Protein AF-A0A4U6SWH3-F1 (afdb_monomer_lite)

InterPro domains:
  IPR000719 Protein kinase domain [PS50011] (358-398)
  IPR007541 Uncharacterised protein family, basic secretory protein [PF04450] (24-221)
  IPR007541 Uncharacterised protein family, basic secretory protein [PTHR33321] (8-223)
  IPR011009 Protein kinase-like domain superfamily [SSF56112] (344-395)
  IPR017441 Protein kinase, ATP binding site [PS00107] (364-386)

Secondary structure (DSSP, 8-state):
---------------------PPPPEEEEEETTTTSHHHHHHHHHT-HHHHHHHHHHHHHHHHHHTT--SGGGS---SEEEEEEES-SSSEEEETTEEEEEHHHHHH--S-HHHHHHHHHHHHHHHHHS--GGGTS-HHHHHHHHHHHHHHTT---TTSPPTT-SSSTTSSHHHHHHHHHHHHHHSTTHHHHHHHHTTS---THHHHHHHSS-HHHHHHHHHHHHHHHHHHHHHHH------------------------------------------------PPPP---HHHHHHHHHHHHHHHHHHHHHHHHHHHHHHHHHHHHHHHHHHHHHHHHHHHHH---HHHHHHHTTTT-GGGEEEEETTEEEEEEE-TTS-EEEEEE--TT-------

Organism: Setaria viridis (NCBI:txid4556)

Radius of gyration: 34.83 Å; chains: 1; bounding box: 98×76×93 Å

Structure (mmCIF, N/CA/C/O backbone):
data_AF-A0A4U6SWH3-F1
#
_entry.id   AF-A0A4U6SWH3-F1
#
loop_
_atom_site.group_PDB
_atom_site.id
_atom_site.type_symbol
_atom_site.label_atom_id
_atom_site.label_alt_id
_atom_site.label_comp_id
_atom_site.label_asym_id
_atom_site.label_entity_id
_atom_site.label_seq_id
_atom_site.pdbx_PDB_ins_code
_atom_site.Cartn_x
_atom_site.Cartn_y
_atom_site.Cartn_z
_atom_site.occupancy
_atom_site.B_iso_or_equiv
_atom_site.auth_seq_id
_atom_site.auth_comp_id
_atom_site.auth_asym_id
_atom_site.auth_atom_id
_atom_site.pdbx_PDB_model_num
ATOM 1 N N . MET A 1 1 ? 44.903 19.500 69.245 1.00 39.75 1 MET A N 1
ATOM 2 C CA . MET A 1 1 ? 44.429 20.520 68.272 1.00 39.75 1 MET A CA 1
ATOM 3 C C . MET A 1 1 ? 44.570 19.964 66.855 1.00 39.75 1 MET A C 1
ATOM 5 O O . MET A 1 1 ? 45.391 19.078 66.685 1.00 39.75 1 MET A O 1
ATOM 9 N N . LYS A 1 2 ? 43.834 20.524 65.878 1.00 39.09 2 LYS A N 1
ATOM 10 C CA . LYS A 1 2 ? 43.889 20.242 64.419 1.00 39.09 2 LYS A CA 1
ATOM 11 C C . LYS A 1 2 ? 43.410 18.849 63.936 1.00 39.09 2 LYS A C 1
ATOM 13 O O . LYS A 1 2 ? 44.197 17.933 63.775 1.00 39.09 2 LYS A O 1
ATOM 18 N N . GLN A 1 3 ? 42.087 18.809 63.728 1.00 37.06 3 GLN A N 1
ATOM 19 C CA . GLN A 1 3 ? 41.212 18.140 62.733 1.00 37.06 3 GLN A CA 1
ATOM 20 C C . GLN A 1 3 ? 41.615 16.894 61.886 1.00 37.06 3 GLN A C 1
ATOM 22 O O . GLN A 1 3 ? 42.788 16.671 61.613 1.00 37.06 3 GLN A O 1
ATOM 27 N N . PRO A 1 4 ? 40.604 16.122 61.402 1.00 61.44 4 PRO A N 1
ATOM 28 C CA . PRO A 1 4 ? 40.766 14.914 60.582 1.00 61.44 4 PRO A CA 1
ATOM 29 C C . PRO A 1 4 ? 40.394 15.083 59.090 1.00 61.44 4 PRO A C 1
ATOM 31 O O . PRO A 1 4 ? 39.609 15.957 58.729 1.00 61.44 4 PRO A O 1
ATOM 34 N N . HIS A 1 5 ? 40.822 14.123 58.261 1.00 44.25 5 HIS A N 1
ATOM 35 C CA . HIS A 1 5 ? 40.208 13.783 56.965 1.00 44.25 5 HIS A CA 1
ATOM 36 C C . HIS A 1 5 ? 40.098 12.245 56.897 1.00 44.25 5 HIS A C 1
ATOM 38 O O . HIS A 1 5 ? 41.097 11.558 57.074 1.00 44.25 5 HIS A O 1
ATOM 44 N N . VAL A 1 6 ? 38.896 11.657 56.963 1.00 44.28 6 VAL A N 1
ATOM 45 C CA . VAL A 1 6 ? 37.913 11.483 55.868 1.00 44.28 6 VAL A CA 1
ATOM 46 C C . VAL A 1 6 ? 38.434 10.517 54.799 1.00 44.28 6 VAL A C 1
ATOM 48 O O . VAL A 1 6 ? 39.385 10.817 54.086 1.00 44.28 6 VAL A O 1
ATOM 51 N N . ALA A 1 7 ? 37.784 9.356 54.702 1.00 45.12 7 ALA A N 1
ATOM 52 C CA . ALA A 1 7 ? 38.075 8.320 53.717 1.00 45.12 7 ALA A CA 1
ATOM 53 C C . ALA A 1 7 ? 37.172 8.454 52.483 1.00 45.12 7 ALA A C 1
ATOM 55 O O . ALA A 1 7 ? 35.988 8.760 52.621 1.00 45.12 7 ALA A O 1
ATOM 56 N N . THR A 1 8 ? 37.704 8.108 51.308 1.00 44.44 8 THR A N 1
ATOM 57 C CA . THR A 1 8 ? 36.909 7.912 50.089 1.00 44.44 8 THR A CA 1
ATOM 58 C C . THR A 1 8 ? 37.449 6.712 49.314 1.00 44.44 8 THR A C 1
ATOM 60 O O . THR A 1 8 ? 38.536 6.777 48.744 1.00 44.44 8 THR A O 1
ATOM 63 N N . VAL A 1 9 ? 36.691 5.613 49.275 1.00 45.06 9 VAL A N 1
ATOM 64 C CA . VAL A 1 9 ? 36.939 4.505 48.339 1.00 45.06 9 VAL A CA 1
ATOM 65 C C . VAL A 1 9 ? 36.194 4.820 47.045 1.00 45.06 9 VAL A C 1
ATOM 67 O O . VAL A 1 9 ? 34.977 4.975 47.062 1.00 45.06 9 VAL A O 1
ATOM 70 N N . ALA A 1 10 ? 36.917 4.919 45.929 1.00 40.47 10 ALA A N 1
ATOM 71 C CA . ALA A 1 10 ? 36.364 5.269 44.621 1.00 40.47 10 ALA A CA 1
ATOM 72 C C . ALA A 1 10 ? 36.495 4.106 43.621 1.00 40.47 10 ALA A C 1
ATOM 74 O O . ALA A 1 10 ? 37.206 4.195 42.622 1.00 40.47 10 ALA A O 1
ATOM 75 N N . SER A 1 11 ? 35.798 2.999 43.888 1.00 45.94 11 SER A N 1
ATOM 76 C CA . SER A 1 11 ? 35.622 1.912 42.916 1.00 45.94 11 SER A CA 1
ATOM 77 C C . SER A 1 11 ? 34.450 2.233 41.986 1.00 45.94 11 SER A C 1
ATOM 79 O O . SER A 1 11 ? 33.308 1.884 42.272 1.00 45.94 11 SER A O 1
ATOM 81 N N . LEU A 1 12 ? 34.730 2.909 40.871 1.00 42.00 12 LEU A N 1
ATOM 82 C CA . LEU A 1 12 ? 33.753 3.152 39.807 1.00 42.00 12 LEU A CA 1
ATOM 83 C C . LEU A 1 12 ? 33.841 2.043 38.753 1.00 42.00 12 LEU A C 1
ATOM 85 O O . LEU A 1 12 ? 34.840 1.931 38.044 1.00 42.00 12 LEU A O 1
ATOM 89 N N . LEU A 1 13 ? 32.788 1.226 38.643 1.00 42.53 13 LEU A N 1
ATOM 90 C CA . LEU A 1 13 ? 32.654 0.272 37.544 1.00 42.53 13 LEU A CA 1
ATOM 91 C C . LEU A 1 13 ? 32.475 1.044 36.232 1.00 42.53 13 LEU A C 1
ATOM 93 O O . LEU A 1 13 ? 31.495 1.769 36.062 1.00 42.53 13 LEU A O 1
ATOM 97 N N . ALA A 1 14 ? 33.379 0.828 35.279 1.00 43.12 14 ALA A N 1
ATOM 98 C CA . ALA A 1 14 ? 33.162 1.218 33.893 1.00 43.12 14 ALA A CA 1
ATOM 99 C C . ALA A 1 14 ? 32.133 0.265 33.263 1.00 43.12 14 ALA A C 1
ATOM 101 O O . ALA A 1 14 ? 32.491 -0.753 32.669 1.00 43.12 14 ALA A O 1
ATOM 102 N N . LEU A 1 15 ? 30.843 0.572 33.425 1.00 44.88 15 LEU A N 1
ATOM 103 C CA . LEU A 1 15 ? 29.773 -0.175 32.773 1.00 44.88 15 LEU A CA 1
ATOM 104 C C . LEU A 1 15 ? 29.778 0.162 31.273 1.00 44.88 15 LEU A C 1
ATOM 106 O O . LEU A 1 15 ? 29.186 1.147 30.835 1.00 44.88 15 LEU A O 1
ATOM 110 N N . ALA A 1 16 ? 30.504 -0.637 30.492 1.00 44.97 16 ALA A N 1
ATOM 111 C CA . ALA A 1 16 ? 30.587 -0.488 29.046 1.00 44.97 16 ALA A CA 1
ATOM 112 C C . ALA A 1 16 ? 29.240 -0.846 28.400 1.00 44.97 16 ALA A C 1
ATOM 114 O O . ALA A 1 16 ? 28.985 -1.998 28.048 1.00 44.97 16 ALA A O 1
ATOM 115 N N . ALA A 1 17 ? 28.370 0.154 28.248 1.00 46.72 17 ALA A N 1
ATOM 116 C CA . ALA A 1 17 ? 27.151 0.045 27.462 1.00 46.72 17 ALA A CA 1
ATOM 117 C C . ALA A 1 17 ? 27.518 -0.119 25.979 1.00 46.72 17 ALA A C 1
ATOM 119 O O . ALA A 1 17 ? 27.660 0.857 25.242 1.00 46.72 17 ALA A O 1
ATOM 120 N N . ALA A 1 18 ? 27.701 -1.369 25.552 1.00 44.03 18 ALA A N 1
ATOM 121 C CA . ALA A 1 18 ? 27.874 -1.735 24.156 1.00 44.03 18 ALA A CA 1
ATOM 122 C C . ALA A 1 18 ? 26.554 -1.500 23.406 1.00 44.03 18 ALA A C 1
ATOM 124 O O . ALA A 1 18 ? 25.750 -2.412 23.229 1.00 44.03 18 ALA A O 1
ATOM 125 N N . ALA A 1 19 ? 26.324 -0.252 22.995 1.00 45.31 19 ALA A N 1
ATOM 126 C CA . ALA A 1 19 ? 25.232 0.114 22.109 1.00 45.31 19 ALA A CA 1
ATOM 127 C C . ALA A 1 19 ? 25.467 -0.549 20.744 1.00 45.31 19 ALA A C 1
ATOM 129 O O . ALA A 1 19 ? 26.165 -0.012 19.884 1.00 45.31 19 ALA A O 1
ATOM 130 N N . THR A 1 20 ? 24.906 -1.744 20.565 1.00 46.22 20 THR A N 1
ATOM 131 C CA . THR A 1 20 ? 24.851 -2.431 19.277 1.00 46.22 20 THR A CA 1
ATOM 132 C C . THR A 1 20 ? 24.045 -1.576 18.314 1.00 46.22 20 THR A C 1
ATOM 134 O O . THR A 1 20 ? 22.816 -1.561 18.360 1.00 46.22 20 THR A O 1
ATOM 137 N N . THR A 1 21 ? 24.735 -0.846 17.440 1.00 48.78 21 THR A N 1
ATOM 138 C CA . THR A 1 21 ? 24.103 -0.176 16.307 1.00 48.78 21 THR A CA 1
ATOM 139 C C . THR A 1 21 ? 23.500 -1.249 15.411 1.00 48.78 21 THR A C 1
ATOM 141 O O . THR A 1 21 ? 24.238 -1.940 14.705 1.00 48.78 21 THR A O 1
ATOM 144 N N . ALA A 1 22 ? 22.175 -1.409 15.459 1.00 55.66 22 ALA A N 1
ATOM 145 C CA . ALA A 1 22 ? 21.455 -2.224 14.491 1.00 55.66 22 ALA A CA 1
ATOM 146 C C . ALA A 1 22 ? 21.844 -1.759 13.080 1.00 55.66 22 ALA A C 1
ATOM 148 O O . ALA A 1 22 ? 21.879 -0.554 12.808 1.00 55.66 22 ALA A O 1
ATOM 149 N N . ALA A 1 23 ? 22.197 -2.703 12.207 1.00 62.22 23 ALA A N 1
ATOM 150 C CA . ALA A 1 23 ? 22.599 -2.372 10.849 1.00 62.22 23 ALA A CA 1
ATOM 151 C C . ALA A 1 23 ? 21.432 -1.691 10.118 1.00 62.22 23 ALA A C 1
ATOM 153 O O . ALA A 1 23 ? 20.277 -2.096 10.248 1.00 62.22 23 ALA A O 1
ATOM 154 N N . ALA A 1 24 ? 21.727 -0.638 9.356 1.00 82.81 24 ALA A N 1
ATOM 155 C CA . ALA A 1 24 ? 20.714 -0.000 8.528 1.00 82.81 24 ALA A CA 1
ATOM 156 C C . ALA A 1 24 ? 20.270 -0.970 7.423 1.00 82.81 24 ALA A C 1
ATOM 158 O O . ALA A 1 24 ? 21.113 -1.582 6.764 1.00 82.81 24 ALA A O 1
ATOM 159 N N . VAL A 1 25 ? 18.955 -1.084 7.216 1.00 94.00 25 VAL A N 1
ATOM 160 C CA . VAL A 1 25 ? 18.373 -1.948 6.180 1.00 94.00 25 VAL A CA 1
ATOM 161 C C . VAL A 1 25 ? 18.933 -1.559 4.813 1.00 94.00 25 VAL A C 1
ATOM 163 O O . VAL A 1 25 ? 18.932 -0.385 4.438 1.00 94.00 25 VAL A O 1
ATOM 166 N N . THR A 1 26 ? 19.421 -2.549 4.072 1.00 97.06 26 THR A N 1
ATOM 167 C CA . THR A 1 26 ? 20.027 -2.352 2.753 1.00 97.06 26 THR A CA 1
ATOM 168 C C . THR A 1 26 ? 19.003 -2.531 1.633 1.00 97.06 26 THR A C 1
ATOM 170 O O . THR A 1 26 ? 18.151 -3.417 1.686 1.00 97.06 26 THR A O 1
ATOM 173 N N . PHE A 1 27 ? 19.096 -1.693 0.599 1.00 98.31 27 PHE A N 1
ATOM 174 C CA . PHE A 1 27 ? 18.164 -1.675 -0.530 1.00 98.31 27 PHE A CA 1
ATOM 175 C C . PHE A 1 27 ? 18.922 -1.863 -1.840 1.00 98.31 27 PHE A C 1
ATOM 177 O O . PHE A 1 27 ? 19.780 -1.053 -2.191 1.00 98.31 27 PHE A O 1
ATOM 184 N N . ASP A 1 28 ? 18.603 -2.932 -2.567 1.00 98.25 28 ASP A N 1
ATOM 185 C CA . ASP A 1 28 ? 19.228 -3.257 -3.848 1.00 98.25 28 ASP A CA 1
ATOM 186 C C . ASP A 1 28 ? 18.201 -3.471 -4.959 1.00 98.25 28 ASP A C 1
ATOM 188 O O . ASP A 1 28 ? 17.037 -3.769 -4.714 1.00 98.25 28 ASP A O 1
ATOM 192 N N . ALA A 1 29 ? 18.655 -3.315 -6.199 1.00 98.62 29 ALA A N 1
ATOM 193 C CA . ALA A 1 29 ? 17.855 -3.511 -7.397 1.00 98.62 29 ALA A CA 1
ATOM 194 C C . ALA A 1 29 ? 18.755 -3.998 -8.539 1.00 98.62 29 ALA A C 1
ATOM 196 O O . ALA A 1 29 ? 19.852 -3.456 -8.717 1.00 98.62 29 ALA A O 1
ATOM 197 N N . THR A 1 30 ? 18.283 -4.964 -9.326 1.00 98.75 30 THR A N 1
ATOM 198 C CA . THR A 1 30 ? 18.918 -5.438 -10.566 1.00 98.75 30 THR A CA 1
ATOM 199 C C . THR A 1 30 ? 17.893 -5.554 -11.697 1.00 98.75 30 THR A C 1
ATOM 201 O O . THR A 1 30 ? 16.703 -5.745 -11.455 1.00 98.75 30 THR A O 1
ATOM 204 N N . ASN A 1 31 ? 18.351 -5.442 -12.947 1.00 98.75 31 ASN A N 1
ATOM 205 C CA . ASN A 1 31 ? 17.534 -5.692 -14.135 1.00 98.75 31 ASN A CA 1
ATOM 206 C C . ASN A 1 31 ? 18.137 -6.853 -14.933 1.00 98.75 31 ASN A C 1
ATOM 208 O O . ASN A 1 31 ? 19.106 -6.682 -15.675 1.00 98.75 31 ASN A O 1
ATOM 212 N N . SER A 1 32 ? 17.561 -8.037 -14.742 1.00 98.50 32 SER A N 1
ATOM 213 C CA . SER A 1 32 ? 17.948 -9.290 -15.398 1.00 98.50 32 SER A CA 1
ATOM 214 C C . SER A 1 32 ? 17.385 -9.407 -16.821 1.00 98.50 32 SER A C 1
ATOM 216 O O . SER A 1 32 ? 17.820 -10.272 -17.576 1.00 98.50 32 SER A O 1
ATOM 218 N N . ALA A 1 33 ? 16.434 -8.542 -17.194 1.00 98.12 33 ALA A N 1
ATOM 219 C CA . ALA A 1 33 ? 15.726 -8.552 -18.474 1.00 98.12 33 ALA A CA 1
ATOM 220 C C . ALA A 1 33 ? 16.022 -7.315 -19.348 1.00 98.12 33 ALA A C 1
ATOM 222 O O . ALA A 1 33 ? 15.235 -6.980 -20.233 1.00 98.12 33 ALA A O 1
ATOM 223 N N . SER A 1 34 ? 17.153 -6.634 -19.143 1.00 97.75 34 SER A N 1
ATOM 224 C CA . SER A 1 34 ? 17.591 -5.438 -19.898 1.00 97.75 34 SER A CA 1
ATOM 225 C C . SER A 1 34 ? 17.863 -5.682 -21.398 1.00 97.75 34 SER A C 1
ATOM 227 O O . SER A 1 34 ? 18.041 -4.745 -22.176 1.00 97.75 34 SER A O 1
ATOM 229 N N . ASN A 1 35 ? 17.838 -6.940 -21.845 1.00 97.62 35 ASN A N 1
ATOM 230 C CA . ASN A 1 35 ? 17.816 -7.340 -23.255 1.00 97.62 35 ASN A CA 1
ATOM 231 C C . ASN A 1 35 ? 16.396 -7.399 -23.865 1.00 97.62 35 ASN A C 1
ATOM 233 O O . ASN A 1 35 ? 16.269 -7.478 -25.085 1.00 97.62 35 ASN A O 1
ATOM 237 N N . THR A 1 36 ? 15.339 -7.361 -23.048 1.00 98.56 36 THR A N 1
ATOM 238 C CA . THR A 1 36 ? 13.933 -7.351 -23.488 1.00 98.56 36 THR A CA 1
ATOM 239 C C . THR A 1 36 ? 13.425 -5.917 -23.701 1.00 98.56 36 THR A C 1
ATOM 241 O O . THR A 1 36 ? 13.899 -4.997 -23.027 1.00 98.56 36 THR A O 1
ATOM 244 N N . PRO A 1 37 ? 12.398 -5.692 -24.548 1.00 98.38 37 PRO A N 1
ATOM 245 C CA . PRO A 1 37 ? 11.765 -4.375 -24.680 1.00 98.38 37 PRO A CA 1
ATOM 246 C C . PRO A 1 37 ? 11.225 -3.831 -23.347 1.00 98.38 37 PRO A C 1
ATOM 248 O O . PRO A 1 37 ? 11.262 -2.629 -23.098 1.00 98.38 37 PRO A O 1
ATOM 251 N N . GLY A 1 38 ? 10.755 -4.725 -22.470 1.00 98.50 38 GLY A N 1
ATOM 252 C CA . GLY A 1 38 ? 10.239 -4.392 -21.147 1.00 98.50 38 GLY A CA 1
ATOM 253 C C . GLY A 1 38 ? 11.309 -3.902 -20.174 1.00 98.50 38 GLY A C 1
ATOM 254 O O . GLY A 1 38 ? 11.163 -2.835 -19.580 1.00 98.50 38 GLY A O 1
ATOM 255 N N . GLY A 1 39 ? 12.419 -4.634 -20.059 1.00 98.69 39 GLY A N 1
ATOM 256 C CA . GLY A 1 39 ? 13.548 -4.234 -19.217 1.00 98.69 39 GLY A CA 1
ATOM 257 C C . GLY A 1 39 ? 14.239 -2.969 -19.727 1.00 98.69 39 GLY A C 1
ATOM 258 O O . GLY A 1 39 ? 14.589 -2.111 -18.923 1.00 98.69 39 GLY A O 1
ATOM 259 N N . GLN A 1 40 ? 14.346 -2.784 -21.046 1.00 98.75 40 GLN A N 1
ATOM 260 C CA . GLN A 1 40 ? 14.839 -1.530 -21.633 1.00 98.75 40 GLN A CA 1
ATOM 261 C C . GLN A 1 40 ? 13.926 -0.346 -21.294 1.00 98.75 40 GLN A C 1
ATOM 263 O O . GLN A 1 40 ? 14.406 0.736 -20.957 1.00 98.75 40 GLN A O 1
ATOM 268 N N . ARG A 1 41 ? 12.603 -0.550 -21.328 1.00 98.56 41 ARG A N 1
ATOM 269 C CA . ARG A 1 41 ? 11.621 0.470 -20.942 1.00 98.56 41 ARG A CA 1
ATOM 270 C C . ARG A 1 41 ? 11.658 0.779 -19.441 1.00 98.56 41 ARG A C 1
ATOM 272 O O . ARG A 1 41 ? 11.518 1.945 -19.071 1.00 98.56 41 ARG A O 1
ATOM 279 N N . PHE A 1 42 ? 11.917 -0.217 -18.589 1.00 98.81 42 PHE A N 1
ATOM 280 C CA . PHE A 1 42 ? 12.201 -0.003 -17.166 1.00 98.81 42 PHE A CA 1
ATOM 281 C C . PHE A 1 42 ? 13.447 0.874 -16.968 1.00 98.81 42 PHE A C 1
ATOM 283 O O . PHE A 1 42 ? 13.374 1.867 -16.242 1.00 98.81 42 PHE A O 1
ATOM 290 N N . ASP A 1 43 ? 14.566 0.559 -17.629 1.00 98.69 43 ASP A N 1
ATOM 291 C CA . ASP A 1 43 ? 15.817 1.319 -17.484 1.00 98.69 43 ASP A CA 1
ATOM 292 C C . ASP A 1 43 ? 15.666 2.778 -17.949 1.00 98.69 43 ASP A C 1
ATOM 294 O O . ASP A 1 43 ? 16.223 3.684 -17.331 1.00 98.69 43 ASP A O 1
ATOM 298 N N . GLN A 1 44 ? 14.868 3.015 -18.997 1.00 98.38 44 GLN A N 1
ATOM 299 C CA . GLN A 1 44 ? 14.597 4.350 -19.543 1.00 98.38 44 GLN A CA 1
ATOM 300 C C . GLN A 1 44 ? 13.636 5.190 -18.682 1.00 98.38 44 GLN A C 1
ATOM 302 O O . GLN A 1 44 ? 13.880 6.378 -18.477 1.00 98.38 44 GLN A O 1
ATOM 307 N N . ALA A 1 45 ? 12.530 4.612 -18.196 1.00 98.12 45 ALA A N 1
ATOM 308 C CA . ALA A 1 45 ? 11.482 5.361 -17.487 1.00 98.12 45 ALA A CA 1
ATOM 309 C C . ALA A 1 45 ? 11.687 5.403 -15.960 1.00 98.12 45 ALA A C 1
ATOM 311 O O . ALA A 1 45 ? 11.448 6.424 -15.300 1.00 98.12 45 ALA A O 1
ATOM 312 N N . VAL A 1 46 ? 12.134 4.285 -15.386 1.00 98.62 46 VAL A N 1
ATOM 313 C CA . VAL A 1 46 ? 12.279 4.083 -13.941 1.00 98.62 46 VAL A CA 1
ATOM 314 C C . VAL A 1 46 ? 13.743 4.267 -13.554 1.00 98.62 46 VAL A C 1
ATOM 316 O O . VAL A 1 46 ? 14.071 5.275 -12.921 1.00 98.62 46 VAL A O 1
ATOM 319 N N . GLY A 1 47 ? 14.604 3.345 -13.997 1.00 98.56 47 GLY A N 1
ATOM 320 C CA . GLY A 1 47 ? 16.022 3.254 -13.652 1.00 98.56 47 GLY A CA 1
ATOM 321 C C . GLY A 1 47 ? 16.276 2.670 -12.254 1.00 98.56 47 GLY A C 1
ATOM 322 O O . GLY A 1 47 ? 15.583 2.995 -11.285 1.00 98.56 47 GLY A O 1
ATOM 323 N N . LEU A 1 48 ? 17.310 1.827 -12.129 1.00 98.69 48 LEU A N 1
ATOM 324 C CA . LEU A 1 48 ? 17.622 1.097 -10.889 1.00 98.69 48 LEU A CA 1
ATOM 325 C C . LEU A 1 48 ? 17.834 2.015 -9.676 1.00 98.69 48 LEU A C 1
ATOM 327 O O . LEU A 1 48 ? 17.290 1.740 -8.611 1.00 98.69 48 LEU A O 1
ATOM 331 N N . ASP A 1 49 ? 18.547 3.133 -9.824 1.00 98.56 49 ASP A N 1
ATOM 332 C CA . ASP A 1 49 ? 18.806 4.063 -8.712 1.00 98.56 49 ASP A CA 1
ATOM 333 C C . ASP A 1 49 ? 17.535 4.723 -8.165 1.00 98.56 49 ASP A C 1
ATOM 335 O O . ASP A 1 49 ? 17.454 5.029 -6.974 1.00 98.56 49 ASP A O 1
ATOM 339 N N . TYR A 1 50 ? 16.534 4.962 -9.018 1.00 98.75 50 TYR A N 1
ATOM 340 C CA . TYR A 1 50 ? 15.235 5.457 -8.569 1.00 98.75 50 TYR A CA 1
ATOM 341 C C . TYR A 1 50 ? 14.450 4.348 -7.872 1.00 98.75 50 TYR A C 1
ATOM 343 O O . TYR A 1 50 ? 13.930 4.584 -6.787 1.00 98.75 50 TYR A O 1
ATOM 351 N N . ALA A 1 51 ? 14.443 3.132 -8.424 1.00 98.69 51 ALA A N 1
ATOM 352 C CA . ALA A 1 51 ? 13.795 1.993 -7.785 1.00 98.69 51 ALA A CA 1
ATOM 353 C C . ALA A 1 51 ? 14.387 1.688 -6.393 1.00 98.69 51 ALA A C 1
ATOM 355 O O . ALA A 1 51 ? 13.625 1.528 -5.444 1.00 98.69 51 ALA A O 1
ATOM 356 N N . LYS A 1 52 ? 15.720 1.721 -6.217 1.00 98.56 52 LYS A N 1
ATOM 357 C CA . LYS A 1 52 ? 16.364 1.579 -4.891 1.00 98.56 52 LYS A CA 1
ATOM 358 C C . LYS A 1 52 ? 15.897 2.643 -3.890 1.00 98.56 52 LYS A C 1
ATOM 360 O O . LYS A 1 52 ? 15.688 2.317 -2.723 1.00 98.56 52 LYS A O 1
ATOM 365 N N . ARG A 1 53 ? 15.705 3.895 -4.332 1.00 98.56 53 ARG A N 1
ATOM 366 C CA . ARG A 1 53 ? 15.116 4.952 -3.487 1.00 98.56 53 ARG A CA 1
ATOM 367 C C . ARG A 1 53 ? 13.666 4.636 -3.135 1.00 98.56 53 ARG A C 1
ATOM 369 O O . ARG A 1 53 ? 13.345 4.636 -1.956 1.00 98.56 53 ARG A O 1
ATOM 376 N N . VAL A 1 54 ? 12.840 4.241 -4.107 1.00 98.62 54 VAL A N 1
ATOM 377 C CA . VAL A 1 54 ? 11.445 3.834 -3.859 1.00 98.62 54 VAL A CA 1
ATOM 378 C C . VAL A 1 54 ? 11.354 2.685 -2.846 1.00 98.62 54 VAL A C 1
ATOM 380 O O . VAL A 1 54 ? 10.511 2.760 -1.961 1.00 98.62 54 VAL A O 1
ATOM 383 N N . LEU A 1 55 ? 12.240 1.679 -2.880 1.00 98.75 55 LEU A N 1
ATOM 384 C CA . LEU A 1 55 ? 12.267 0.620 -1.853 1.00 98.75 55 LEU A CA 1
ATOM 385 C C . LEU A 1 55 ? 12.507 1.177 -0.435 1.00 98.75 55 LEU A C 1
ATOM 387 O O . LEU A 1 55 ? 11.842 0.762 0.517 1.00 98.75 55 LEU A O 1
ATOM 391 N N . SER A 1 56 ? 13.440 2.124 -0.294 1.00 98.19 56 SER A N 1
ATOM 392 C CA . SER A 1 56 ? 13.771 2.791 0.974 1.00 98.19 56 SER A CA 1
ATOM 393 C C . SER A 1 56 ? 12.641 3.707 1.460 1.00 98.19 56 SER A C 1
ATOM 395 O O . SER A 1 56 ? 12.264 3.675 2.636 1.00 98.19 56 SER A O 1
ATOM 397 N N . ASP A 1 57 ? 12.076 4.503 0.553 1.00 98.25 57 ASP A N 1
ATOM 398 C CA . ASP A 1 57 ? 11.014 5.472 0.829 1.00 98.25 57 ASP A CA 1
ATOM 399 C C . ASP A 1 57 ? 9.697 4.757 1.176 1.00 98.25 57 ASP A C 1
ATOM 401 O O . ASP A 1 57 ? 9.044 5.112 2.160 1.00 98.25 57 ASP A O 1
ATOM 405 N N . ALA A 1 58 ? 9.354 3.689 0.446 1.00 98.62 58 ALA A N 1
ATOM 406 C CA . ALA A 1 58 ? 8.227 2.812 0.752 1.00 98.62 58 ALA A CA 1
ATOM 407 C C . ALA A 1 58 ? 8.417 2.115 2.103 1.00 98.62 58 ALA A C 1
ATOM 409 O O . ALA A 1 58 ? 7.535 2.206 2.953 1.00 98.62 58 ALA A O 1
ATOM 410 N N . SER A 1 59 ? 9.580 1.501 2.362 1.00 98.31 59 SER A N 1
ATOM 411 C CA . SER A 1 59 ? 9.864 0.858 3.658 1.00 98.31 59 SER A CA 1
ATOM 412 C C . SER A 1 59 ? 9.707 1.842 4.819 1.00 98.31 59 SER A C 1
ATOM 414 O O . SER A 1 59 ? 9.036 1.544 5.804 1.00 98.31 59 SER A O 1
ATOM 416 N N . THR A 1 60 ? 10.239 3.057 4.667 1.00 97.31 60 THR A N 1
ATOM 417 C CA . THR A 1 60 ? 10.108 4.133 5.660 1.00 97.31 60 THR A CA 1
ATOM 418 C C . THR A 1 60 ? 8.651 4.568 5.841 1.00 97.31 60 THR A C 1
ATOM 420 O O . THR A 1 60 ? 8.195 4.764 6.969 1.00 97.31 60 THR A O 1
ATOM 423 N N . PHE A 1 61 ? 7.883 4.687 4.757 1.00 98.25 61 PHE A N 1
ATOM 424 C CA . PHE A 1 61 ? 6.452 4.984 4.812 1.00 98.25 61 PHE A CA 1
ATOM 425 C C . PHE A 1 61 ? 5.653 3.873 5.514 1.00 98.25 61 PHE A C 1
ATOM 427 O O . PHE A 1 61 ? 4.761 4.166 6.313 1.00 98.25 61 PHE A O 1
ATOM 434 N N . ILE A 1 62 ? 5.999 2.607 5.279 1.00 98.38 62 ILE A N 1
ATOM 435 C CA . ILE A 1 62 ? 5.343 1.435 5.868 1.00 98.38 62 ILE A CA 1
ATOM 436 C C . ILE A 1 62 ? 5.655 1.316 7.362 1.00 98.38 62 ILE A C 1
ATOM 438 O O . ILE A 1 62 ? 4.727 1.158 8.151 1.00 98.38 62 ILE A O 1
ATOM 442 N N . TRP A 1 63 ? 6.912 1.498 7.789 1.00 97.62 63 TRP A N 1
ATOM 443 C CA . TRP A 1 63 ? 7.266 1.535 9.217 1.00 97.62 63 TRP A CA 1
ATOM 444 C C . TRP A 1 63 ? 6.488 2.623 9.971 1.00 97.62 63 TRP A C 1
ATOM 446 O O . TRP A 1 63 ? 6.016 2.387 11.081 1.00 97.62 63 TRP A O 1
ATOM 456 N N . ASN A 1 64 ? 6.287 3.795 9.360 1.00 96.62 64 ASN A N 1
ATOM 457 C CA . ASN A 1 64 ? 5.443 4.847 9.932 1.00 96.62 64 ASN A CA 1
ATOM 458 C C . ASN A 1 64 ? 3.948 4.467 9.926 1.00 96.62 64 ASN A C 1
ATOM 460 O O . ASN A 1 64 ? 3.254 4.688 10.916 1.00 96.62 64 ASN A O 1
ATOM 464 N N . THR A 1 65 ? 3.453 3.855 8.846 1.00 97.38 65 THR A N 1
ATOM 465 C CA . THR A 1 65 ? 2.045 3.428 8.695 1.00 97.38 65 THR A CA 1
ATOM 466 C C . THR A 1 65 ? 1.662 2.303 9.660 1.00 97.38 65 THR A C 1
ATOM 468 O O . THR A 1 65 ? 0.530 2.263 10.139 1.00 97.38 65 THR A O 1
ATOM 471 N N . PHE A 1 66 ? 2.604 1.419 9.994 1.00 98.00 66 PHE A N 1
ATOM 472 C CA . PHE A 1 66 ? 2.434 0.342 10.969 1.00 98.00 66 PHE A CA 1
ATOM 473 C C . PHE A 1 66 ? 2.858 0.719 12.398 1.00 98.00 66 PHE A C 1
ATOM 475 O O . PHE A 1 66 ? 2.733 -0.114 13.293 1.00 98.00 66 PHE A O 1
ATOM 482 N N . ASN A 1 67 ? 3.321 1.953 12.636 1.00 96.50 67 ASN A N 1
ATOM 483 C CA . ASN A 1 67 ? 3.844 2.414 13.929 1.00 96.50 67 ASN A CA 1
ATOM 484 C C . ASN A 1 67 ? 4.967 1.499 14.479 1.00 96.50 67 ASN A C 1
ATOM 486 O O . ASN A 1 67 ? 4.951 1.094 15.640 1.00 96.50 67 ASN A O 1
ATOM 490 N N . GLN A 1 68 ? 5.948 1.186 13.626 1.00 93.19 68 GLN A N 1
ATOM 491 C CA . GLN A 1 68 ? 7.142 0.378 13.920 1.00 93.19 68 GLN A CA 1
ATOM 492 C C . GLN A 1 68 ? 8.447 1.184 13.691 1.00 93.19 68 GLN A C 1
ATOM 494 O O . GLN A 1 68 ? 9.291 0.793 12.871 1.00 93.19 68 GLN A O 1
ATOM 499 N N . PRO A 1 69 ? 8.626 2.358 14.335 1.00 85.88 69 PRO A N 1
ATOM 500 C CA . PRO A 1 69 ? 9.773 3.222 14.081 1.00 85.88 69 PRO A CA 1
ATOM 501 C C . PRO A 1 69 ? 11.097 2.635 14.594 1.00 85.88 69 PRO A C 1
ATOM 503 O O . PRO A 1 69 ? 12.123 2.910 13.969 1.00 85.88 69 PRO A O 1
ATOM 506 N N . SER A 1 70 ? 11.115 1.809 15.651 1.00 86.50 70 SER A N 1
ATOM 507 C CA . SER A 1 70 ? 12.335 1.105 16.080 1.00 86.50 70 SER A CA 1
ATOM 508 C C . SER A 1 70 ? 12.595 -0.124 15.199 1.00 86.50 70 SER A C 1
ATOM 510 O O . SER A 1 70 ? 11.632 -0.749 14.752 1.00 86.50 70 SER A O 1
ATOM 512 N N . PRO A 1 71 ? 13.855 -0.536 14.956 1.00 87.44 71 PRO A N 1
ATOM 513 C CA . PRO A 1 71 ? 14.157 -1.845 14.374 1.00 87.44 71 PRO A CA 1
ATOM 514 C C . PRO A 1 71 ? 13.500 -3.012 15.129 1.00 87.44 71 PRO A C 1
ATOM 516 O O . PRO A 1 71 ? 12.999 -3.935 14.492 1.00 87.44 71 PRO A O 1
ATOM 519 N N . ASP A 1 72 ? 13.430 -2.934 16.463 1.00 85.94 72 ASP A N 1
ATOM 520 C CA . ASP A 1 72 ? 12.889 -3.994 17.333 1.00 85.94 72 ASP A CA 1
ATOM 521 C C . ASP A 1 72 ? 11.376 -4.238 17.149 1.00 85.94 72 ASP A C 1
ATOM 523 O O . ASP A 1 72 ? 10.871 -5.321 17.454 1.00 85.94 72 ASP A O 1
ATOM 527 N N . ASP A 1 73 ? 10.646 -3.246 16.625 1.00 85.06 73 ASP A N 1
ATOM 528 C CA . ASP A 1 73 ? 9.199 -3.324 16.387 1.00 85.06 73 ASP A CA 1
ATOM 529 C C . ASP A 1 73 ? 8.848 -4.088 15.091 1.00 85.06 73 ASP A C 1
ATOM 531 O O . ASP A 1 73 ? 7.687 -4.451 14.867 1.00 85.06 73 ASP A O 1
ATOM 535 N N . ARG A 1 74 ? 9.830 -4.286 14.199 1.00 90.75 74 ARG A N 1
ATOM 536 C CA . ARG A 1 74 ? 9.652 -4.704 12.795 1.00 90.75 74 ARG A CA 1
ATOM 537 C C . ARG A 1 74 ? 9.806 -6.220 12.607 1.00 90.75 74 ARG A C 1
ATOM 539 O O . ARG A 1 74 ? 10.125 -6.969 13.529 1.00 90.75 74 ARG A O 1
ATOM 546 N N . LYS A 1 75 ? 9.606 -6.689 11.370 1.00 93.06 75 LYS A N 1
ATOM 547 C CA . LYS A 1 75 ? 10.143 -7.986 10.922 1.00 93.06 75 LYS A CA 1
ATOM 548 C C . LYS A 1 75 ? 11.676 -7.884 10.807 1.00 93.06 75 LYS A C 1
ATOM 550 O O . LYS A 1 75 ? 12.156 -6.856 10.326 1.00 93.06 75 LYS A O 1
ATOM 555 N N . PRO A 1 76 ? 12.445 -8.914 11.208 1.00 92.94 76 PRO A N 1
ATOM 556 C CA . PRO A 1 76 ? 13.903 -8.915 11.086 1.00 92.94 76 PRO A CA 1
ATOM 557 C C . PRO A 1 76 ? 14.311 -9.057 9.611 1.00 92.94 76 PRO A C 1
ATOM 559 O O . PRO A 1 76 ? 14.273 -10.149 9.045 1.00 92.94 76 PRO A O 1
ATOM 562 N N . VAL A 1 77 ? 14.644 -7.930 8.979 1.00 94.88 77 VAL A N 1
ATOM 563 C CA . VAL A 1 77 ? 14.957 -7.822 7.547 1.00 94.88 77 VAL A CA 1
ATOM 564 C C . VAL A 1 77 ? 16.120 -6.845 7.362 1.00 94.88 77 VAL A C 1
ATOM 566 O O . VAL A 1 77 ? 15.931 -5.631 7.379 1.00 94.88 77 VAL A O 1
ATOM 569 N N . ASP A 1 78 ? 17.326 -7.377 7.157 1.00 94.56 78 ASP A N 1
ATOM 570 C CA . ASP A 1 78 ? 18.546 -6.575 6.944 1.00 94.56 78 ASP A CA 1
ATOM 571 C C . ASP A 1 78 ? 18.698 -6.083 5.492 1.00 94.56 78 ASP A C 1
ATOM 573 O O . ASP A 1 78 ? 19.499 -5.190 5.192 1.00 94.56 78 ASP A O 1
ATOM 577 N N . LYS A 1 79 ? 17.949 -6.689 4.562 1.00 97.12 79 LYS A N 1
ATOM 578 C CA . LYS A 1 79 ? 18.029 -6.416 3.127 1.00 97.12 79 LYS A CA 1
ATOM 579 C C . LYS A 1 79 ? 16.698 -6.630 2.415 1.00 97.12 79 LYS A C 1
ATOM 581 O O . LYS A 1 79 ? 16.063 -7.665 2.611 1.00 97.12 79 LYS A O 1
ATOM 586 N N . VAL A 1 80 ? 16.353 -5.695 1.531 1.00 98.56 80 VAL A N 1
ATOM 587 C CA . VAL A 1 80 ? 15.264 -5.799 0.549 1.00 98.56 80 VAL A CA 1
ATOM 588 C C . VAL A 1 80 ? 15.856 -5.681 -0.858 1.00 98.56 80 VAL A C 1
ATOM 590 O O . VAL A 1 80 ? 16.728 -4.840 -1.100 1.00 98.56 80 VAL A O 1
ATOM 593 N N . THR A 1 81 ? 15.409 -6.521 -1.792 1.00 98.62 81 THR A N 1
ATOM 594 C CA . THR A 1 81 ? 15.911 -6.534 -3.179 1.00 98.62 81 THR A CA 1
ATOM 595 C C . THR A 1 81 ? 14.788 -6.455 -4.197 1.00 98.62 81 THR A C 1
ATOM 597 O O . THR A 1 81 ? 13.822 -7.195 -4.072 1.00 98.62 81 THR A O 1
ATOM 600 N N . LEU A 1 82 ? 14.964 -5.658 -5.249 1.00 98.88 82 LEU A N 1
ATOM 601 C CA . LEU A 1 82 ? 14.176 -5.729 -6.480 1.00 98.88 82 LEU A CA 1
ATOM 602 C C . LEU A 1 82 ? 14.941 -6.491 -7.573 1.00 98.88 82 LEU A C 1
ATOM 604 O O . LEU A 1 82 ? 16.113 -6.209 -7.817 1.00 98.88 82 LEU A O 1
ATOM 608 N N . VAL A 1 83 ? 14.262 -7.381 -8.289 1.00 98.81 83 VAL A N 1
ATOM 609 C CA . VAL A 1 83 ? 14.726 -7.960 -9.555 1.00 98.81 83 VAL A CA 1
ATOM 610 C C . VAL A 1 83 ? 13.696 -7.643 -10.636 1.00 98.81 83 VAL A C 1
ATOM 612 O O . VAL A 1 83 ? 12.516 -7.935 -10.471 1.00 98.81 83 VAL A O 1
ATOM 615 N N . VAL A 1 84 ? 14.126 -7.036 -11.742 1.00 98.81 84 VAL A N 1
ATOM 616 C CA . VAL A 1 84 ? 13.297 -6.880 -12.949 1.00 98.81 84 VAL A CA 1
ATOM 617 C C . VAL A 1 84 ? 13.618 -8.023 -13.906 1.00 98.81 84 VAL A C 1
ATOM 619 O O . VAL A 1 84 ? 14.776 -8.193 -14.295 1.00 98.81 84 VAL A O 1
ATOM 622 N N . GLU A 1 85 ? 12.617 -8.826 -14.262 1.00 98.12 85 GLU A N 1
ATOM 623 C CA . GLU A 1 85 ? 12.809 -10.100 -14.967 1.00 98.12 85 GLU A CA 1
ATOM 624 C C . GLU A 1 85 ? 11.657 -10.453 -15.926 1.00 98.12 85 GLU A C 1
ATOM 626 O O . GLU A 1 85 ? 10.569 -9.880 -15.865 1.00 98.12 85 GLU A O 1
ATOM 631 N N . ASP A 1 86 ? 11.904 -11.375 -16.863 1.00 97.81 86 ASP A N 1
ATOM 632 C CA . ASP A 1 86 ? 10.986 -11.717 -17.965 1.00 97.81 86 ASP A CA 1
ATOM 633 C C . ASP A 1 86 ? 9.897 -12.730 -17.547 1.00 97.81 86 ASP A C 1
ATOM 635 O O . ASP A 1 86 ? 9.747 -13.817 -18.107 1.00 97.81 86 ASP A O 1
ATOM 639 N N . ILE A 1 87 ? 9.146 -12.366 -16.508 1.00 96.44 87 ILE A N 1
ATOM 640 C CA . ILE A 1 87 ? 8.064 -13.158 -15.906 1.00 96.44 87 ILE A CA 1
ATOM 641 C C . ILE A 1 87 ? 6.683 -12.679 -16.362 1.00 96.44 87 ILE A C 1
ATOM 643 O O . ILE A 1 87 ? 6.512 -11.529 -16.767 1.00 96.44 87 ILE A O 1
ATOM 647 N N . ASP A 1 88 ? 5.682 -13.552 -16.280 1.00 92.19 88 ASP A N 1
ATOM 648 C CA . ASP A 1 88 ? 4.269 -13.179 -16.423 1.00 92.19 88 ASP A CA 1
ATOM 649 C C . ASP A 1 88 ? 3.704 -12.629 -15.095 1.00 92.19 88 ASP A C 1
ATOM 651 O O . ASP A 1 88 ? 4.313 -12.790 -14.039 1.00 92.19 88 ASP A O 1
ATOM 655 N N . GLY A 1 89 ? 2.542 -11.967 -15.143 1.00 89.56 89 GLY A N 1
ATOM 656 C CA . GLY A 1 89 ? 1.983 -11.224 -14.003 1.00 89.56 89 GLY A CA 1
ATOM 657 C C . GLY A 1 89 ? 2.436 -9.758 -13.964 1.00 89.56 89 GLY A C 1
ATOM 658 O O . GLY A 1 89 ? 2.917 -9.233 -14.965 1.00 89.56 89 GLY A O 1
ATOM 659 N N . VAL A 1 90 ? 2.241 -9.088 -12.822 1.00 92.94 90 VAL A N 1
ATOM 660 C CA . VAL A 1 90 ? 2.638 -7.680 -12.591 1.00 92.94 90 VAL A CA 1
ATOM 661 C C . VAL A 1 90 ? 3.951 -7.643 -11.813 1.00 92.94 90 VAL A C 1
ATOM 663 O O . VAL A 1 90 ? 4.987 -7.235 -12.337 1.00 92.94 90 VAL A O 1
ATOM 666 N N . ALA A 1 91 ? 3.903 -8.131 -10.578 1.00 94.88 91 ALA A N 1
ATOM 667 C CA . ALA A 1 91 ? 5.033 -8.372 -9.700 1.00 94.88 91 ALA A CA 1
ATOM 668 C C . ALA A 1 91 ? 4.666 -9.488 -8.696 1.00 94.88 91 ALA A C 1
ATOM 670 O O . ALA A 1 91 ? 3.548 -10.011 -8.748 1.00 94.88 91 ALA A O 1
ATOM 671 N N . PHE A 1 92 ? 5.617 -9.892 -7.850 1.00 92.75 92 PHE A N 1
ATOM 672 C CA . PHE A 1 92 ? 5.354 -10.631 -6.611 1.00 92.75 92 PHE A CA 1
ATOM 673 C C . PHE A 1 92 ? 6.484 -10.437 -5.586 1.00 92.75 92 PHE A C 1
ATOM 675 O O . PHE A 1 92 ? 7.628 -10.140 -5.947 1.00 92.75 92 PHE A O 1
ATOM 682 N N . THR A 1 93 ? 6.199 -10.717 -4.311 1.00 95.19 93 THR A N 1
ATOM 683 C CA . THR A 1 93 ? 7.188 -10.740 -3.221 1.00 95.19 93 THR A CA 1
ATOM 684 C C . THR A 1 93 ? 7.404 -12.154 -2.686 1.00 95.19 93 THR A C 1
ATOM 686 O O . THR A 1 93 ? 6.461 -12.864 -2.344 1.00 95.19 93 THR A O 1
ATOM 689 N N . SER A 1 94 ? 8.670 -12.549 -2.541 1.00 92.56 94 SER A N 1
ATOM 690 C CA . SER A 1 94 ? 9.101 -13.800 -1.917 1.00 92.56 94 SER A CA 1
ATOM 691 C C . SER A 1 94 ? 10.152 -13.519 -0.840 1.00 92.56 94 SER A C 1
ATOM 693 O O . SER A 1 94 ? 11.241 -13.014 -1.120 1.00 92.56 94 SER A O 1
ATOM 695 N N . ALA A 1 95 ? 9.817 -13.824 0.418 1.00 93.69 95 ALA A N 1
ATOM 696 C CA . ALA A 1 95 ? 10.561 -13.401 1.609 1.00 93.69 95 ALA A CA 1
ATOM 697 C C . ALA A 1 95 ? 10.815 -11.876 1.641 1.00 93.69 95 ALA A C 1
ATOM 699 O O . ALA A 1 95 ? 9.914 -11.123 2.003 1.00 93.69 95 ALA A O 1
ATOM 700 N N . ASN A 1 96 ? 12.017 -11.437 1.249 1.00 96.38 96 ASN A N 1
ATOM 701 C CA . ASN A 1 96 ? 12.424 -10.025 1.184 1.00 96.38 96 ASN A CA 1
ATOM 702 C C . ASN A 1 96 ? 12.804 -9.586 -0.251 1.00 96.38 96 ASN A C 1
ATOM 704 O O . ASN A 1 96 ? 13.341 -8.493 -0.450 1.00 96.38 96 ASN A O 1
ATOM 708 N N . GLY A 1 97 ? 12.594 -10.463 -1.239 1.00 97.75 97 GLY A N 1
ATOM 709 C CA . GLY A 1 97 ? 12.845 -10.218 -2.654 1.00 97.75 97 GLY A CA 1
ATOM 710 C C . GLY A 1 97 ? 11.553 -9.898 -3.396 1.00 97.75 97 GLY A C 1
ATOM 711 O O . GLY A 1 97 ? 10.571 -10.621 -3.272 1.00 97.75 97 GLY A O 1
ATOM 712 N N . ILE A 1 98 ? 11.573 -8.816 -4.162 1.00 98.75 98 ILE A N 1
ATOM 713 C CA . ILE A 1 98 ? 10.483 -8.316 -4.993 1.00 98.75 98 ILE A CA 1
ATOM 714 C C . ILE A 1 98 ? 10.867 -8.564 -6.448 1.00 98.75 98 ILE A C 1
ATOM 716 O O . ILE A 1 98 ? 11.972 -8.218 -6.868 1.00 98.75 98 ILE A O 1
ATOM 720 N N . HIS A 1 99 ? 9.958 -9.146 -7.213 1.00 98.44 99 HIS A N 1
ATOM 721 C CA . HIS A 1 99 ? 10.165 -9.550 -8.596 1.00 98.44 99 HIS A CA 1
ATOM 722 C C . HIS A 1 99 ? 9.181 -8.780 -9.476 1.00 98.44 99 HIS A C 1
ATOM 724 O O . HIS A 1 99 ? 7.977 -8.944 -9.327 1.00 98.44 99 HIS A O 1
ATOM 730 N N . LEU A 1 100 ? 9.672 -7.911 -10.363 1.00 98.75 100 LEU A N 1
ATOM 731 C CA . LEU A 1 100 ? 8.856 -7.059 -11.237 1.00 98.75 100 LEU A CA 1
ATOM 732 C C . LEU A 1 100 ? 8.879 -7.587 -12.673 1.00 98.75 100 LEU A C 1
ATOM 734 O O . LEU A 1 100 ? 9.950 -7.762 -13.260 1.00 98.75 100 LEU A O 1
ATOM 738 N N . SER A 1 101 ? 7.697 -7.770 -13.266 1.00 98.31 101 SER A N 1
ATOM 739 C CA . SER A 1 101 ? 7.570 -8.224 -14.648 1.00 98.31 101 SER A CA 1
ATOM 740 C C . SER A 1 101 ? 8.047 -7.165 -15.642 1.00 98.31 101 SER A C 1
ATOM 742 O O . SER A 1 101 ? 7.429 -6.111 -15.831 1.00 98.31 101 SER A O 1
ATOM 744 N N . ALA A 1 102 ? 9.108 -7.500 -16.374 1.00 98.69 102 ALA A N 1
ATOM 745 C CA . ALA A 1 102 ? 9.503 -6.780 -17.574 1.00 98.69 102 ALA A CA 1
ATOM 746 C C . ALA A 1 102 ? 8.374 -6.793 -18.622 1.00 98.69 102 ALA A C 1
ATOM 748 O O . ALA A 1 102 ? 8.133 -5.768 -19.257 1.00 98.69 102 ALA A O 1
ATOM 749 N N . LYS A 1 103 ? 7.631 -7.901 -18.773 1.00 96.94 103 LYS A N 1
ATOM 750 C CA . LYS A 1 103 ? 6.502 -7.999 -19.719 1.00 96.94 103 LYS A CA 1
ATOM 751 C C . LYS A 1 103 ? 5.408 -6.980 -19.396 1.00 96.94 103 LYS A C 1
ATOM 753 O O . LYS A 1 103 ? 4.956 -6.275 -20.299 1.00 96.94 103 LYS A O 1
ATOM 758 N N . TYR A 1 104 ? 5.041 -6.841 -18.120 1.00 97.19 104 TYR A N 1
ATOM 759 C CA . TYR A 1 104 ? 4.076 -5.838 -17.663 1.00 97.19 104 TYR A CA 1
ATOM 760 C C . TYR A 1 104 ? 4.560 -4.412 -17.941 1.00 97.19 104 TYR A C 1
ATOM 762 O O . TYR A 1 104 ? 3.854 -3.637 -18.586 1.00 97.19 104 TYR A O 1
ATOM 770 N N . VAL A 1 105 ? 5.797 -4.081 -17.548 1.00 96.88 105 VAL A N 1
ATOM 771 C CA . VAL A 1 105 ? 6.404 -2.764 -17.822 1.00 96.88 105 VAL A CA 1
ATOM 772 C C . VAL A 1 105 ? 6.482 -2.473 -19.328 1.00 96.88 105 VAL A C 1
ATOM 774 O O . VAL A 1 105 ? 6.267 -1.339 -19.760 1.00 96.88 105 VAL A O 1
ATOM 777 N N . GLY A 1 106 ? 6.736 -3.497 -20.145 1.00 94.75 106 GLY A N 1
ATOM 778 C CA . GLY A 1 106 ? 6.705 -3.421 -21.602 1.00 94.75 106 GLY A CA 1
ATOM 779 C C . GLY A 1 106 ? 5.314 -3.104 -22.154 1.00 94.75 106 GLY A C 1
ATOM 780 O O . GLY A 1 106 ? 5.200 -2.220 -23.001 1.00 94.75 106 GLY A O 1
ATOM 781 N N . GLY A 1 107 ? 4.270 -3.776 -21.657 1.00 91.25 107 GLY A N 1
ATOM 782 C CA . GLY A 1 107 ? 2.888 -3.642 -22.133 1.00 91.25 107 GLY A CA 1
ATOM 783 C C . GLY A 1 107 ? 2.091 -2.455 -21.575 1.00 91.25 107 GLY A C 1
ATOM 784 O O . GLY A 1 107 ? 1.138 -2.017 -22.216 1.00 91.25 107 GLY A O 1
ATOM 785 N N . TYR A 1 108 ? 2.459 -1.907 -20.413 1.00 91.25 108 TYR A N 1
ATOM 786 C CA . TYR A 1 108 ? 1.689 -0.853 -19.740 1.00 91.25 108 TYR A CA 1
ATOM 787 C C . TYR A 1 108 ? 1.606 0.443 -20.567 1.00 91.25 108 TYR A C 1
ATOM 789 O O . TYR A 1 108 ? 2.627 0.998 -20.971 1.00 91.25 108 TYR A O 1
ATOM 797 N N . SER A 1 109 ? 0.411 0.973 -20.826 1.00 91.56 109 SER A N 1
ATOM 798 C CA . SER A 1 109 ? 0.221 2.100 -21.759 1.00 91.56 109 SER A CA 1
ATOM 799 C C . SER A 1 109 ? 0.392 3.500 -21.145 1.00 91.56 109 SER A C 1
ATOM 801 O O . SER A 1 109 ? 0.536 4.465 -21.893 1.00 91.56 109 SER A O 1
ATOM 803 N N . GLY A 1 110 ? 0.383 3.628 -19.815 1.00 90.44 110 GLY A N 1
ATOM 804 C CA . GLY A 1 110 ? 0.449 4.912 -19.106 1.00 90.44 110 GLY A CA 1
ATOM 805 C C . GLY A 1 110 ? 1.851 5.333 -18.638 1.00 90.44 110 GLY A C 1
ATOM 806 O O . GLY A 1 110 ? 2.879 4.909 -19.171 1.00 90.44 110 GLY A O 1
ATOM 807 N N . ASP A 1 111 ? 1.883 6.159 -17.585 1.00 93.50 111 ASP A N 1
ATOM 808 C CA . ASP A 1 111 ? 3.105 6.547 -16.868 1.00 93.50 111 ASP A CA 1
ATOM 809 C C . ASP A 1 111 ? 3.692 5.356 -16.090 1.00 93.50 111 ASP A C 1
ATOM 811 O O . ASP A 1 111 ? 3.360 5.106 -14.930 1.00 93.50 111 ASP A O 1
ATOM 815 N N . VAL A 1 112 ? 4.602 4.639 -16.751 1.00 96.31 112 VAL A N 1
ATOM 816 C CA . VAL A 1 112 ? 5.373 3.516 -16.194 1.00 96.31 112 VAL A CA 1
ATOM 817 C C . VAL A 1 112 ? 6.078 3.882 -14.887 1.00 96.31 112 VAL A C 1
ATOM 819 O O . VAL A 1 112 ? 6.203 3.031 -14.010 1.00 96.31 112 VAL A O 1
ATOM 822 N N . LYS A 1 113 ? 6.552 5.124 -14.723 1.00 97.81 113 LYS A N 1
ATOM 823 C CA . LYS A 1 113 ? 7.306 5.515 -13.528 1.00 97.81 113 LYS A CA 1
ATOM 824 C C . LYS A 1 113 ? 6.381 5.636 -12.324 1.00 97.81 113 LYS A C 1
ATOM 826 O O . LYS A 1 113 ? 6.717 5.132 -11.252 1.00 97.81 113 LYS A O 1
ATOM 831 N N . LYS A 1 114 ? 5.209 6.252 -12.504 1.00 95.62 114 LYS A N 1
ATOM 832 C CA . LYS A 1 114 ? 4.171 6.303 -11.468 1.00 95.62 114 LYS A CA 1
ATOM 833 C C . LYS A 1 114 ? 3.622 4.909 -11.152 1.00 95.62 114 LYS A C 1
ATOM 835 O O . LYS A 1 114 ? 3.504 4.581 -9.975 1.00 95.62 114 LYS A O 1
ATOM 840 N N . GLU A 1 115 ? 3.335 4.100 -12.172 1.00 94.88 115 GLU A N 1
ATOM 841 C CA . GLU A 1 115 ? 2.806 2.740 -12.007 1.00 94.88 115 GLU A CA 1
ATOM 842 C C . GLU A 1 115 ? 3.766 1.852 -11.212 1.00 94.88 115 GLU A C 1
ATOM 844 O O . GLU A 1 115 ? 3.408 1.351 -10.151 1.00 94.88 115 GLU A O 1
ATOM 849 N N . VAL A 1 116 ? 5.022 1.735 -11.659 1.00 97.81 116 VAL A N 1
ATOM 850 C CA 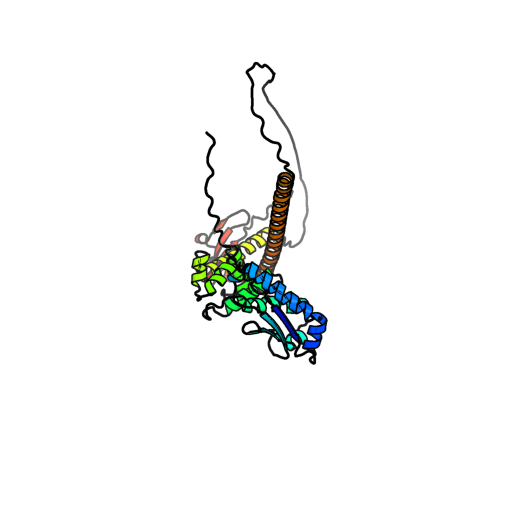. VAL A 1 116 ? 6.037 0.923 -10.971 1.00 97.81 116 VAL A CA 1
ATOM 851 C C . VAL A 1 116 ? 6.289 1.436 -9.552 1.00 97.81 116 VAL A C 1
ATOM 853 O O . VAL A 1 116 ? 6.532 0.637 -8.656 1.00 97.81 116 VAL A O 1
ATOM 856 N N . THR A 1 117 ? 6.171 2.743 -9.299 1.00 98.56 117 THR A N 1
ATOM 857 C CA . THR A 1 117 ? 6.245 3.267 -7.925 1.00 98.56 117 THR A CA 1
ATOM 858 C C . THR A 1 117 ? 5.074 2.775 -7.071 1.00 98.56 117 THR A C 1
ATOM 860 O O . THR A 1 117 ? 5.300 2.355 -5.941 1.00 98.56 117 THR A O 1
ATOM 863 N N . GLY A 1 118 ? 3.848 2.753 -7.603 1.00 95.44 118 GLY A N 1
ATOM 864 C CA . GLY A 1 118 ? 2.687 2.178 -6.918 1.00 95.44 118 GLY A CA 1
ATOM 865 C C . GLY A 1 118 ? 2.855 0.690 -6.611 1.00 95.44 118 GLY A C 1
ATOM 866 O O . GLY A 1 118 ? 2.739 0.298 -5.450 1.00 95.44 118 GLY A O 1
ATOM 867 N N . VAL A 1 119 ? 3.235 -0.103 -7.618 1.00 97.56 119 VAL A N 1
ATOM 868 C CA . VAL A 1 119 ? 3.524 -1.542 -7.478 1.00 97.56 119 VAL A CA 1
ATOM 869 C C . VAL A 1 119 ? 4.610 -1.793 -6.426 1.00 97.56 119 VAL A C 1
ATOM 871 O O . VAL A 1 119 ? 4.447 -2.652 -5.568 1.00 97.56 119 VAL A O 1
ATOM 874 N N . LEU A 1 120 ? 5.696 -1.013 -6.406 1.00 98.62 120 LEU A N 1
ATOM 875 C CA . LEU A 1 120 ? 6.736 -1.168 -5.382 1.00 98.62 120 LEU A CA 1
ATOM 876 C C . LEU A 1 120 ? 6.249 -0.797 -3.968 1.00 98.62 120 LEU A C 1
ATOM 878 O O . LEU A 1 120 ? 6.712 -1.404 -3.008 1.00 98.62 120 LEU A O 1
ATOM 882 N N . TYR A 1 121 ? 5.307 0.139 -3.804 1.00 98.62 121 TYR A N 1
ATOM 883 C CA . TYR A 1 121 ? 4.689 0.398 -2.493 1.00 98.62 121 TYR A CA 1
ATOM 884 C C . TYR A 1 121 ? 3.811 -0.774 -2.021 1.00 98.62 121 TYR A C 1
ATOM 886 O O . TYR A 1 121 ? 3.840 -1.105 -0.834 1.00 98.62 121 TYR A O 1
ATOM 894 N N . HIS A 1 122 ? 3.083 -1.428 -2.932 1.00 98.12 122 HIS A N 1
ATOM 895 C CA . HIS A 1 122 ? 2.342 -2.661 -2.646 1.00 98.12 122 HIS A CA 1
ATOM 896 C C . HIS A 1 122 ? 3.309 -3.782 -2.214 1.00 98.12 122 HIS A C 1
ATOM 898 O O . HIS A 1 122 ? 3.271 -4.239 -1.072 1.00 98.12 122 HIS A O 1
ATOM 904 N N . GLU A 1 123 ? 4.268 -4.140 -3.069 1.00 98.56 123 GLU A N 1
ATOM 905 C CA . GLU A 1 123 ? 5.191 -5.264 -2.853 1.00 98.56 123 GLU A CA 1
ATOM 906 C C . GLU A 1 123 ? 6.078 -5.104 -1.604 1.00 98.56 123 GLU A C 1
ATOM 908 O O . GLU A 1 123 ? 6.199 -6.016 -0.783 1.00 98.56 123 GLU A O 1
ATOM 913 N N . VAL A 1 124 ? 6.640 -3.910 -1.367 1.00 98.81 124 VAL A N 1
ATOM 914 C CA . VAL A 1 124 ? 7.422 -3.644 -0.143 1.00 98.81 124 VAL A CA 1
ATOM 915 C C . VAL A 1 124 ? 6.559 -3.814 1.119 1.00 98.81 124 VAL A C 1
ATOM 917 O O . VAL A 1 124 ? 7.087 -4.151 2.181 1.00 98.81 124 VAL A O 1
ATOM 920 N N . THR A 1 125 ? 5.230 -3.678 1.035 1.00 98.75 125 THR A N 1
ATOM 921 C CA . THR A 1 125 ? 4.341 -3.945 2.176 1.00 98.75 125 THR A CA 1
ATOM 922 C C . THR A 1 125 ? 4.323 -5.423 2.558 1.00 98.75 125 THR A C 1
ATOM 924 O O . THR A 1 125 ? 4.361 -5.725 3.751 1.00 98.75 125 THR A O 1
ATOM 927 N N . HIS A 1 126 ? 4.384 -6.359 1.606 1.00 98.44 126 HIS A N 1
ATOM 928 C CA . HIS A 1 126 ? 4.493 -7.792 1.910 1.00 98.44 126 HIS A CA 1
ATOM 929 C C . HIS A 1 126 ? 5.780 -8.141 2.682 1.00 98.44 126 HIS A C 1
ATOM 931 O O . HIS A 1 126 ? 5.761 -8.976 3.596 1.00 98.44 126 HIS A O 1
ATOM 937 N N . VAL A 1 127 ? 6.884 -7.441 2.393 1.00 98.44 127 VAL A N 1
ATOM 938 C CA . VAL A 1 127 ? 8.153 -7.590 3.126 1.00 98.44 127 VAL A CA 1
ATOM 939 C C . VAL A 1 127 ? 7.996 -7.196 4.601 1.00 98.44 127 VAL A C 1
ATOM 941 O O . VAL A 1 127 ? 8.487 -7.911 5.476 1.00 98.44 127 VAL A O 1
ATOM 944 N N . TRP A 1 128 ? 7.250 -6.133 4.919 1.00 98.12 128 TRP A N 1
ATOM 945 C CA . TRP A 1 128 ? 7.141 -5.599 6.289 1.00 98.12 128 TRP A CA 1
ATOM 946 C C . TRP A 1 128 ? 5.897 -6.023 7.080 1.00 98.12 128 TRP A C 1
ATOM 948 O O . TRP A 1 128 ? 5.935 -5.988 8.311 1.00 98.12 128 TRP A O 1
ATOM 958 N N . GLN A 1 129 ? 4.821 -6.460 6.426 1.00 97.62 129 GLN A N 1
ATOM 959 C CA . GLN A 1 129 ? 3.599 -6.886 7.112 1.00 97.62 129 GLN A CA 1
ATOM 960 C C . GLN A 1 129 ? 3.691 -8.318 7.650 1.00 97.62 129 GLN A C 1
ATOM 962 O O . GLN A 1 129 ? 4.345 -9.194 7.070 1.00 97.62 129 GLN A O 1
ATOM 967 N N . TRP A 1 130 ? 3.006 -8.572 8.760 1.00 97.75 130 TRP A N 1
ATOM 968 C CA . TRP A 1 130 ? 2.805 -9.911 9.302 1.00 97.75 130 TRP A CA 1
ATOM 969 C C . TRP A 1 130 ? 1.613 -10.585 8.617 1.00 97.75 130 TRP A C 1
ATOM 971 O O . TRP A 1 130 ? 0.610 -9.938 8.337 1.00 97.75 130 TRP A O 1
ATOM 981 N N . ASN A 1 131 ? 1.699 -11.893 8.357 1.00 96.19 131 ASN A N 1
ATOM 982 C CA . ASN A 1 131 ? 0.685 -12.623 7.584 1.00 96.19 131 ASN A CA 1
ATOM 983 C C . ASN A 1 131 ? -0.264 -13.496 8.431 1.00 96.19 131 ASN A C 1
ATOM 985 O O . ASN A 1 131 ? -0.855 -14.455 7.930 1.00 96.19 131 ASN A O 1
ATOM 989 N N . GLY A 1 132 ? -0.367 -13.241 9.737 1.00 97.25 132 GLY A N 1
ATOM 990 C CA . GLY A 1 132 ? -1.195 -14.043 10.638 1.00 97.25 132 GLY A CA 1
ATOM 991 C C . GLY A 1 132 ? -0.675 -15.466 10.865 1.00 97.25 132 GLY A C 1
ATOM 992 O O . GLY A 1 132 ? -1.478 -16.360 11.132 1.00 97.25 132 GLY A O 1
ATOM 993 N N . GLN A 1 133 ? 0.630 -15.709 10.686 1.00 95.81 133 GLN A N 1
ATOM 994 C CA . GLN A 1 133 ? 1.219 -17.051 10.523 1.00 95.81 133 GLN A CA 1
ATOM 995 C C . GLN A 1 133 ? 0.561 -17.854 9.377 1.00 95.81 133 GLN A C 1
ATOM 997 O O . GLN A 1 133 ? 0.323 -19.054 9.499 1.00 95.81 133 GLN A O 1
ATOM 1002 N N . GLY A 1 134 ? 0.195 -17.179 8.282 1.00 96.06 134 GLY A N 1
ATOM 1003 C CA . GLY A 1 134 ? -0.538 -17.766 7.155 1.00 96.06 134 GLY A CA 1
ATOM 1004 C C . GLY A 1 134 ? -2.033 -18.006 7.407 1.00 96.06 134 GLY A C 1
ATOM 1005 O O . GLY A 1 134 ? -2.683 -18.635 6.579 1.00 96.06 134 GLY A O 1
ATOM 1006 N N . ARG A 1 135 ? -2.595 -17.530 8.533 1.00 97.12 135 ARG A N 1
ATOM 1007 C CA . ARG A 1 135 ? -4.042 -17.619 8.829 1.00 97.12 135 ARG A CA 1
ATOM 1008 C C . ARG A 1 135 ? -4.857 -16.432 8.304 1.00 97.12 135 ARG A C 1
ATOM 1010 O O . ARG A 1 135 ? -6.081 -16.519 8.277 1.00 97.12 135 ARG A O 1
ATOM 1017 N N . ALA A 1 136 ? -4.213 -15.326 7.932 1.00 96.75 136 ALA A N 1
ATOM 1018 C CA . ALA A 1 136 ? -4.897 -14.196 7.308 1.00 96.75 136 ALA A CA 1
ATOM 1019 C C . ALA A 1 136 ? -5.282 -14.543 5.861 1.00 96.75 136 ALA A C 1
ATOM 1021 O O . ALA A 1 136 ? -4.499 -15.157 5.137 1.00 96.75 136 ALA A O 1
ATOM 1022 N N . ASN A 1 137 ? -6.495 -14.169 5.445 1.00 94.38 137 ASN A N 1
ATOM 1023 C CA . ASN A 1 137 ? -6.964 -14.429 4.084 1.00 94.38 137 ASN A CA 1
ATOM 1024 C C . ASN A 1 137 ? -6.264 -13.503 3.067 1.00 94.38 137 ASN A C 1
ATOM 1026 O O . ASN A 1 137 ? -5.818 -12.411 3.422 1.00 94.38 137 ASN A O 1
ATOM 1030 N N . GLY A 1 138 ? -6.196 -13.926 1.798 1.00 90.12 138 GLY A N 1
ATOM 1031 C CA . GLY A 1 138 ? -5.563 -13.142 0.730 1.00 90.12 138 GLY A CA 1
ATOM 1032 C C . GLY A 1 138 ? -6.163 -11.739 0.585 1.00 90.12 138 GLY A C 1
ATOM 1033 O O . GLY A 1 138 ? -5.428 -10.762 0.572 1.00 90.12 138 GLY A O 1
ATOM 1034 N N . GLY A 1 139 ? -7.493 -11.612 0.610 1.00 92.62 139 GLY A N 1
ATOM 1035 C CA . GLY A 1 139 ? -8.182 -10.319 0.525 1.00 92.62 139 GLY A CA 1
ATOM 1036 C C . GLY A 1 139 ? -7.714 -9.280 1.550 1.00 92.62 139 GLY A C 1
ATOM 1037 O O . GLY A 1 139 ? -7.640 -8.100 1.214 1.00 92.62 139 GLY A O 1
ATOM 1038 N N . LEU A 1 140 ? -7.337 -9.707 2.763 1.00 97.88 140 LEU A N 1
ATOM 1039 C CA . LEU A 1 140 ? -6.721 -8.857 3.788 1.00 97.88 140 LEU A CA 1
ATOM 1040 C C . LEU A 1 140 ? -5.227 -8.597 3.539 1.00 97.88 140 LEU A C 1
ATOM 10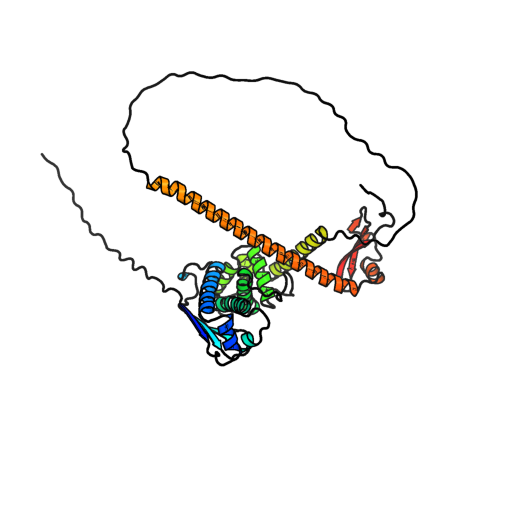42 O O . LEU A 1 140 ? -4.778 -7.466 3.697 1.00 97.88 140 LEU A O 1
ATOM 1046 N N . ILE A 1 141 ? -4.460 -9.628 3.180 1.00 97.69 141 ILE A N 1
ATOM 1047 C CA . ILE A 1 141 ? -3.006 -9.541 2.947 1.00 97.69 141 ILE A CA 1
ATOM 1048 C C . ILE A 1 141 ? -2.672 -8.580 1.806 1.00 97.69 141 ILE A C 1
ATOM 1050 O O . ILE A 1 141 ? -1.795 -7.728 1.945 1.00 97.69 141 ILE A O 1
ATOM 1054 N N . GLU A 1 142 ? -3.407 -8.689 0.710 1.00 97.56 142 GLU A N 1
ATOM 1055 C CA . GLU A 1 142 ? -3.269 -7.848 -0.475 1.00 97.56 142 GLU A CA 1
ATOM 1056 C C . GLU A 1 142 ? -3.939 -6.483 -0.220 1.00 97.56 142 GLU A C 1
ATOM 1058 O O . GLU A 1 142 ? -3.408 -5.434 -0.572 1.00 97.56 142 GLU A O 1
ATOM 1063 N N . GLY A 1 143 ? -5.058 -6.471 0.516 1.00 98.19 143 GLY A N 1
ATOM 1064 C CA . GLY A 1 143 ? -5.765 -5.255 0.921 1.00 98.19 143 GLY A CA 1
ATOM 1065 C C . GLY A 1 143 ? -4.976 -4.310 1.832 1.00 98.19 143 GLY A C 1
ATOM 1066 O O . GLY A 1 143 ? -5.187 -3.100 1.784 1.00 98.19 143 GLY A O 1
ATOM 1067 N N . ILE A 1 144 ? -4.053 -4.822 2.654 1.00 98.81 144 ILE A N 1
ATOM 1068 C CA . ILE A 1 144 ? -3.142 -3.986 3.456 1.00 98.81 144 ILE A CA 1
ATOM 1069 C C . ILE A 1 144 ? -2.036 -3.376 2.579 1.00 98.81 144 ILE A C 1
ATOM 1071 O O . ILE A 1 144 ? -1.659 -2.222 2.801 1.00 98.81 144 ILE A O 1
ATOM 1075 N N . ALA A 1 145 ? -1.563 -4.096 1.559 1.00 98.12 145 ALA A N 1
ATOM 1076 C CA . ALA A 1 145 ? -0.621 -3.572 0.571 1.00 98.12 145 ALA A CA 1
ATOM 1077 C C . ALA A 1 145 ? -1.266 -2.472 -0.296 1.00 98.12 145 ALA A C 1
ATOM 1079 O O . ALA A 1 145 ? -0.719 -1.370 -0.406 1.00 98.12 145 ALA A O 1
ATOM 1080 N N . ASP A 1 146 ? -2.491 -2.696 -0.777 1.00 98.31 146 ASP A N 1
ATOM 1081 C CA . ASP A 1 146 ? -3.275 -1.674 -1.481 1.00 98.31 146 ASP A CA 1
ATOM 1082 C C . ASP A 1 146 ? -3.668 -0.500 -0.569 1.00 98.31 146 ASP A C 1
ATOM 1084 O O . ASP A 1 146 ? -3.695 0.651 -1.012 1.00 98.31 146 ASP A O 1
ATOM 1088 N N . TYR A 1 147 ? -3.900 -0.734 0.728 1.00 98.62 147 TYR A N 1
ATOM 1089 C CA . TYR A 1 147 ? -4.081 0.347 1.702 1.00 98.62 147 TYR A CA 1
ATOM 1090 C C . TYR A 1 147 ? -2.821 1.215 1.806 1.00 98.62 147 TYR A C 1
ATOM 1092 O O . TYR A 1 147 ? -2.921 2.441 1.759 1.00 98.62 147 TYR A O 1
ATOM 1100 N N . VAL A 1 148 ? -1.624 0.625 1.883 1.00 98.56 148 VAL A N 1
ATOM 1101 C CA . VAL A 1 148 ? -0.369 1.396 1.859 1.00 98.56 148 VAL A CA 1
ATOM 1102 C C . VAL A 1 148 ? -0.244 2.202 0.563 1.00 98.56 148 VAL A C 1
ATOM 1104 O O . VAL A 1 148 ? 0.025 3.406 0.627 1.00 98.56 148 VAL A O 1
ATOM 1107 N N . GLN A 1 149 ? -0.499 1.591 -0.598 1.00 96.75 149 GLN A N 1
ATOM 1108 C CA . GLN A 1 149 ? -0.456 2.270 -1.897 1.00 96.75 149 GLN A CA 1
ATOM 1109 C C . GLN A 1 149 ? -1.479 3.426 -1.983 1.00 96.75 149 GLN A C 1
ATOM 1111 O O . GLN A 1 149 ? -1.152 4.509 -2.483 1.00 96.75 149 GLN A O 1
ATOM 1116 N N . LEU A 1 150 ? -2.683 3.254 -1.423 1.00 95.00 150 LEU A N 1
ATOM 1117 C CA . LEU A 1 150 ? -3.707 4.298 -1.291 1.00 95.00 150 LEU A CA 1
ATOM 1118 C C . LEU A 1 150 ? -3.233 5.462 -0.416 1.00 95.00 150 LEU A C 1
ATOM 1120 O O . LEU A 1 150 ? -3.318 6.618 -0.837 1.00 95.00 150 LEU A O 1
ATOM 1124 N N . LYS A 1 151 ? -2.712 5.184 0.786 1.00 97.12 151 LYS A N 1
ATOM 1125 C CA . LYS A 1 151 ? -2.267 6.225 1.732 1.00 97.12 151 LYS A CA 1
ATOM 1126 C C . LYS A 1 151 ? -1.015 6.958 1.243 1.00 97.12 151 LYS A C 1
ATOM 1128 O O . LYS A 1 151 ? -0.833 8.122 1.595 1.00 97.12 151 LYS A O 1
ATOM 1133 N N . ALA A 1 152 ? -0.190 6.312 0.418 1.00 95.00 152 ALA A N 1
ATOM 1134 C CA . ALA A 1 152 ? 0.939 6.926 -0.278 1.00 95.00 152 ALA A CA 1
ATOM 1135 C C . ALA A 1 152 ? 0.523 7.781 -1.498 1.00 95.00 152 ALA A C 1
ATOM 1137 O O . ALA A 1 152 ? 1.336 8.544 -2.015 1.00 95.00 152 ALA A O 1
ATOM 1138 N N . GLY A 1 153 ? -0.738 7.696 -1.944 1.00 92.69 153 GLY A N 1
ATOM 1139 C CA . GLY A 1 153 ? -1.268 8.465 -3.077 1.00 92.69 153 GLY A CA 1
ATOM 1140 C C . GLY A 1 153 ? -1.050 7.825 -4.455 1.00 92.69 153 GLY A C 1
ATOM 1141 O O . GLY A 1 153 ? -1.261 8.489 -5.472 1.00 92.69 153 GLY A O 1
ATOM 1142 N N . TYR A 1 154 ? -0.662 6.547 -4.503 1.00 91.38 154 TYR A N 1
ATOM 1143 C CA . TYR A 1 154 ? -0.364 5.802 -5.732 1.00 91.38 154 TYR A CA 1
ATOM 1144 C C . TYR A 1 154 ? -1.495 4.870 -6.201 1.00 91.38 154 TYR A C 1
ATOM 1146 O O . TYR A 1 154 ? -1.285 4.091 -7.128 1.00 91.38 154 TYR A O 1
ATOM 1154 N N . ALA A 1 155 ? -2.691 4.957 -5.609 1.00 82.94 155 ALA A N 1
ATOM 1155 C CA . ALA A 1 155 ? -3.880 4.262 -6.108 1.00 82.94 155 ALA A CA 1
ATOM 1156 C C . ALA A 1 155 ? -4.175 4.646 -7.584 1.00 82.94 155 ALA A C 1
ATOM 1158 O O . ALA A 1 155 ? -4.313 5.843 -7.884 1.00 82.94 155 ALA A O 1
ATOM 1159 N N . PRO A 1 156 ? -4.279 3.673 -8.511 1.00 78.56 156 PRO A N 1
ATOM 1160 C CA . PRO A 1 156 ? -4.739 3.879 -9.881 1.00 78.56 156 PRO A CA 1
ATOM 1161 C C . PRO A 1 156 ? -6.136 4.507 -9.966 1.00 78.56 156 PRO A C 1
ATOM 1163 O O . PRO A 1 156 ? -6.977 4.347 -9.084 1.00 78.56 156 PRO A O 1
ATOM 1166 N N . GLY A 1 157 ? -6.407 5.198 -11.077 1.00 69.69 157 GLY A N 1
ATOM 1167 C CA . GLY A 1 157 ? -7.720 5.806 -11.338 1.00 69.69 157 GLY A CA 1
ATOM 1168 C C . GLY A 1 157 ? -8.831 4.803 -11.673 1.00 69.69 157 GLY A C 1
ATOM 1169 O O . GLY A 1 157 ? -9.991 5.191 -11.705 1.00 69.69 157 GLY A O 1
ATOM 1170 N N . SER A 1 158 ? -8.475 3.540 -11.924 1.00 76.12 158 SER A N 1
ATOM 1171 C CA . SER A 1 158 ? -9.382 2.428 -12.229 1.00 76.12 158 SER A CA 1
ATOM 1172 C C . SER A 1 158 ? -9.778 1.589 -11.009 1.00 76.12 158 SER A C 1
ATOM 1174 O O . SER A 1 158 ? -10.560 0.656 -11.158 1.00 76.12 158 SER A O 1
ATOM 1176 N N . TRP A 1 159 ? -9.226 1.878 -9.825 1.00 83.50 159 TRP A N 1
ATOM 1177 C CA . TRP A 1 159 ? -9.643 1.234 -8.577 1.00 83.50 159 TRP A CA 1
ATOM 1178 C C . TRP A 1 159 ? -11.056 1.641 -8.180 1.00 83.50 159 TRP A C 1
ATOM 1180 O O . TRP A 1 159 ? -11.464 2.787 -8.393 1.00 83.50 159 TRP A O 1
ATOM 1190 N N . VAL A 1 160 ? -11.751 0.733 -7.498 1.00 78.25 160 VAL A N 1
ATOM 1191 C CA . VAL A 1 160 ? -13.092 0.969 -6.964 1.00 78.25 160 VAL A CA 1
ATOM 1192 C C . VAL A 1 160 ? -13.177 2.249 -6.131 1.00 78.25 160 VAL A C 1
ATOM 1194 O O . VAL A 1 160 ? -12.248 2.659 -5.415 1.00 78.25 160 VAL A O 1
ATOM 1197 N N . LEU A 1 161 ? -14.339 2.884 -6.211 1.00 79.75 161 LEU A N 1
ATOM 1198 C CA . LEU A 1 161 ? -14.702 4.036 -5.401 1.00 79.75 161 LEU A CA 1
ATOM 1199 C C . LEU A 1 161 ? -15.147 3.585 -3.996 1.00 79.75 161 LEU A C 1
ATOM 1201 O O . LEU A 1 161 ? -15.552 2.432 -3.811 1.00 79.75 161 LEU A O 1
ATOM 1205 N N . PRO A 1 162 ? -15.063 4.461 -2.976 1.00 82.12 162 PRO A N 1
ATOM 1206 C CA . PRO A 1 162 ? -15.575 4.160 -1.643 1.00 82.12 162 PRO A CA 1
ATOM 1207 C C . PRO A 1 162 ? -16.998 3.570 -1.659 1.00 82.12 162 PRO A C 1
ATOM 1209 O O . PRO A 1 162 ? -17.885 4.041 -2.364 1.00 82.12 162 PRO A O 1
ATOM 1212 N N . GLY A 1 163 ? -17.218 2.515 -0.877 1.00 76.50 163 GLY A N 1
ATOM 1213 C CA . GLY A 1 163 ? -18.511 1.840 -0.757 1.00 76.50 163 GLY A CA 1
ATOM 1214 C C . GLY A 1 163 ? -18.860 0.880 -1.897 1.00 76.50 163 GLY A C 1
ATOM 1215 O O . GLY A 1 163 ? -19.834 0.141 -1.756 1.00 76.50 163 GLY A O 1
ATOM 1216 N N . GLN A 1 164 ? -18.095 0.811 -2.989 1.00 79.12 164 GLN A N 1
ATOM 1217 C CA . GLN A 1 164 ? -18.271 -0.244 -3.993 1.00 79.12 164 GLN A CA 1
ATOM 1218 C C . GLN A 1 164 ? -17.828 -1.620 -3.447 1.00 79.12 164 GLN A C 1
ATOM 1220 O O . GLN A 1 164 ? -17.128 -1.728 -2.441 1.00 79.12 164 GLN A O 1
ATOM 1225 N N . GLY A 1 165 ? -18.288 -2.695 -4.094 1.00 80.25 165 GLY A N 1
ATOM 1226 C CA . GLY A 1 165 ? -18.101 -4.074 -3.625 1.00 80.25 165 GLY A CA 1
ATOM 1227 C C . GLY A 1 165 ? -19.260 -4.625 -2.777 1.00 80.25 165 GLY A C 1
ATOM 1228 O O . GLY A 1 165 ? -20.190 -3.908 -2.385 1.00 80.25 165 GLY A O 1
ATOM 1229 N N . ARG A 1 166 ? -19.225 -5.946 -2.542 1.00 83.38 166 ARG A N 1
ATOM 1230 C CA . ARG A 1 166 ? -20.280 -6.744 -1.880 1.00 83.38 166 ARG A CA 1
ATOM 1231 C C . ARG A 1 166 ? -19.858 -7.276 -0.502 1.00 83.38 166 ARG A C 1
ATOM 1233 O O . ARG A 1 166 ? -20.699 -7.359 0.390 1.00 83.38 166 ARG A O 1
ATOM 1240 N N . ARG A 1 167 ? -18.575 -7.598 -0.315 1.00 87.00 167 ARG A N 1
ATOM 1241 C CA . ARG A 1 167 ? -17.954 -7.987 0.969 1.00 87.00 167 ARG A CA 1
ATOM 1242 C C . ARG A 1 167 ? -16.615 -7.268 1.162 1.00 87.00 167 ARG A C 1
ATOM 1244 O O . ARG A 1 167 ? -16.063 -6.752 0.194 1.00 87.00 167 ARG A O 1
ATOM 1251 N N . TRP A 1 168 ? -16.095 -7.288 2.386 1.00 94.38 168 TRP A N 1
ATOM 1252 C CA . TRP A 1 168 ? -14.905 -6.532 2.786 1.00 94.38 168 TRP A CA 1
ATOM 1253 C C . TRP A 1 168 ? -13.567 -7.074 2.252 1.00 94.38 168 TRP A C 1
ATOM 1255 O O . TRP A 1 168 ? -12.594 -6.335 2.262 1.00 94.38 168 TRP A O 1
ATOM 1265 N N . ASP A 1 169 ? -13.525 -8.333 1.803 1.00 91.50 169 ASP A N 1
ATOM 1266 C CA . ASP A 1 169 ? -12.323 -9.123 1.479 1.00 91.50 169 ASP A CA 1
ATOM 1267 C C . ASP A 1 169 ? -12.270 -9.628 0.017 1.00 91.50 169 ASP A C 1
ATOM 1269 O O . ASP A 1 169 ? -11.447 -10.472 -0.328 1.00 91.50 169 ASP A O 1
ATOM 1273 N N . GLN A 1 170 ? -13.168 -9.172 -0.866 1.00 82.50 170 GLN A N 1
ATOM 1274 C CA . GLN A 1 170 ? -13.316 -9.741 -2.224 1.00 82.50 170 GLN A CA 1
ATOM 1275 C C . GLN A 1 170 ? -12.258 -9.324 -3.254 1.00 82.50 170 GLN A C 1
ATOM 1277 O O . GLN A 1 170 ? -12.217 -9.902 -4.338 1.00 82.50 170 GLN A O 1
ATOM 1282 N N . GLY A 1 171 ? -11.507 -8.264 -2.982 1.00 77.88 171 GLY A N 1
ATOM 1283 C CA . GLY A 1 171 ? -10.674 -7.573 -3.960 1.00 77.88 171 GLY A CA 1
ATOM 1284 C C . GLY A 1 171 ? -9.858 -6.503 -3.256 1.00 77.88 171 GLY A C 1
ATOM 1285 O O . GLY A 1 171 ? -10.306 -5.946 -2.256 1.00 77.88 171 GLY A O 1
ATOM 1286 N N . TYR A 1 172 ? -8.638 -6.289 -3.724 1.00 90.81 172 TYR A N 1
ATOM 1287 C CA . TYR A 1 172 ? -7.582 -5.684 -2.917 1.00 90.81 172 TYR A CA 1
ATOM 1288 C C . TYR A 1 172 ? -7.870 -4.199 -2.648 1.00 90.81 172 TYR A C 1
ATOM 1290 O O . TYR A 1 172 ? -7.817 -3.743 -1.504 1.00 90.81 172 TYR A O 1
ATOM 1298 N N . ASP A 1 173 ? -8.345 -3.499 -3.675 1.00 87.00 173 ASP A N 1
ATOM 1299 C CA . ASP A 1 173 ? -8.802 -2.118 -3.617 1.00 87.00 173 ASP A CA 1
ATOM 1300 C C . ASP A 1 173 ? -10.084 -1.956 -2.778 1.00 87.00 173 ASP A C 1
ATOM 1302 O O . ASP A 1 173 ? -10.162 -1.044 -1.952 1.00 87.00 173 ASP A O 1
ATOM 1306 N N . VAL A 1 174 ? -11.056 -2.872 -2.893 1.00 89.81 174 VAL A N 1
ATOM 1307 C CA . VAL A 1 174 ? -12.249 -2.928 -2.020 1.00 89.81 174 VAL A CA 1
ATOM 1308 C C . VAL A 1 174 ? -11.833 -3.032 -0.550 1.00 89.81 174 VAL A C 1
ATOM 1310 O O . VAL A 1 174 ? -12.299 -2.243 0.280 1.00 89.81 174 VAL A O 1
ATOM 1313 N N . THR A 1 175 ? -10.921 -3.954 -0.225 1.00 97.38 175 THR A N 1
ATOM 1314 C CA . THR A 1 175 ? -10.398 -4.105 1.136 1.00 97.38 175 THR A CA 1
ATOM 1315 C C . THR A 1 175 ? -9.662 -2.842 1.581 1.00 97.38 175 THR A C 1
ATOM 1317 O O . THR A 1 175 ? -9.899 -2.353 2.683 1.00 97.38 175 THR A O 1
ATOM 1320 N N . ALA A 1 176 ? -8.812 -2.256 0.734 1.00 97.56 176 ALA A N 1
ATOM 1321 C CA . ALA A 1 176 ? -8.050 -1.050 1.054 1.00 97.56 176 ALA A CA 1
ATOM 1322 C C . ALA A 1 176 ? -8.946 0.158 1.375 1.00 97.56 176 ALA A C 1
ATOM 1324 O O . ALA A 1 176 ? -8.688 0.891 2.335 1.00 97.56 176 ALA A O 1
ATOM 1325 N N . ARG A 1 177 ? -10.038 0.346 0.620 1.00 94.19 177 ARG A N 1
ATOM 1326 C CA . ARG A 1 177 ? -11.050 1.385 0.882 1.00 94.19 177 ARG A CA 1
ATOM 1327 C C . ARG A 1 177 ? -11.786 1.162 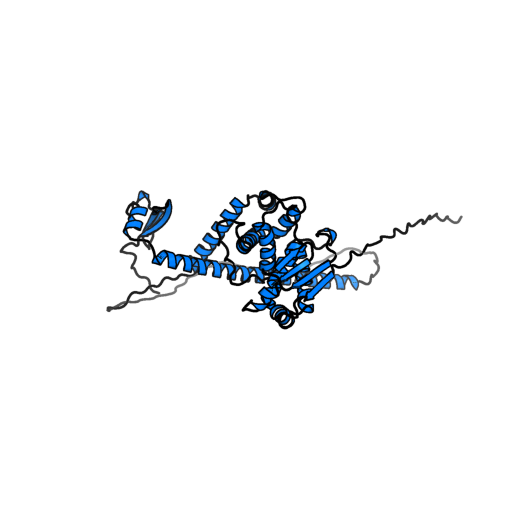2.206 1.00 94.19 177 ARG A C 1
ATOM 1329 O O . ARG A 1 177 ? -12.107 2.132 2.894 1.00 94.19 177 ARG A O 1
ATOM 1336 N N . PHE A 1 178 ? -12.037 -0.092 2.577 1.00 97.88 178 PHE A N 1
ATOM 1337 C CA . PHE A 1 178 ? -12.640 -0.451 3.861 1.00 97.88 178 PHE A CA 1
ATOM 1338 C C . PHE A 1 178 ? -11.665 -0.276 5.039 1.00 97.88 178 PHE A C 1
ATOM 1340 O O . PHE A 1 178 ? -12.037 0.281 6.073 1.00 97.88 178 PHE A O 1
ATOM 1347 N N . LEU A 1 179 ? -10.396 -0.657 4.875 1.00 98.62 179 LEU A N 1
ATOM 1348 C CA . LEU A 1 179 ? -9.345 -0.435 5.872 1.00 98.62 179 LEU A CA 1
ATOM 1349 C C . LEU A 1 179 ? -9.094 1.063 6.118 1.00 98.62 179 LEU A C 1
ATOM 1351 O O . LEU A 1 179 ? -8.866 1.452 7.263 1.00 98.62 179 LEU A O 1
ATOM 1355 N N . ASP A 1 180 ? -9.209 1.914 5.092 1.00 98.06 180 ASP A N 1
ATOM 1356 C CA . ASP A 1 180 ? -9.160 3.375 5.249 1.00 98.06 180 ASP A CA 1
ATOM 1357 C C . ASP A 1 180 ? -10.358 3.937 6.024 1.00 98.06 180 ASP A C 1
ATOM 1359 O O . ASP A 1 180 ? -10.188 4.808 6.882 1.00 98.06 180 ASP A O 1
ATOM 1363 N N . TYR A 1 181 ? -11.558 3.385 5.820 1.00 97.62 181 TYR A N 1
ATOM 1364 C CA . TYR A 1 181 ? -12.703 3.696 6.673 1.00 97.62 181 TYR A CA 1
ATOM 1365 C C . TYR A 1 181 ? -12.440 3.305 8.136 1.00 97.62 181 TYR A C 1
ATOM 1367 O O . TYR A 1 181 ? -12.608 4.153 9.017 1.00 97.62 181 TYR A O 1
ATOM 1375 N N . CYS A 1 182 ? -11.955 2.085 8.398 1.00 98.56 182 CYS A N 1
ATOM 1376 C CA . CYS A 1 182 ? -11.609 1.609 9.742 1.00 98.56 182 CYS A CA 1
ATOM 1377 C C . CYS A 1 182 ? -10.513 2.455 10.421 1.00 98.56 182 CYS A C 1
ATOM 1379 O O . CYS A 1 182 ? -10.653 2.806 11.594 1.00 98.56 182 CYS A O 1
ATOM 1381 N N . ASP A 1 183 ? -9.465 2.854 9.694 1.00 98.31 183 ASP A N 1
ATOM 1382 C CA . ASP A 1 183 ? -8.445 3.794 10.184 1.00 98.31 183 ASP A CA 1
ATOM 1383 C C . ASP A 1 183 ? -9.024 5.191 10.450 1.00 98.31 183 ASP A C 1
ATOM 1385 O O . ASP A 1 183 ? -8.613 5.867 11.391 1.00 98.31 183 ASP A O 1
ATOM 1389 N N . SER A 1 184 ? -10.047 5.609 9.701 1.00 96.44 184 SER A N 1
ATOM 1390 C CA . SER A 1 184 ? -10.746 6.866 9.972 1.00 96.44 184 SER A CA 1
ATOM 1391 C C . SER A 1 184 ? -11.656 6.831 11.208 1.00 96.44 184 SER A C 1
ATOM 1393 O O . SER A 1 184 ? -11.911 7.887 11.787 1.00 96.44 184 SER A O 1
ATOM 1395 N N . LEU A 1 185 ? -12.097 5.643 11.649 1.00 96.75 185 LEU A N 1
ATOM 1396 C CA . LEU A 1 185 ? -12.781 5.455 12.937 1.00 96.75 185 LEU A CA 1
ATOM 1397 C C . LEU A 1 185 ? -11.795 5.464 14.118 1.00 96.75 185 LEU A C 1
ATOM 1399 O O . LEU A 1 185 ? -12.127 5.959 15.195 1.00 96.75 185 LEU A O 1
ATOM 1403 N N . LYS A 1 186 ? -10.587 4.916 13.930 1.00 97.25 186 LYS A N 1
ATOM 1404 C CA . LYS A 1 186 ? -9.530 4.868 14.950 1.00 97.25 186 LYS A CA 1
ATOM 1405 C C . LYS A 1 186 ? -8.145 4.937 14.287 1.00 97.25 186 LYS A C 1
ATOM 1407 O O . LYS A 1 186 ? -7.635 3.894 13.879 1.00 97.25 186 LYS A O 1
ATOM 1412 N N . PRO A 1 187 ? -7.515 6.124 14.208 1.00 97.25 187 PRO A N 1
ATOM 1413 C CA . PRO A 1 187 ? -6.219 6.289 13.552 1.00 97.25 187 PRO A CA 1
ATOM 1414 C C . PRO A 1 187 ? -5.151 5.340 14.102 1.00 97.25 187 PRO A C 1
ATOM 1416 O O . PRO A 1 187 ? -5.006 5.189 15.317 1.00 97.25 187 PRO A O 1
ATOM 1419 N N . GLY A 1 188 ? -4.412 4.691 13.202 1.00 96.75 188 GLY A N 1
ATOM 1420 C CA . GLY A 1 188 ? -3.529 3.577 13.543 1.00 96.75 188 GLY A CA 1
ATOM 1421 C C . GLY A 1 188 ? -4.270 2.240 13.658 1.00 96.75 188 GLY A C 1
ATOM 1422 O O . GLY A 1 188 ? -3.787 1.340 14.351 1.00 96.75 188 GLY A O 1
ATOM 1423 N N . PHE A 1 189 ? -5.432 2.083 13.014 1.00 98.69 189 PHE A N 1
ATOM 1424 C CA . PHE A 1 189 ? -6.173 0.815 12.984 1.00 98.69 189 PHE A CA 1
ATOM 1425 C C . PHE A 1 189 ? -5.329 -0.281 12.327 1.00 98.69 189 PHE A C 1
ATOM 1427 O O . PHE A 1 189 ? -5.093 -1.330 12.924 1.00 98.69 189 PHE A O 1
ATOM 1434 N N . VAL A 1 190 ? -4.814 -0.002 11.125 1.00 98.69 190 VAL A N 1
ATOM 1435 C CA . VAL A 1 190 ? -4.022 -0.965 10.343 1.00 98.69 190 VAL A CA 1
ATOM 1436 C C . VAL A 1 190 ? -2.693 -1.287 11.039 1.00 98.69 190 VAL A C 1
ATOM 1438 O O . VAL A 1 190 ? -2.251 -2.431 11.001 1.00 98.69 190 VAL A O 1
ATOM 1441 N N . ALA A 1 191 ? -2.110 -0.334 11.776 1.00 98.50 191 ALA A N 1
ATOM 1442 C CA . ALA A 1 191 ? -0.962 -0.578 12.653 1.00 98.50 191 ALA A CA 1
ATOM 1443 C C . ALA A 1 191 ? -1.278 -1.600 13.761 1.00 98.50 191 ALA A C 1
ATOM 1445 O O . ALA A 1 191 ? -0.563 -2.589 13.914 1.00 98.50 191 ALA A O 1
ATOM 1446 N N . GLN A 1 192 ? -2.382 -1.408 14.496 1.00 98.44 192 GLN A N 1
ATOM 1447 C CA . GLN A 1 192 ? -2.836 -2.352 15.528 1.00 98.44 192 GLN A CA 1
ATOM 1448 C C . GLN A 1 192 ? -3.181 -3.730 14.940 1.00 98.44 192 GLN A C 1
ATOM 1450 O O . GLN A 1 192 ? -2.892 -4.748 15.571 1.00 98.44 192 GLN A O 1
ATOM 1455 N N . LEU A 1 193 ? -3.767 -3.776 13.739 1.00 98.56 193 LEU A N 1
ATOM 1456 C CA . LEU A 1 193 ? -4.097 -5.022 13.047 1.00 98.56 193 LEU A CA 1
ATOM 1457 C C . LEU A 1 193 ? -2.830 -5.777 12.615 1.00 98.56 193 LEU A C 1
ATOM 1459 O O . LEU A 1 193 ? -2.679 -6.946 12.960 1.00 98.56 193 LEU A O 1
ATOM 1463 N N . ASN A 1 194 ? -1.881 -5.102 11.955 1.00 98.44 194 ASN A N 1
ATOM 1464 C CA . ASN A 1 194 ? -0.591 -5.683 11.573 1.00 98.44 194 ASN A CA 1
ATOM 1465 C C . ASN A 1 194 ? 0.198 -6.184 12.796 1.00 98.44 194 ASN A C 1
ATOM 1467 O O . ASN A 1 194 ? 0.713 -7.298 12.780 1.00 98.44 194 ASN A O 1
ATOM 1471 N N . ALA A 1 195 ? 0.238 -5.410 13.885 1.00 97.44 195 ALA A N 1
ATOM 1472 C CA . ALA A 1 195 ? 0.898 -5.823 15.123 1.00 97.44 195 ALA A CA 1
ATOM 1473 C C . ALA A 1 195 ? 0.269 -7.093 15.729 1.00 97.44 195 ALA A C 1
ATOM 1475 O O . ALA A 1 195 ? 0.994 -7.990 16.159 1.00 97.44 195 ALA A O 1
ATOM 1476 N N . LYS A 1 196 ? -1.068 -7.217 15.714 1.00 97.19 196 LYS A N 1
ATOM 1477 C CA . LYS A 1 196 ? -1.767 -8.444 16.139 1.00 97.19 196 LYS A CA 1
ATOM 1478 C C . LYS A 1 196 ? -1.517 -9.633 15.205 1.00 97.19 196 LYS A C 1
ATOM 1480 O O . LYS A 1 196 ? -1.494 -10.765 15.678 1.00 97.19 196 LYS A O 1
ATOM 1485 N N . MET A 1 197 ? -1.286 -9.394 13.911 1.00 97.75 197 MET A N 1
ATOM 1486 C CA . MET A 1 197 ? -1.017 -10.448 12.922 1.00 97.75 197 MET A CA 1
ATOM 1487 C C . MET A 1 197 ? 0.338 -11.158 13.075 1.00 97.75 197 MET A C 1
ATOM 1489 O O . MET A 1 197 ? 0.597 -12.123 12.352 1.00 97.75 197 MET A O 1
ATOM 1493 N N . LYS A 1 198 ? 1.199 -10.729 14.006 1.00 95.88 198 LYS A N 1
ATOM 1494 C CA . LYS A 1 198 ? 2.510 -11.345 14.266 1.00 95.88 198 LYS A CA 1
ATOM 1495 C C . LYS A 1 198 ? 2.417 -12.835 14.615 1.00 95.88 198 LYS A C 1
ATOM 1497 O O . LYS A 1 198 ? 3.129 -13.650 14.032 1.00 95.88 198 LYS A O 1
ATOM 1502 N N . ASP A 1 199 ? 1.495 -13.190 15.511 1.00 95.19 199 ASP A N 1
ATOM 1503 C CA . ASP A 1 199 ? 1.429 -14.522 16.131 1.00 95.19 199 ASP A CA 1
ATOM 1504 C C . ASP A 1 199 ? 0.181 -15.341 15.732 1.00 95.19 199 ASP A C 1
ATOM 1506 O O . ASP A 1 199 ? -0.035 -16.456 16.207 1.00 95.19 199 ASP A O 1
ATOM 1510 N N . GLY A 1 200 ? -0.647 -14.817 14.826 1.00 97.50 200 GLY A N 1
ATOM 1511 C CA . GLY A 1 200 ? -1.866 -15.466 14.342 1.00 97.50 200 GLY A CA 1
ATOM 1512 C C . GLY A 1 200 ? -2.831 -14.469 13.704 1.00 97.50 200 GLY A C 1
ATOM 1513 O O . GLY A 1 200 ? -2.551 -13.279 13.677 1.00 97.50 200 GLY A O 1
ATOM 1514 N N . TYR A 1 201 ? -3.974 -14.929 13.195 1.00 98.44 201 TYR A N 1
ATOM 1515 C CA . TYR A 1 201 ? -5.047 -14.045 12.729 1.00 98.44 201 TYR A CA 1
ATOM 1516 C C . TYR A 1 201 ? -6.427 -14.648 12.998 1.00 98.44 201 TYR A C 1
ATOM 1518 O O . TYR A 1 201 ? -6.621 -15.852 12.817 1.00 98.44 201 TYR A O 1
ATOM 1526 N N . THR A 1 202 ? -7.371 -13.786 13.381 1.00 98.06 202 THR A N 1
ATOM 1527 C CA . THR A 1 202 ? -8.822 -14.009 13.345 1.00 98.06 202 THR A CA 1
ATOM 1528 C C . THR A 1 202 ? -9.536 -12.686 13.038 1.00 98.06 202 THR A C 1
ATOM 1530 O O . THR A 1 202 ? -9.076 -11.620 13.451 1.00 98.06 202 THR A O 1
ATOM 1533 N N . ASP A 1 203 ? -10.703 -12.741 12.387 1.00 97.94 203 ASP A N 1
ATOM 1534 C CA . ASP A 1 203 ? -11.563 -11.566 12.130 1.00 97.94 203 ASP A CA 1
ATOM 1535 C C . ASP A 1 203 ? -11.977 -10.824 13.420 1.00 97.94 203 ASP A C 1
ATOM 1537 O O . ASP A 1 203 ? -12.282 -9.631 13.395 1.00 97.94 203 ASP A O 1
ATOM 1541 N N . ASP A 1 204 ? -11.940 -11.502 14.572 1.00 98.19 204 ASP A N 1
ATOM 1542 C CA . ASP A 1 204 ? -12.179 -10.912 15.894 1.00 98.19 204 ASP A CA 1
ATOM 1543 C C . ASP A 1 204 ? -11.181 -9.788 16.239 1.00 98.19 204 ASP A C 1
ATOM 1545 O O . ASP A 1 204 ? -11.489 -8.910 17.042 1.00 98.19 204 ASP A O 1
ATOM 1549 N N . PHE A 1 205 ? -10.017 -9.714 15.580 1.00 98.62 205 PHE A N 1
ATOM 1550 C CA . PHE A 1 205 ? -9.105 -8.575 15.731 1.00 98.62 205 PHE A CA 1
ATOM 1551 C C . PHE A 1 205 ? -9.770 -7.231 15.388 1.00 98.62 205 PHE A C 1
ATOM 1553 O O . PHE A 1 205 ? -9.457 -6.228 16.032 1.00 98.62 205 PHE A O 1
ATOM 1560 N N . PHE A 1 206 ? -10.735 -7.197 14.460 1.00 98.69 206 PHE A N 1
ATOM 1561 C CA . PHE A 1 206 ? -11.539 -5.999 14.198 1.00 98.69 206 PHE A CA 1
ATOM 1562 C C . PHE A 1 206 ? -12.371 -5.604 15.431 1.00 98.69 206 PHE A C 1
ATOM 1564 O O . PHE A 1 206 ? -12.343 -4.441 15.843 1.00 98.69 206 PHE A O 1
ATOM 1571 N N . ALA A 1 207 ? -13.018 -6.572 16.090 1.00 98.56 207 ALA A N 1
ATOM 1572 C CA . ALA A 1 207 ? -13.795 -6.345 17.309 1.00 98.56 207 ALA A CA 1
ATOM 1573 C C . ALA A 1 207 ? -12.911 -5.932 18.494 1.00 98.56 207 ALA A C 1
ATOM 1575 O O . ALA A 1 207 ? -13.246 -4.992 19.212 1.00 98.56 207 ALA A O 1
ATOM 1576 N N . GLN A 1 208 ? -11.733 -6.540 18.645 1.00 98.50 208 GLN A N 1
ATOM 1577 C CA . GLN A 1 208 ? -10.759 -6.171 19.676 1.00 98.50 208 GLN A CA 1
ATOM 1578 C C . GLN A 1 208 ? -10.195 -4.748 19.507 1.00 98.50 208 GLN A C 1
ATOM 1580 O O . GLN A 1 208 ? -9.772 -4.143 20.493 1.00 98.50 208 GLN A O 1
ATOM 1585 N N . ILE A 1 209 ? -10.141 -4.209 18.281 1.00 98.50 209 ILE A N 1
ATOM 1586 C CA . ILE A 1 209 ? -9.600 -2.864 18.014 1.00 98.50 209 ILE A CA 1
ATOM 1587 C C . ILE A 1 209 ? -10.702 -1.790 18.001 1.00 98.50 209 ILE A C 1
ATOM 1589 O O . ILE A 1 209 ? -10.462 -0.695 18.521 1.00 98.50 209 ILE A O 1
ATOM 1593 N N . LEU A 1 210 ? -11.872 -2.078 17.413 1.00 98.38 210 LEU A N 1
ATOM 1594 C CA . LEU A 1 210 ? -12.949 -1.113 17.124 1.00 98.38 210 LEU A CA 1
ATOM 1595 C C . LEU A 1 210 ? -14.272 -1.368 17.875 1.00 98.38 210 LEU A C 1
ATOM 1597 O O . LEU A 1 210 ? -15.185 -0.553 17.776 1.00 98.38 210 LEU A O 1
ATOM 1601 N N . GLY A 1 211 ? -14.405 -2.471 18.616 1.00 98.25 211 GLY A N 1
ATOM 1602 C CA . GLY A 1 211 ? -15.619 -2.808 19.374 1.00 98.25 211 GLY A CA 1
ATOM 1603 C C . GLY A 1 211 ? -16.778 -3.387 18.548 1.00 98.25 211 GLY A C 1
ATOM 1604 O O . GLY A 1 211 ? -17.878 -3.529 19.076 1.00 98.25 211 GLY A O 1
ATOM 1605 N N . LYS A 1 212 ? -16.552 -3.717 17.269 1.00 98.25 212 LYS A N 1
ATOM 1606 C CA . LYS A 1 212 ? -17.539 -4.300 16.341 1.00 98.25 212 LYS A CA 1
ATOM 1607 C C . LYS A 1 212 ? -16.903 -5.375 15.459 1.00 98.25 212 LYS A C 1
ATOM 1609 O O . LYS A 1 212 ? -15.733 -5.251 15.101 1.00 98.25 212 LYS A O 1
ATOM 1614 N N . SER A 1 213 ? -17.663 -6.402 15.074 1.00 98.44 213 SER A N 1
ATOM 1615 C CA . SER A 1 213 ? -17.174 -7.419 14.132 1.00 98.44 213 SER A CA 1
ATOM 1616 C C . SER A 1 213 ? -16.900 -6.820 12.749 1.00 98.44 213 SER A C 1
ATOM 1618 O O . SER A 1 213 ? -17.477 -5.796 12.377 1.00 98.44 213 SER A O 1
ATOM 1620 N N . VAL A 1 214 ? -16.053 -7.474 11.948 1.00 98.19 214 VAL A N 1
ATOM 1621 C CA . VAL A 1 214 ? -15.738 -6.995 10.591 1.00 98.19 214 VAL A CA 1
ATOM 1622 C C . VAL A 1 214 ? -16.987 -6.909 9.699 1.00 98.19 214 VAL A C 1
ATOM 1624 O O . VAL A 1 214 ? -17.114 -5.985 8.900 1.00 98.19 214 VAL A O 1
ATOM 1627 N N . GLN A 1 215 ? -17.973 -7.790 9.902 1.00 97.75 215 GLN A N 1
ATOM 1628 C CA . GLN A 1 215 ? -19.258 -7.757 9.196 1.00 97.75 215 GLN A CA 1
ATOM 1629 C C . GLN A 1 215 ? -20.123 -6.554 9.612 1.00 97.75 215 GLN A C 1
ATOM 1631 O O . GLN A 1 215 ? -20.744 -5.932 8.752 1.00 97.75 215 GLN A O 1
ATOM 1636 N N . GLN A 1 216 ? -20.137 -6.189 10.900 1.00 98.19 216 GLN A N 1
ATOM 1637 C CA . GLN A 1 216 ? -20.828 -4.987 11.387 1.00 98.19 216 GLN A CA 1
ATOM 1638 C C . GLN A 1 216 ? -20.156 -3.713 10.863 1.00 98.19 216 GLN A C 1
ATOM 1640 O O . GLN A 1 216 ? -20.838 -2.815 10.381 1.00 98.19 216 GLN A O 1
ATOM 1645 N N . LEU A 1 217 ? -18.821 -3.661 10.881 1.00 98.38 217 LEU A N 1
ATOM 1646 C CA . LEU A 1 217 ? -18.053 -2.540 10.335 1.00 98.38 217 LEU A CA 1
ATOM 1647 C C . LEU A 1 217 ? -18.251 -2.388 8.822 1.00 98.38 217 LEU A C 1
ATOM 1649 O O . LEU A 1 217 ? -18.336 -1.266 8.334 1.00 98.38 217 LEU A O 1
ATOM 1653 N N . TRP A 1 218 ? -18.362 -3.491 8.075 1.00 96.88 218 TRP A N 1
ATOM 1654 C CA . TRP A 1 218 ? -18.691 -3.465 6.646 1.00 96.88 218 TRP A CA 1
ATOM 1655 C C . TRP A 1 218 ? -20.106 -2.916 6.394 1.00 96.88 218 TRP A C 1
ATOM 1657 O O . TRP A 1 218 ? -20.308 -2.133 5.467 1.00 96.88 218 TRP A O 1
ATOM 1667 N N . GLN A 1 219 ? -21.081 -3.252 7.246 1.00 93.75 219 GLN A N 1
ATOM 1668 C CA . GLN A 1 219 ? -22.427 -2.666 7.192 1.00 93.75 219 GLN A CA 1
ATOM 1669 C C . GLN A 1 219 ? -22.419 -1.167 7.539 1.00 93.75 219 GLN A C 1
ATOM 1671 O O . GLN A 1 219 ? -23.019 -0.375 6.812 1.00 93.75 219 GLN A O 1
ATOM 1676 N N . ASP A 1 220 ? -21.701 -0.760 8.595 1.00 94.25 220 ASP A N 1
ATOM 1677 C CA . ASP A 1 220 ? -21.524 0.654 8.957 1.00 94.25 220 ASP A CA 1
ATOM 1678 C C . ASP A 1 220 ? -20.844 1.449 7.829 1.00 94.25 220 ASP A C 1
ATOM 1680 O O . ASP A 1 220 ? -21.222 2.589 7.565 1.00 94.25 220 ASP A O 1
ATOM 1684 N N . TYR A 1 221 ? -19.856 0.848 7.156 1.00 93.50 221 TYR A N 1
ATOM 1685 C CA . TYR A 1 221 ? -19.124 1.436 6.035 1.00 93.50 221 TYR A CA 1
ATOM 1686 C C . TYR A 1 221 ? -20.044 1.739 4.852 1.00 93.50 221 TYR A C 1
ATOM 1688 O O . TYR A 1 221 ? -20.096 2.883 4.398 1.00 93.50 221 TYR A O 1
ATOM 1696 N N . LYS A 1 222 ? -20.813 0.742 4.396 1.00 87.00 222 LYS A N 1
ATOM 1697 C CA . LYS A 1 222 ? -21.807 0.910 3.323 1.00 87.00 222 LYS A CA 1
ATOM 1698 C C . LYS A 1 222 ? -22.802 2.020 3.685 1.00 87.00 222 LYS A C 1
ATOM 1700 O O . LYS A 1 222 ? -22.898 3.012 2.968 1.00 87.00 222 LYS A O 1
ATOM 1705 N N . ALA A 1 223 ? -23.404 1.932 4.873 1.00 82.81 223 ALA A N 1
ATOM 1706 C CA . ALA A 1 223 ? -24.377 2.909 5.358 1.00 82.81 223 ALA A CA 1
ATOM 1707 C C . ALA A 1 223 ? -23.796 4.315 5.628 1.00 82.81 223 ALA A C 1
ATOM 1709 O O . ALA A 1 223 ? -24.563 5.272 5.755 1.00 82.81 223 ALA A O 1
ATOM 1710 N N . ALA A 1 224 ? -22.474 4.466 5.763 1.00 79.56 224 ALA A N 1
ATOM 1711 C CA . ALA A 1 224 ? -21.812 5.767 5.841 1.00 79.56 224 ALA A CA 1
ATOM 1712 C C . ALA A 1 224 ? -21.693 6.411 4.453 1.00 79.56 224 ALA A C 1
ATOM 1714 O O . ALA A 1 224 ? -22.071 7.571 4.300 1.00 79.56 224 ALA A O 1
ATOM 1715 N N . ILE A 1 225 ? -21.255 5.649 3.444 1.00 75.69 225 ILE A N 1
ATOM 1716 C CA . ILE A 1 225 ? -21.175 6.125 2.055 1.00 75.69 225 ILE A CA 1
ATOM 1717 C C . ILE A 1 225 ? -22.564 6.491 1.521 1.00 75.69 225 ILE A C 1
ATOM 1719 O O . ILE A 1 225 ? -22.722 7.570 0.955 1.00 75.69 225 ILE A O 1
ATOM 1723 N N . ASP A 1 226 ? -23.583 5.666 1.784 1.00 64.69 226 ASP A N 1
ATOM 1724 C CA . ASP A 1 226 ? -24.961 5.961 1.373 1.00 64.69 226 ASP A CA 1
ATOM 1725 C C . ASP A 1 226 ? -25.429 7.319 1.935 1.00 64.69 226 ASP A C 1
ATOM 1727 O O . ASP A 1 226 ? -25.932 8.166 1.197 1.00 64.69 226 ASP A O 1
ATOM 1731 N N . LYS A 1 227 ? -25.205 7.580 3.234 1.00 61.34 227 LYS A N 1
ATOM 1732 C CA . LYS A 1 227 ? -25.559 8.858 3.886 1.00 61.34 227 LYS A CA 1
ATOM 1733 C C . LYS A 1 227 ? -24.782 10.042 3.323 1.00 61.34 227 LYS A C 1
ATOM 1735 O O . LYS A 1 227 ? -25.376 11.095 3.097 1.00 61.34 227 LYS A O 1
ATOM 1740 N N . ASP A 1 228 ? -23.481 9.874 3.104 1.00 59.66 228 ASP A N 1
ATOM 1741 C CA . ASP A 1 228 ? -22.617 10.907 2.535 1.00 59.66 228 ASP A CA 1
ATOM 1742 C C . ASP A 1 228 ? -23.075 11.287 1.115 1.00 59.66 228 ASP A C 1
ATOM 1744 O O . ASP A 1 228 ? -23.127 12.474 0.782 1.00 59.66 228 ASP A O 1
ATOM 1748 N N . CYS A 1 229 ? -23.492 10.310 0.304 1.00 54.97 229 CYS A N 1
ATOM 1749 C CA . CYS A 1 229 ? -23.979 10.549 -1.053 1.00 54.97 229 CYS A CA 1
ATOM 1750 C C . CYS A 1 229 ? -25.416 11.078 -1.112 1.00 54.97 229 CYS A C 1
ATOM 1752 O O . CYS A 1 229 ? -25.692 11.963 -1.923 1.00 54.97 229 CYS A O 1
ATOM 1754 N N . TRP A 1 230 ? -26.299 10.663 -0.199 1.00 43.31 230 TRP A N 1
ATOM 1755 C CA . TRP A 1 230 ? -27.591 11.327 0.009 1.00 43.31 230 TRP A CA 1
ATOM 1756 C C . TRP A 1 230 ? -27.416 12.799 0.404 1.00 43.31 230 TRP A C 1
ATOM 1758 O O . TRP A 1 230 ? -28.078 13.673 -0.156 1.00 43.31 230 TRP A O 1
ATOM 1768 N N . HIS A 1 231 ? -26.500 13.103 1.330 1.00 48.19 231 HIS A N 1
ATOM 1769 C CA . HIS A 1 231 ? -26.240 14.479 1.754 1.00 48.19 231 HIS A CA 1
ATOM 1770 C C . HIS A 1 231 ? -25.601 15.316 0.634 1.00 48.19 231 HIS A C 1
ATOM 1772 O O . HIS A 1 231 ? -25.961 16.479 0.449 1.00 48.19 231 HIS A O 1
ATOM 1778 N N . TRP A 1 232 ? -24.708 14.724 -0.168 1.00 47.91 232 TRP A N 1
ATOM 1779 C CA . TRP A 1 232 ? -24.179 15.368 -1.369 1.00 47.91 232 TRP A CA 1
ATOM 1780 C C . TRP A 1 232 ? -25.291 15.686 -2.381 1.00 47.91 232 TRP A C 1
ATOM 1782 O O . TRP A 1 232 ? -25.424 16.841 -2.781 1.00 47.91 232 TRP A O 1
ATOM 1792 N N . PHE A 1 233 ? -26.129 14.706 -2.732 1.00 43.50 233 PHE A N 1
ATOM 1793 C CA . PHE A 1 233 ? -27.205 14.846 -3.720 1.00 43.50 233 PHE A CA 1
ATOM 1794 C C . PHE A 1 233 ? -28.202 15.957 -3.350 1.00 43.50 233 PHE A C 1
ATOM 1796 O O . PHE A 1 233 ? -28.498 16.822 -4.177 1.00 43.50 233 PHE A O 1
ATOM 1803 N N . ILE A 1 234 ? -28.656 15.986 -2.089 1.00 43.22 234 ILE A N 1
ATOM 1804 C CA . ILE A 1 234 ? -29.572 17.016 -1.567 1.00 43.22 234 ILE A CA 1
ATOM 1805 C C . ILE A 1 234 ? -28.966 18.425 -1.661 1.00 43.22 234 ILE A C 1
ATOM 1807 O O . ILE A 1 234 ? -29.677 19.373 -1.984 1.00 43.22 234 ILE A O 1
ATOM 1811 N N . ASN A 1 235 ? -27.659 18.567 -1.429 1.00 42.72 235 ASN A N 1
ATOM 1812 C CA . ASN A 1 235 ? -26.985 19.867 -1.436 1.00 42.72 235 ASN A CA 1
ATOM 1813 C C . ASN A 1 235 ? -26.564 20.357 -2.839 1.00 42.72 235 ASN A C 1
ATOM 1815 O O . ASN A 1 235 ? -26.195 21.523 -2.965 1.00 42.72 235 ASN A O 1
ATOM 1819 N N . HIS A 1 236 ? -26.588 19.508 -3.879 1.00 42.72 236 HIS A N 1
ATOM 1820 C CA . HIS A 1 236 ? -26.040 19.842 -5.209 1.00 42.72 236 HIS A CA 1
ATOM 1821 C C . HIS A 1 236 ? -27.044 19.780 -6.381 1.00 42.72 236 HIS A C 1
ATOM 1823 O O . HIS A 1 236 ? -26.734 20.300 -7.452 1.00 42.72 236 HIS A O 1
ATOM 1829 N N . ARG A 1 237 ? -28.254 19.214 -6.220 1.00 43.16 237 ARG A N 1
ATOM 1830 C CA . ARG A 1 237 ? -29.306 19.219 -7.267 1.00 43.16 237 ARG A CA 1
ATOM 1831 C C . ARG A 1 237 ? -30.374 20.299 -7.020 1.00 43.16 237 ARG A C 1
ATOM 1833 O O . ARG A 1 237 ? -31.453 20.008 -6.509 1.00 43.16 237 ARG A O 1
ATOM 1840 N N . GLN A 1 238 ? -30.136 21.528 -7.493 1.00 40.72 238 GLN A N 1
ATOM 1841 C CA . GLN A 1 238 ? -31.243 22.433 -7.854 1.00 40.72 238 GLN A CA 1
ATOM 1842 C C . GLN A 1 238 ? -31.900 21.916 -9.144 1.00 40.72 238 GLN A C 1
ATOM 1844 O O . GLN A 1 238 ? -31.421 22.183 -10.244 1.00 40.72 238 GLN A O 1
ATOM 1849 N N . VAL A 1 239 ? -32.986 21.146 -9.027 1.00 39.66 239 VAL A N 1
ATOM 1850 C CA . VAL A 1 239 ? -33.687 20.583 -10.195 1.00 39.66 239 VAL A CA 1
ATOM 1851 C C . VAL A 1 239 ? -34.655 21.609 -10.794 1.00 39.66 239 VAL A C 1
ATOM 1853 O O . VAL A 1 239 ? -35.862 21.550 -10.570 1.00 39.66 239 VAL A O 1
ATOM 1856 N N . HIS A 1 240 ? -34.124 22.532 -11.597 1.00 34.78 240 HIS A N 1
ATOM 1857 C CA . HIS A 1 240 ? -34.918 23.214 -12.622 1.00 34.78 240 HIS A CA 1
ATOM 1858 C C . HIS A 1 240 ? -34.984 22.325 -13.873 1.00 34.78 240 HIS A C 1
ATOM 1860 O O . HIS A 1 240 ? -34.012 22.215 -14.615 1.00 34.78 240 HIS A O 1
ATOM 1866 N N . GLN A 1 241 ? -36.140 21.706 -14.120 1.00 34.84 241 GLN A N 1
ATOM 1867 C CA . GLN A 1 241 ? -36.513 21.203 -15.445 1.00 34.84 241 GLN A CA 1
ATOM 1868 C C . GLN A 1 241 ? -37.693 22.032 -15.956 1.00 34.84 241 GLN A C 1
ATOM 1870 O O . GLN A 1 241 ? -38.839 21.815 -15.567 1.00 34.84 241 GLN A O 1
ATOM 1875 N N . GLU A 1 242 ? -37.398 23.021 -16.798 1.00 31.11 242 GLU A N 1
ATOM 1876 C CA . GLU A 1 242 ? -38.410 23.880 -17.413 1.00 31.11 242 GLU A CA 1
ATOM 1877 C C . GLU A 1 242 ? -38.969 23.252 -18.694 1.00 31.11 242 GLU A C 1
ATOM 1879 O O . GLU A 1 242 ? -38.216 22.883 -19.594 1.00 31.11 242 GLU A O 1
ATOM 1884 N N . PHE A 1 243 ? -40.298 23.217 -18.823 1.00 30.80 243 PHE A N 1
ATOM 1885 C CA . PHE A 1 243 ? -40.987 22.895 -20.076 1.00 30.80 243 PHE A CA 1
ATOM 1886 C C . PHE A 1 243 ? -41.846 24.075 -20.560 1.00 30.80 243 PHE A C 1
ATOM 1888 O O . PHE A 1 243 ? -43.065 24.078 -20.436 1.00 30.80 243 PHE A O 1
ATOM 1895 N N . THR A 1 244 ? -41.169 25.030 -21.205 1.00 28.34 244 THR A N 1
ATOM 1896 C CA . THR A 1 244 ? -41.678 25.960 -22.242 1.00 28.34 244 THR A CA 1
ATOM 1897 C C . THR A 1 244 ? -42.786 26.991 -21.924 1.00 28.34 244 THR A C 1
ATOM 1899 O O . THR A 1 244 ? -43.792 26.746 -21.273 1.00 28.34 244 THR A O 1
ATOM 1902 N N . GLN A 1 245 ? -42.561 28.180 -22.488 1.00 26.09 245 GLN A N 1
ATOM 1903 C CA . GLN A 1 245 ? -43.311 29.449 -22.434 1.00 26.09 245 GLN A CA 1
ATOM 1904 C C . GLN A 1 245 ? -44.469 29.521 -23.472 1.00 26.09 245 GLN A C 1
ATOM 1906 O O . GLN A 1 245 ? -44.541 28.623 -24.314 1.00 26.09 245 GLN A O 1
ATOM 1911 N N . PRO A 1 246 ? -45.236 30.636 -23.620 1.00 38.50 246 PRO A N 1
ATOM 1912 C CA . PRO A 1 246 ? -45.718 31.656 -22.659 1.00 38.50 246 PRO A CA 1
ATOM 1913 C C . PRO A 1 246 ? -47.234 31.989 -22.811 1.00 38.50 246 PRO A C 1
ATOM 1915 O O . PRO A 1 246 ? -47.878 31.584 -23.775 1.00 38.50 246 PRO A O 1
ATOM 1918 N N . LEU A 1 247 ? -47.780 32.864 -21.949 1.00 25.08 247 LEU A N 1
ATOM 1919 C CA . LEU A 1 247 ? -48.850 33.826 -22.301 1.00 25.08 247 LEU A CA 1
ATOM 1920 C C . LEU A 1 247 ? -48.896 34.985 -21.279 1.00 25.08 247 LEU A C 1
ATOM 1922 O O . LEU A 1 247 ? -48.551 34.791 -20.117 1.00 25.08 247 LEU A O 1
ATOM 1926 N N . CYS A 1 248 ? -49.299 36.191 -21.697 1.00 28.95 248 CYS A N 1
ATOM 1927 C CA . CYS A 1 248 ? -49.175 37.424 -20.899 1.00 28.95 248 CYS A CA 1
ATOM 1928 C C . CYS A 1 248 ? -50.536 38.030 -20.511 1.00 28.95 248 CYS A C 1
ATOM 1930 O O . CYS A 1 248 ? -51.437 38.031 -21.349 1.00 28.95 248 CYS A O 1
ATOM 1932 N N . LEU A 1 249 ? -50.637 38.673 -19.331 1.00 27.73 249 LEU A N 1
ATOM 1933 C CA . LEU A 1 249 ? -50.835 40.139 -19.193 1.00 27.73 249 LEU A CA 1
ATOM 1934 C C . LEU A 1 249 ? -51.117 40.615 -17.741 1.00 27.73 249 LEU A C 1
ATOM 1936 O O . LEU A 1 249 ? -51.966 40.069 -17.050 1.00 27.73 249 LEU A O 1
ATOM 1940 N N . ASN A 1 250 ? -50.508 41.762 -17.407 1.00 27.72 250 ASN A N 1
ATOM 1941 C CA . ASN A 1 250 ? -50.999 42.853 -16.540 1.00 27.72 250 ASN A CA 1
ATOM 1942 C C . ASN A 1 250 ? -51.073 42.756 -14.990 1.00 27.72 250 ASN A C 1
ATOM 1944 O O . ASN A 1 250 ? -51.991 42.186 -14.413 1.00 27.72 250 ASN A O 1
ATOM 1948 N N . ASN A 1 251 ? -50.253 43.641 -14.393 1.00 31.06 251 ASN A N 1
ATOM 1949 C CA . ASN A 1 251 ? -50.544 44.578 -13.285 1.00 31.06 251 ASN A CA 1
ATOM 1950 C C . ASN A 1 251 ? -50.262 44.183 -11.820 1.00 31.06 251 ASN A C 1
ATOM 1952 O O . ASN A 1 251 ? -51.108 43.609 -11.144 1.00 31.06 251 ASN A O 1
ATOM 1956 N N . GLY A 1 252 ? -49.184 44.768 -11.274 1.00 28.56 252 GLY A N 1
ATOM 1957 C CA . GLY A 1 252 ? -49.121 45.205 -9.870 1.00 28.56 252 GLY A CA 1
ATOM 1958 C C . GLY A 1 252 ? -47.918 44.692 -9.075 1.00 28.56 252 GLY A C 1
ATOM 1959 O O . GLY A 1 252 ? -47.855 43.521 -8.734 1.00 28.56 252 GLY A O 1
ATOM 1960 N N . CYS A 1 253 ? -46.998 45.588 -8.709 1.00 25.52 253 CYS A N 1
ATOM 1961 C CA . CYS A 1 253 ? -45.936 45.333 -7.730 1.00 25.52 253 CYS A CA 1
ATOM 1962 C C . CYS A 1 253 ? -45.880 46.506 -6.739 1.00 25.52 253 CYS A C 1
ATOM 1964 O O . CYS A 1 253 ? -46.146 47.644 -7.134 1.00 25.52 253 CYS A O 1
ATOM 1966 N N . PHE A 1 254 ? -45.543 46.249 -5.470 1.00 26.50 254 PHE A N 1
ATOM 1967 C CA . PHE A 1 254 ? -45.311 47.305 -4.483 1.00 26.50 254 PHE A CA 1
ATOM 1968 C C . PHE A 1 254 ? -44.314 46.875 -3.394 1.00 26.50 254 PHE A C 1
ATOM 1970 O O . PHE A 1 254 ? -44.402 45.770 -2.865 1.00 26.50 254 PHE A O 1
ATOM 1977 N N . GLN A 1 255 ? -43.392 47.773 -3.041 1.00 31.38 255 GLN A N 1
ATOM 1978 C CA . GLN A 1 255 ? -42.447 47.646 -1.922 1.00 31.38 255 GLN A CA 1
ATOM 1979 C C . GLN A 1 255 ? -42.785 48.682 -0.839 1.00 31.38 255 GLN A C 1
ATOM 1981 O O . GLN A 1 255 ? -43.351 49.725 -1.157 1.00 31.38 255 GLN A O 1
ATOM 1986 N N . SER A 1 256 ? -42.344 48.471 0.406 1.00 27.08 256 SER A N 1
ATOM 1987 C CA . SER A 1 256 ? -41.971 49.580 1.303 1.00 27.08 256 SER A CA 1
ATOM 1988 C C . SER A 1 256 ? -41.044 49.114 2.437 1.00 27.08 256 SER A C 1
ATOM 1990 O O . SER A 1 256 ? -40.802 47.917 2.594 1.00 27.08 256 SER A O 1
ATOM 1992 N N . THR A 1 257 ? -40.489 50.065 3.193 1.00 29.22 257 THR A N 1
ATOM 1993 C CA . THR A 1 257 ? -39.307 49.902 4.060 1.00 29.22 257 THR A CA 1
ATOM 1994 C C . THR A 1 257 ? -39.311 50.849 5.272 1.00 29.22 257 THR A C 1
ATOM 1996 O O . THR A 1 257 ? -39.744 51.986 5.115 1.00 29.22 257 THR A O 1
ATOM 1999 N N . VAL A 1 258 ? -38.649 50.441 6.372 1.00 30.00 258 VAL A N 1
ATOM 2000 C CA . VAL A 1 258 ? -38.056 51.292 7.447 1.00 30.00 258 VAL A CA 1
ATOM 2001 C C . VAL A 1 258 ? -39.013 52.037 8.412 1.00 30.00 258 VAL A C 1
ATOM 2003 O O . VAL A 1 258 ? -40.067 52.524 8.019 1.00 30.00 258 VAL A O 1
ATOM 2006 N N . GLY A 1 259 ? -38.598 52.159 9.686 1.00 29.77 259 GLY A N 1
ATOM 2007 C CA . GLY A 1 259 ? -39.176 53.058 10.704 1.00 29.77 259 GLY A CA 1
ATOM 2008 C C . GLY A 1 259 ? -38.786 52.685 12.150 1.00 29.77 259 GLY A C 1
ATOM 2009 O O . GLY A 1 259 ? -39.101 51.583 12.591 1.00 29.77 259 GLY A O 1
ATOM 2010 N N . ASP A 1 260 ? -38.092 53.581 12.860 1.00 31.56 260 ASP A N 1
ATOM 2011 C CA . ASP A 1 260 ? -37.526 53.396 14.216 1.00 31.56 260 ASP A CA 1
ATOM 2012 C C . ASP A 1 260 ? -38.528 53.630 15.375 1.00 31.56 260 ASP A C 1
ATOM 2014 O O . ASP A 1 260 ? -39.585 54.213 15.147 1.00 31.56 260 ASP A O 1
ATOM 2018 N N . ASP A 1 261 ? -38.160 53.273 16.625 1.00 33.81 261 ASP A N 1
ATOM 2019 C CA . ASP A 1 261 ? -38.013 54.279 17.710 1.00 33.81 261 ASP A CA 1
ATOM 2020 C C . ASP A 1 261 ? -37.258 53.776 18.980 1.00 33.81 261 ASP A C 1
ATOM 2022 O O . ASP A 1 261 ? -36.953 52.589 19.108 1.00 33.81 261 ASP A O 1
ATOM 2026 N N . ASN A 1 262 ? -36.920 54.688 19.911 1.00 36.78 262 ASN A N 1
ATOM 2027 C CA . ASN A 1 262 ? -35.987 54.497 21.052 1.00 36.78 262 ASN A CA 1
ATOM 2028 C C . ASN A 1 262 ? -36.630 54.554 22.463 1.00 36.78 262 ASN A C 1
ATOM 2030 O O . ASN A 1 262 ? -37.751 55.033 22.604 1.00 36.78 262 ASN A O 1
ATOM 2034 N N . LEU A 1 263 ? -35.869 54.188 23.523 1.00 32.09 263 LEU A N 1
ATOM 2035 C CA . LEU A 1 263 ? -35.806 54.902 24.832 1.00 32.09 263 LEU A CA 1
ATOM 2036 C C . LEU A 1 263 ? -34.697 54.368 25.788 1.00 32.09 263 LEU A C 1
ATOM 2038 O O . LEU A 1 263 ? -34.311 53.205 25.696 1.00 32.09 263 LEU A O 1
ATOM 2042 N N . VAL A 1 264 ? -34.192 55.219 26.704 1.00 38.75 264 VAL A N 1
ATOM 2043 C CA . VAL A 1 264 ? -33.068 54.970 27.659 1.00 38.75 264 VAL A CA 1
ATOM 2044 C C . VAL A 1 264 ? -33.335 55.677 29.009 1.00 38.75 264 VAL A C 1
ATOM 2046 O O . VAL A 1 264 ? -34.097 56.649 29.015 1.00 38.75 264 VAL A O 1
ATOM 2049 N N . PRO A 1 265 ? -32.849 55.132 30.151 1.00 50.53 265 PRO A N 1
ATOM 2050 C CA . PRO A 1 265 ? -31.834 55.786 31.032 1.00 50.53 265 PRO A CA 1
ATOM 2051 C C . PRO A 1 265 ? -30.819 54.764 31.655 1.00 50.53 265 PRO A C 1
ATOM 2053 O O . PRO A 1 265 ? -30.991 53.565 31.439 1.00 50.53 265 PRO A O 1
ATOM 2056 N N . ASP A 1 266 ? -29.848 55.035 32.555 1.00 36.59 266 ASP A N 1
ATOM 2057 C CA . ASP A 1 266 ? -28.854 56.110 32.876 1.00 36.59 266 ASP A CA 1
ATOM 2058 C C . ASP A 1 266 ? -28.135 55.683 34.208 1.00 36.59 266 ASP A C 1
ATOM 2060 O O . ASP A 1 266 ? -28.713 54.886 34.948 1.00 36.59 266 ASP A O 1
ATOM 2064 N N . ASP A 1 267 ? -26.936 56.096 34.672 1.00 35.16 267 ASP A N 1
ATOM 2065 C CA . ASP A 1 267 ? -25.764 56.849 34.159 1.00 35.16 267 ASP A CA 1
ATOM 2066 C C . ASP A 1 267 ? -24.534 56.661 35.138 1.00 35.16 267 ASP A C 1
ATOM 2068 O O . ASP A 1 267 ? -24.665 56.062 36.205 1.00 35.16 267 ASP A O 1
ATOM 2072 N N . THR A 1 268 ? -23.355 57.191 34.764 1.00 33.12 268 THR A N 1
ATOM 2073 C CA . THR A 1 268 ? -22.158 57.614 35.551 1.00 33.12 268 THR A CA 1
ATOM 2074 C C . THR A 1 268 ? -21.106 56.646 36.161 1.00 33.12 268 THR A C 1
ATOM 2076 O O . THR A 1 268 ? -21.283 55.451 36.370 1.00 33.12 268 THR A O 1
ATOM 2079 N N . THR A 1 269 ? -19.904 57.225 36.355 1.00 31.50 269 THR A N 1
ATOM 2080 C CA . THR A 1 269 ? -18.545 56.666 36.620 1.00 31.50 269 THR A CA 1
ATOM 2081 C C . THR A 1 269 ? -17.689 57.745 37.374 1.00 31.50 269 THR A C 1
ATOM 2083 O O . THR A 1 269 ? -18.291 58.722 37.813 1.00 31.50 269 THR A O 1
ATOM 2086 N N . PRO A 1 270 ? -16.325 57.766 37.454 1.00 47.47 270 PRO A N 1
ATOM 2087 C CA . PRO A 1 270 ? -15.292 56.776 37.862 1.00 47.47 270 PRO A CA 1
ATOM 2088 C C . PRO A 1 270 ? -14.183 57.323 38.842 1.00 47.47 270 PRO A C 1
ATOM 2090 O O . PRO A 1 270 ? -14.095 58.516 39.093 1.00 47.47 270 PRO A O 1
ATOM 2093 N N . SER A 1 271 ? -13.204 56.461 39.206 1.00 29.61 271 SER A N 1
ATOM 2094 C CA . SER A 1 271 ? -11.745 56.758 39.403 1.00 29.61 271 SER A CA 1
ATOM 2095 C C . SER A 1 271 ? -11.205 57.556 40.623 1.00 29.61 271 SER A C 1
ATOM 2097 O O . SER A 1 271 ? -11.643 58.671 40.873 1.00 29.61 271 SER A O 1
ATOM 2099 N N . GLN A 1 272 ? -10.132 57.055 41.285 1.00 32.12 272 GLN A N 1
ATOM 2100 C CA . GLN A 1 272 ? -8.786 57.701 41.406 1.00 32.12 272 GLN A CA 1
ATOM 2101 C C . GLN A 1 272 ? -7.770 56.934 42.313 1.00 32.12 272 GLN A C 1
ATOM 2103 O O . GLN A 1 272 ? -8.078 55.865 42.833 1.00 32.12 272 GLN A O 1
ATOM 2108 N N . ASN A 1 273 ? -6.525 57.438 42.427 1.00 30.06 273 ASN A N 1
ATOM 2109 C CA . ASN A 1 273 ? -5.304 56.734 42.889 1.00 30.06 273 ASN A CA 1
ATOM 2110 C C . ASN A 1 273 ? -4.772 57.053 44.321 1.00 30.06 273 ASN A C 1
ATOM 2112 O O . ASN A 1 273 ? -5.130 58.056 44.927 1.00 30.06 273 ASN A O 1
ATOM 2116 N N . ASN A 1 274 ? -3.748 56.268 44.724 1.00 32.97 274 ASN A N 1
ATOM 2117 C CA . ASN A 1 274 ? -2.638 56.540 45.677 1.00 32.97 274 ASN A CA 1
ATOM 2118 C C . ASN A 1 274 ? -2.835 56.426 47.208 1.00 32.97 274 ASN A C 1
ATOM 2120 O O . ASN A 1 274 ? -3.537 57.228 47.814 1.00 32.97 274 ASN A O 1
ATOM 2124 N N . SER A 1 275 ? -1.990 55.594 47.856 1.00 35.50 275 SER A N 1
ATOM 2125 C CA . SER A 1 275 ? -1.022 56.003 48.916 1.00 35.50 275 SER A CA 1
ATOM 2126 C C . SER A 1 275 ? -0.136 54.838 49.428 1.00 35.50 275 SER A C 1
ATOM 2128 O O . SER A 1 275 ? -0.468 53.673 49.232 1.00 35.50 275 SER A O 1
ATOM 2130 N N . LYS A 1 276 ? 1.005 55.144 50.081 1.00 33.56 276 LYS A N 1
ATOM 2131 C CA . LYS A 1 276 ? 1.996 54.181 50.637 1.00 33.56 276 LYS A CA 1
ATOM 2132 C C . LYS A 1 276 ? 2.556 54.661 51.990 1.00 33.56 276 LYS A C 1
ATOM 2134 O O . LYS A 1 276 ? 3.047 55.787 52.056 1.00 33.56 276 LYS A O 1
ATOM 2139 N N . PRO A 1 277 ? 2.555 53.807 53.034 1.00 43.34 277 PRO A N 1
ATOM 2140 C CA . PRO A 1 277 ? 3.802 53.394 53.728 1.00 43.34 277 PRO A CA 1
ATOM 2141 C C . PRO A 1 277 ? 3.761 51.930 54.262 1.00 43.34 277 PRO A C 1
ATOM 2143 O O . PRO A 1 277 ? 2.709 51.310 54.234 1.00 43.34 277 PRO A O 1
ATOM 2146 N N . SER A 1 278 ? 4.804 51.320 54.854 1.00 29.83 278 SER A N 1
ATOM 2147 C CA . SER A 1 278 ? 6.268 51.280 54.603 1.00 29.83 278 SER A CA 1
ATOM 2148 C C . SER A 1 278 ? 6.910 50.228 55.555 1.00 29.83 278 SER A C 1
ATOM 2150 O O . SER A 1 278 ? 6.382 50.040 56.647 1.00 29.83 278 SER A O 1
ATOM 2152 N N . GLY A 1 279 ? 8.038 49.570 55.221 1.00 31.52 279 GLY A N 1
ATOM 2153 C CA . GLY A 1 279 ? 8.685 48.604 56.143 1.00 31.52 279 GLY A CA 1
ATOM 2154 C C . GLY A 1 279 ? 9.985 47.918 55.666 1.00 31.52 279 GLY A C 1
ATOM 2155 O O . GLY A 1 279 ? 9.966 47.225 54.660 1.00 31.52 279 GLY A O 1
ATOM 2156 N N . SER A 1 280 ? 11.072 48.149 56.422 1.00 33.53 280 SER A N 1
ATOM 2157 C CA . SER A 1 280 ? 12.324 47.369 56.660 1.00 33.53 280 SER A CA 1
ATOM 2158 C C . SER A 1 280 ? 13.036 46.477 55.600 1.00 33.53 280 SER A C 1
ATOM 2160 O O . SER A 1 280 ? 12.465 45.813 54.748 1.00 33.53 280 SER A O 1
ATOM 2162 N N . VAL A 1 281 ? 14.369 46.429 55.759 1.00 39.56 281 VAL A N 1
ATOM 2163 C CA . VAL A 1 281 ? 15.464 45.747 55.011 1.00 39.56 281 VAL A CA 1
ATOM 2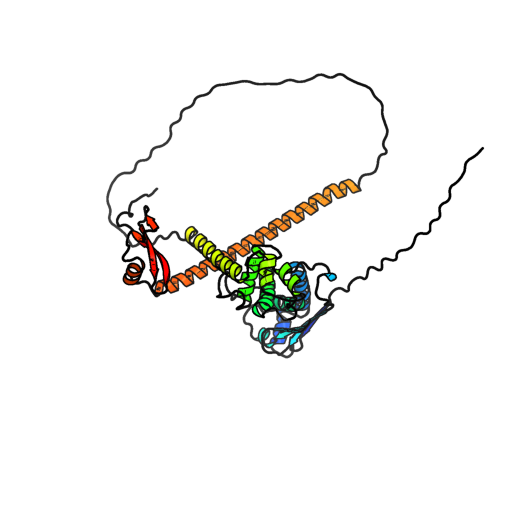164 C C . VAL A 1 281 ? 16.440 45.178 56.087 1.00 39.56 281 VAL A C 1
ATOM 2166 O O . VAL A 1 281 ? 16.321 45.672 57.215 1.00 39.56 281 VAL A O 1
ATOM 2169 N N . PRO A 1 282 ? 17.417 44.249 55.870 1.00 47.50 282 PRO A N 1
ATOM 2170 C CA . PRO A 1 282 ? 17.861 43.452 54.697 1.00 47.50 282 PRO A CA 1
ATOM 2171 C C . PRO A 1 282 ? 17.632 41.922 54.890 1.00 47.50 282 PRO A C 1
ATOM 2173 O O . PRO A 1 282 ? 17.044 41.517 55.883 1.00 47.50 282 PRO A O 1
ATOM 2176 N N . GLY A 1 283 ? 18.076 40.986 54.035 1.00 29.02 283 GLY A N 1
ATOM 2177 C CA . GLY A 1 283 ? 18.754 41.039 52.725 1.00 29.02 283 GLY A CA 1
ATOM 2178 C C . GLY A 1 283 ? 19.607 39.774 52.478 1.00 29.02 283 GLY A C 1
ATOM 2179 O O . GLY A 1 283 ? 19.989 39.095 53.427 1.00 29.02 283 GLY A O 1
ATOM 2180 N N . GLY A 1 284 ? 19.912 39.439 51.218 1.00 32.03 284 GLY A N 1
ATOM 2181 C CA . GLY A 1 284 ? 20.715 38.254 50.877 1.00 32.03 284 GLY A CA 1
ATOM 2182 C C . GLY A 1 284 ? 21.166 38.232 49.414 1.00 32.03 284 GLY A C 1
ATOM 2183 O O . GLY A 1 284 ? 20.343 38.298 48.505 1.00 32.03 284 GLY A O 1
ATOM 2184 N N . THR A 1 285 ? 22.476 38.154 49.177 1.00 36.50 285 THR A N 1
ATOM 2185 C CA . THR A 1 285 ? 23.072 38.112 47.832 1.00 36.50 285 THR A CA 1
ATOM 2186 C C . THR A 1 285 ? 23.067 36.697 47.258 1.00 36.50 285 THR A C 1
ATOM 2188 O O . THR A 1 285 ? 23.710 35.810 47.819 1.00 36.50 285 THR A O 1
ATOM 2191 N N . THR A 1 286 ? 22.433 36.497 46.102 1.00 39.41 286 THR A N 1
ATOM 2192 C CA . THR A 1 286 ? 22.586 35.284 45.283 1.00 39.41 286 THR A CA 1
ATOM 2193 C C . THR A 1 286 ? 23.568 35.519 44.121 1.00 39.41 286 THR A C 1
ATOM 2195 O O . THR A 1 286 ? 23.689 36.652 43.642 1.00 39.41 286 THR A O 1
ATOM 2198 N N . PRO A 1 287 ? 24.311 34.495 43.652 1.00 37.31 287 PRO A N 1
ATOM 2199 C CA . PRO A 1 287 ? 25.296 34.673 42.583 1.00 37.31 287 PRO A CA 1
ATOM 2200 C C . PRO A 1 287 ? 24.644 34.907 41.213 1.00 37.31 287 PRO A C 1
ATOM 2202 O O . PRO A 1 287 ? 23.658 34.259 40.864 1.00 37.31 287 PRO A O 1
ATOM 2205 N N . ARG A 1 288 ? 25.253 35.764 40.381 1.00 42.91 288 ARG A N 1
ATOM 2206 C CA . ARG A 1 288 ? 24.946 35.809 38.942 1.00 42.91 288 ARG A CA 1
ATOM 2207 C C . ARG A 1 288 ? 25.370 34.492 38.288 1.00 42.91 288 ARG A C 1
ATOM 2209 O O . ARG A 1 288 ? 26.547 34.145 38.337 1.00 42.91 288 ARG A O 1
ATOM 2216 N N . HIS A 1 289 ? 24.435 33.823 37.619 1.00 43.16 289 HIS A N 1
ATOM 2217 C CA . HIS A 1 289 ? 24.721 32.720 36.702 1.00 43.16 289 HIS A CA 1
ATOM 2218 C C . HIS A 1 289 ? 24.407 33.153 35.261 1.00 43.16 289 HIS A C 1
ATOM 2220 O O . HIS A 1 289 ? 23.428 33.861 35.015 1.00 43.16 289 HIS A O 1
ATOM 2226 N N . ASN A 1 290 ? 25.261 32.774 34.309 1.00 51.97 290 ASN A N 1
ATOM 2227 C CA . ASN A 1 290 ? 25.223 33.311 32.946 1.00 51.97 290 ASN A CA 1
ATOM 2228 C C . ASN A 1 290 ? 24.257 32.503 32.058 1.00 51.97 290 ASN A C 1
ATOM 2230 O O . ASN A 1 290 ? 24.609 31.450 31.533 1.00 51.97 290 ASN A O 1
ATOM 2234 N N . ASN A 1 291 ? 23.033 33.005 31.883 1.00 57.22 291 ASN A N 1
ATOM 2235 C CA . ASN A 1 291 ? 21.910 32.255 31.303 1.00 57.22 291 ASN A CA 1
ATOM 2236 C C . ASN A 1 291 ? 21.767 32.363 29.768 1.00 57.22 291 ASN A C 1
ATOM 2238 O O . ASN A 1 291 ? 20.668 32.583 29.264 1.00 57.22 291 ASN A O 1
ATOM 2242 N N . SER A 1 292 ? 22.842 32.156 29.000 1.00 62.19 292 SER A N 1
ATOM 2243 C CA . SER A 1 292 ? 22.736 32.039 27.531 1.00 62.19 292 SER A CA 1
ATOM 2244 C C . SER A 1 292 ? 21.891 30.826 27.108 1.00 62.19 292 SER A C 1
ATOM 2246 O O . SER A 1 292 ? 21.023 30.936 26.245 1.00 62.19 292 SER A O 1
ATOM 2248 N N . TYR A 1 293 ? 22.086 29.682 27.770 1.00 62.78 293 TYR A N 1
ATOM 2249 C CA . TYR A 1 293 ? 21.402 28.422 27.458 1.00 62.78 293 TYR A CA 1
ATOM 2250 C C . TYR A 1 293 ? 19.876 28.479 27.665 1.00 62.78 293 TYR A C 1
ATOM 2252 O O . TYR A 1 293 ? 19.120 27.936 26.862 1.00 62.78 293 TYR A O 1
ATOM 2260 N N . LEU A 1 294 ? 19.401 29.183 28.702 1.00 58.78 294 LEU A N 1
ATOM 2261 C CA . LEU A 1 294 ? 17.962 29.298 28.981 1.00 58.78 294 LEU A CA 1
ATOM 2262 C C . LEU A 1 294 ? 17.230 30.148 27.930 1.00 58.78 294 LEU A C 1
ATOM 2264 O O . LEU A 1 294 ? 16.095 29.834 27.577 1.00 58.78 294 LEU A O 1
ATOM 2268 N N . ILE A 1 295 ? 17.895 31.172 27.384 1.00 63.72 295 ILE A N 1
ATOM 2269 C CA . ILE A 1 295 ? 17.353 31.994 26.292 1.00 63.72 295 ILE A CA 1
ATOM 2270 C C . ILE A 1 295 ? 17.209 31.144 25.020 1.00 63.72 295 ILE A C 1
ATOM 2272 O O . ILE A 1 295 ? 16.174 31.203 24.358 1.00 63.72 295 ILE A O 1
ATOM 2276 N N . ILE A 1 296 ? 18.185 30.277 24.727 1.00 63.12 296 ILE A N 1
ATOM 2277 C CA . ILE A 1 296 ? 18.128 29.361 23.577 1.00 63.12 296 ILE A CA 1
ATOM 2278 C C . ILE A 1 296 ? 16.950 28.381 23.711 1.00 63.12 296 ILE A C 1
ATOM 2280 O O . ILE A 1 296 ? 16.162 28.261 22.772 1.00 63.12 296 ILE A O 1
ATOM 2284 N N . LEU A 1 297 ? 16.758 27.743 24.876 1.00 58.16 297 LEU A N 1
ATOM 2285 C CA . LEU A 1 297 ? 15.602 26.859 25.104 1.00 58.16 297 LEU A CA 1
ATOM 2286 C C . LEU A 1 297 ? 14.262 27.595 24.948 1.00 58.16 297 LEU A C 1
ATOM 2288 O O . LEU A 1 297 ? 13.351 27.066 24.310 1.00 58.16 297 LEU A O 1
ATOM 2292 N N . SER A 1 298 ? 14.148 28.816 25.484 1.00 65.69 298 SER A N 1
ATOM 2293 C CA . SER A 1 298 ? 12.903 29.600 25.431 1.00 65.69 298 SER A CA 1
ATOM 2294 C C . SER A 1 298 ? 12.470 30.026 24.024 1.00 65.69 298 SER A C 1
ATOM 2296 O O . SER A 1 298 ? 11.310 30.380 23.843 1.00 65.69 298 SER A O 1
ATOM 2298 N N . ILE A 1 299 ? 13.363 29.969 23.030 1.00 73.31 299 ILE A N 1
ATOM 2299 C CA . ILE A 1 299 ? 13.054 30.286 21.627 1.00 73.31 299 ILE A CA 1
ATOM 2300 C C . ILE A 1 299 ? 12.922 28.998 20.804 1.00 73.31 299 ILE A C 1
ATOM 2302 O O . ILE A 1 299 ? 11.962 28.844 20.050 1.00 73.31 299 ILE A O 1
ATOM 2306 N N . ALA A 1 300 ? 13.839 28.041 20.977 1.00 73.44 300 ALA A N 1
ATOM 2307 C CA . ALA A 1 300 ? 13.842 26.798 20.207 1.00 73.44 300 ALA A CA 1
ATOM 2308 C C . ALA A 1 300 ? 12.589 25.937 20.451 1.00 73.44 300 ALA A C 1
ATOM 2310 O O . ALA A 1 300 ? 12.039 25.378 19.501 1.00 73.44 300 ALA A O 1
ATOM 2311 N N . ILE A 1 301 ? 12.109 25.852 21.699 1.00 73.88 301 ILE A N 1
ATOM 2312 C CA . ILE A 1 301 ? 10.958 25.006 22.048 1.00 73.88 301 ILE A CA 1
ATOM 2313 C C . ILE A 1 301 ? 9.645 25.560 21.449 1.00 73.88 301 ILE A C 1
ATOM 2315 O O . ILE A 1 301 ? 8.977 24.803 20.740 1.00 73.88 301 ILE A O 1
ATOM 2319 N N . PRO A 1 302 ? 9.274 26.851 21.612 1.00 84.81 302 PRO A N 1
ATOM 2320 C CA . PRO A 1 302 ? 8.088 27.405 20.953 1.00 84.81 302 PRO A CA 1
ATOM 2321 C C . PRO A 1 302 ? 8.146 27.351 19.425 1.00 84.81 302 PRO A C 1
ATOM 2323 O O . PRO A 1 302 ? 7.130 27.051 18.801 1.00 84.81 302 PRO A O 1
ATOM 2326 N N . VAL A 1 303 ? 9.313 27.583 18.809 1.00 88.19 303 VAL A N 1
ATOM 2327 C CA . VAL A 1 303 ? 9.468 27.481 17.346 1.00 88.19 303 VAL A CA 1
ATOM 2328 C C . VAL A 1 303 ? 9.255 26.041 16.874 1.00 88.19 303 VAL A C 1
ATOM 2330 O O . VAL A 1 303 ? 8.468 25.821 15.956 1.00 88.19 303 VAL A O 1
ATOM 2333 N N . GLY A 1 304 ? 9.870 25.053 17.534 1.00 85.25 304 GLY A N 1
ATOM 2334 C CA . GLY A 1 304 ? 9.675 23.634 17.217 1.00 85.25 304 GLY A CA 1
ATOM 2335 C C . GLY A 1 304 ? 8.215 23.190 17.354 1.00 85.25 304 GLY A C 1
ATOM 2336 O O . GLY A 1 304 ? 7.667 22.589 16.432 1.00 85.25 304 GLY A O 1
ATOM 2337 N N . ILE A 1 305 ? 7.550 23.555 18.456 1.00 88.12 305 ILE A N 1
ATOM 2338 C CA . ILE A 1 305 ? 6.122 23.262 18.669 1.00 88.12 305 ILE A CA 1
ATOM 2339 C C . ILE A 1 305 ? 5.259 23.929 17.588 1.00 88.12 305 ILE A C 1
ATOM 2341 O O . ILE A 1 305 ? 4.385 23.279 17.020 1.00 88.12 305 ILE A O 1
ATOM 2345 N N . THR A 1 306 ? 5.525 25.195 17.254 1.00 87.56 306 THR A N 1
ATOM 2346 C CA . THR A 1 306 ? 4.767 25.934 16.229 1.00 87.56 306 THR A CA 1
ATOM 2347 C C . THR A 1 306 ? 4.910 25.284 14.850 1.00 87.56 306 THR A C 1
ATOM 2349 O O . THR A 1 306 ? 3.910 25.098 14.160 1.00 87.56 306 THR A O 1
ATOM 2352 N N . LEU A 1 307 ? 6.119 24.861 14.466 1.00 90.75 307 LEU A N 1
ATOM 2353 C CA . LEU A 1 307 ? 6.359 24.148 13.207 1.00 90.75 307 LEU A CA 1
ATOM 2354 C C . LEU A 1 307 ? 5.653 22.782 13.169 1.00 90.75 307 LEU A C 1
ATOM 2356 O O . LEU A 1 307 ? 5.054 22.445 12.149 1.00 90.75 307 LEU A O 1
ATOM 2360 N N . CYS A 1 308 ? 5.653 22.031 14.275 1.00 85.81 308 CYS A N 1
ATOM 2361 C CA . CYS A 1 308 ? 4.920 20.764 14.388 1.00 85.81 308 CYS A CA 1
ATOM 2362 C C . CYS A 1 308 ? 3.393 20.945 14.340 1.00 85.81 308 CYS A C 1
ATOM 2364 O O . CYS A 1 308 ? 2.695 20.123 13.751 1.00 85.81 308 CYS A O 1
ATOM 2366 N N . LEU A 1 309 ? 2.856 22.023 14.920 1.00 88.38 309 LEU A N 1
ATOM 2367 C CA . LEU A 1 309 ? 1.429 22.343 14.828 1.00 88.38 309 LEU A CA 1
ATOM 2368 C C . LEU A 1 309 ? 1.039 22.762 13.404 1.00 88.38 309 LEU A C 1
ATOM 2370 O O . LEU A 1 309 ? 0.025 22.294 12.892 1.00 88.38 309 LEU A O 1
ATOM 2374 N N . ILE A 1 310 ? 1.858 23.579 12.733 1.00 91.25 310 ILE A N 1
ATOM 2375 C CA . ILE A 1 310 ? 1.632 23.974 11.335 1.00 91.25 310 ILE A CA 1
ATOM 2376 C C . ILE A 1 310 ? 1.698 22.754 10.408 1.00 91.25 310 ILE A C 1
ATOM 2378 O O . ILE A 1 310 ? 0.807 22.584 9.577 1.00 91.25 310 ILE A O 1
ATOM 2382 N N . SER A 1 311 ? 2.693 21.872 10.557 1.00 81.12 311 SER A N 1
ATOM 2383 C CA . SER A 1 311 ? 2.788 20.665 9.726 1.00 81.12 311 SER A CA 1
ATOM 2384 C C . SER A 1 311 ? 1.622 19.705 9.982 1.00 81.12 311 SER A C 1
ATOM 2386 O O . SER A 1 311 ? 1.036 19.208 9.022 1.00 81.12 311 SER A O 1
ATOM 2388 N N . ALA A 1 312 ? 1.195 19.524 11.236 1.00 80.31 312 ALA A N 1
ATOM 2389 C CA . ALA A 1 312 ? -0.003 18.755 11.570 1.00 80.31 312 ALA A CA 1
ATOM 2390 C C . ALA A 1 312 ? -1.282 19.362 10.962 1.00 80.31 312 ALA A C 1
ATOM 2392 O O . ALA A 1 312 ? -2.104 18.626 10.417 1.00 80.31 312 ALA A O 1
ATOM 2393 N N . ILE A 1 313 ? -1.444 20.691 10.987 1.00 86.62 313 ILE A N 1
ATOM 2394 C CA . ILE A 1 313 ? -2.574 21.389 10.349 1.00 86.62 313 ILE A CA 1
ATOM 2395 C C . ILE A 1 313 ? -2.549 21.199 8.828 1.00 86.62 313 ILE A C 1
ATOM 2397 O O . ILE A 1 313 ? -3.582 20.864 8.252 1.00 86.62 313 ILE A O 1
ATOM 2401 N N . VAL A 1 314 ? -1.391 21.343 8.175 1.00 87.00 314 VAL A N 1
ATOM 2402 C CA . VAL A 1 314 ? -1.243 21.132 6.724 1.00 87.00 314 VAL A CA 1
ATOM 2403 C C . VAL A 1 314 ? -1.536 19.677 6.345 1.00 87.00 314 VAL A C 1
ATOM 2405 O O . VAL A 1 314 ? -2.305 19.436 5.419 1.00 87.00 314 VAL A O 1
ATOM 2408 N N . ILE A 1 315 ? -1.014 18.699 7.091 1.00 81.12 315 ILE A N 1
ATOM 2409 C CA . ILE A 1 315 ? -1.299 17.271 6.874 1.00 81.12 315 ILE A CA 1
ATOM 2410 C C . ILE A 1 315 ? -2.795 16.980 7.067 1.00 81.12 315 ILE A C 1
ATOM 2412 O O . ILE A 1 315 ? -3.395 16.283 6.249 1.00 81.12 315 ILE A O 1
ATOM 2416 N N . CYS A 1 316 ? -3.433 17.543 8.096 1.00 71.94 316 CYS A N 1
ATOM 2417 C CA . CYS A 1 316 ? -4.876 17.421 8.312 1.00 71.94 316 CYS A CA 1
ATOM 2418 C C . CYS A 1 316 ? -5.702 18.093 7.204 1.00 71.94 316 CYS A C 1
ATOM 2420 O O . CYS A 1 316 ? -6.718 17.536 6.791 1.00 71.94 316 CYS A O 1
ATOM 2422 N N . ALA A 1 317 ? -5.279 19.252 6.694 1.00 72.38 317 ALA A N 1
ATOM 2423 C CA . ALA A 1 317 ? -5.944 19.940 5.590 1.00 72.38 317 ALA A CA 1
ATOM 2424 C C . ALA A 1 317 ? -5.843 19.133 4.287 1.00 72.38 317 ALA A C 1
ATOM 2426 O O . ALA A 1 317 ? -6.865 18.884 3.651 1.00 72.38 317 ALA A O 1
ATOM 2427 N N . LEU A 1 318 ? -4.647 18.644 3.942 1.00 64.25 318 LEU A N 1
ATOM 2428 C CA . LEU A 1 318 ? -4.417 17.790 2.773 1.00 64.25 318 LEU A CA 1
ATOM 2429 C C . LEU A 1 318 ? -5.204 16.473 2.863 1.00 64.25 318 LEU A C 1
ATOM 2431 O O . LEU A 1 318 ? -5.821 16.069 1.884 1.00 64.25 318 LEU A O 1
ATOM 2435 N N . ARG A 1 319 ? -5.265 15.837 4.043 1.00 66.62 319 ARG A N 1
ATOM 2436 C CA . ARG A 1 319 ? -6.098 14.640 4.279 1.00 66.62 319 ARG A CA 1
ATOM 2437 C C . ARG A 1 319 ? -7.601 14.928 4.170 1.00 66.62 319 ARG A C 1
ATOM 2439 O O . ARG A 1 319 ? -8.352 14.066 3.721 1.00 66.62 319 ARG A O 1
ATOM 2446 N N . ARG A 1 320 ? -8.061 16.122 4.564 1.00 63.00 320 ARG A N 1
ATOM 2447 C CA . ARG A 1 320 ? -9.470 16.534 4.420 1.00 63.00 320 ARG A CA 1
ATOM 2448 C C . ARG A 1 320 ? -9.843 16.802 2.962 1.00 63.00 320 ARG A C 1
ATOM 2450 O O . ARG A 1 320 ? -10.905 16.357 2.534 1.00 63.00 320 ARG A O 1
ATOM 2457 N N . THR A 1 321 ? -8.993 17.483 2.191 1.00 50.19 321 THR A N 1
ATOM 2458 C CA . THR A 1 321 ? -9.286 17.796 0.781 1.00 50.19 321 THR A CA 1
ATOM 2459 C C . THR A 1 321 ? -9.209 16.567 -0.123 1.00 50.19 321 THR A C 1
ATOM 2461 O O . THR A 1 321 ? -10.058 16.425 -1.002 1.00 50.19 321 THR A O 1
ATOM 2464 N N . THR A 1 322 ? -8.275 15.634 0.105 1.00 55.53 322 THR A N 1
ATOM 2465 C CA . THR A 1 322 ? -8.237 14.368 -0.651 1.00 55.53 322 THR A CA 1
ATOM 2466 C C . THR A 1 322 ? -9.435 13.474 -0.339 1.00 55.53 322 THR A C 1
ATOM 2468 O O . THR A 1 322 ? -10.068 12.991 -1.279 1.00 55.53 322 THR A O 1
ATOM 2471 N N . ARG A 1 323 ? -9.809 13.325 0.944 1.00 55.09 323 ARG A N 1
ATOM 2472 C CA . ARG A 1 323 ? -11.024 12.597 1.355 1.00 55.09 323 ARG A CA 1
ATOM 2473 C C . ARG A 1 323 ? -12.275 13.205 0.724 1.00 55.09 323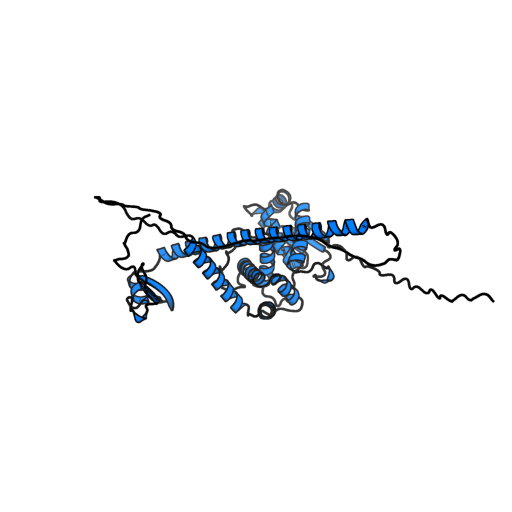 ARG A C 1
ATOM 2475 O O . ARG A 1 323 ? -13.021 12.487 0.071 1.00 55.09 323 ARG A O 1
ATOM 2482 N N . SER A 1 324 ? -12.464 14.522 0.847 1.00 52.59 324 SER A N 1
ATOM 2483 C CA . SER A 1 324 ? -13.609 15.226 0.253 1.00 52.59 324 SER A CA 1
ATOM 2484 C C . SER A 1 324 ? -13.673 15.053 -1.270 1.00 52.59 324 SER A C 1
ATOM 2486 O O . SER A 1 324 ? -14.745 14.777 -1.799 1.00 52.59 324 SER A O 1
ATOM 2488 N N . ARG A 1 325 ? -12.539 15.117 -1.985 1.00 57.88 325 ARG A N 1
ATOM 2489 C CA . ARG A 1 325 ? -12.513 14.888 -3.439 1.00 57.88 325 ARG A CA 1
ATOM 2490 C C . ARG A 1 325 ? -12.882 13.450 -3.819 1.00 57.88 325 ARG A C 1
ATOM 2492 O O . ARG A 1 325 ? -13.631 13.265 -4.773 1.00 57.88 325 ARG A O 1
ATOM 2499 N N . GLN A 1 326 ? -12.371 12.442 -3.107 1.00 58.69 326 GLN A N 1
ATOM 2500 C CA . GLN A 1 326 ? -12.738 11.042 -3.362 1.00 58.69 326 GLN A CA 1
ATOM 2501 C C . GLN A 1 326 ? -14.209 10.768 -3.023 1.00 58.69 326 GLN A C 1
ATOM 2503 O O . GLN A 1 326 ? -14.872 10.057 -3.769 1.00 58.69 326 GLN A O 1
ATOM 2508 N N . GLN A 1 327 ? -14.732 11.384 -1.962 1.00 61.03 327 GLN A N 1
ATOM 2509 C CA . GLN A 1 327 ? -16.136 11.315 -1.558 1.00 61.03 327 GLN A CA 1
ATOM 2510 C C . GLN A 1 327 ? -17.066 11.912 -2.630 1.00 61.03 327 GLN A C 1
ATOM 2512 O O . GLN A 1 327 ? -17.992 11.236 -3.065 1.00 61.03 327 GLN A O 1
ATOM 2517 N N . THR A 1 328 ? -16.770 13.110 -3.153 1.00 56.41 328 THR A N 1
ATOM 2518 C CA . THR A 1 328 ? -17.536 13.708 -4.265 1.00 56.41 328 THR A CA 1
ATOM 2519 C C . THR A 1 328 ? -17.518 12.834 -5.523 1.00 56.41 328 THR A C 1
ATOM 2521 O O . THR A 1 328 ? -18.558 12.667 -6.151 1.00 56.41 328 THR A O 1
ATOM 2524 N N . LEU A 1 329 ? -16.373 12.238 -5.882 1.00 59.19 329 LEU A N 1
ATOM 2525 C CA . LEU A 1 329 ? -16.289 11.309 -7.020 1.00 59.19 329 LEU A CA 1
ATOM 2526 C C . LEU A 1 329 ? -17.117 10.034 -6.788 1.00 59.19 329 LEU A C 1
ATOM 2528 O O . LEU A 1 329 ? -17.809 9.590 -7.699 1.00 59.19 329 LEU A O 1
ATOM 2532 N N . SER A 1 330 ? -17.101 9.493 -5.565 1.00 57.47 330 SER A N 1
ATOM 2533 C CA . SER A 1 330 ? -17.941 8.359 -5.149 1.00 57.47 330 SER A CA 1
ATOM 2534 C C . SER A 1 330 ? -19.426 8.631 -5.382 1.00 57.47 330 SER A C 1
ATOM 2536 O O . SER A 1 330 ? -20.139 7.788 -5.917 1.00 57.47 330 SER A O 1
ATOM 2538 N N . CYS A 1 331 ? -19.883 9.822 -4.995 1.00 57.94 331 CYS A N 1
ATOM 2539 C CA . CYS A 1 331 ? -21.295 10.185 -5.035 1.00 57.94 331 CYS A CA 1
ATOM 2540 C C . CYS A 1 331 ? -21.765 10.659 -6.416 1.00 57.94 331 CYS A C 1
ATOM 2542 O O . CYS A 1 331 ? -22.935 10.481 -6.743 1.00 57.94 331 CYS A O 1
ATOM 2544 N N . ALA A 1 332 ? -20.858 11.193 -7.241 1.00 56.72 332 ALA A N 1
ATOM 2545 C CA . ALA A 1 332 ? -21.117 11.444 -8.654 1.00 56.72 332 ALA A CA 1
ATOM 2546 C C . ALA A 1 332 ? -21.306 10.124 -9.424 1.00 56.72 332 ALA A C 1
ATOM 2548 O O . ALA A 1 332 ? -22.342 9.946 -10.057 1.00 56.72 332 ALA A O 1
ATOM 2549 N N . ALA A 1 333 ? -20.391 9.159 -9.281 1.00 54.78 333 ALA A N 1
ATOM 2550 C CA . ALA A 1 333 ? -20.528 7.844 -9.917 1.00 54.78 333 ALA A CA 1
ATOM 2551 C C . ALA A 1 333 ? -21.784 7.091 -9.438 1.00 54.78 333 ALA A C 1
ATOM 2553 O O . ALA A 1 333 ? -22.530 6.554 -10.247 1.00 54.78 333 ALA A O 1
ATOM 2554 N N . TYR A 1 334 ? -22.095 7.148 -8.137 1.00 52.03 334 TYR A N 1
ATOM 2555 C CA . TYR A 1 334 ? -23.349 6.604 -7.600 1.00 52.03 334 TYR A CA 1
ATOM 2556 C C . TYR A 1 334 ? -24.605 7.270 -8.198 1.00 52.03 334 TYR A C 1
ATOM 2558 O O . TYR A 1 334 ? -25.659 6.643 -8.271 1.00 52.03 334 TYR A O 1
ATOM 2566 N N . SER A 1 335 ? -24.518 8.529 -8.650 1.00 52.22 335 SER A N 1
ATOM 2567 C CA . SER A 1 335 ? -25.615 9.177 -9.382 1.00 52.22 335 SER A CA 1
ATOM 2568 C C . SER A 1 335 ? -25.703 8.755 -10.855 1.00 52.22 335 SER A C 1
ATOM 2570 O O . SER A 1 335 ? -26.811 8.688 -11.377 1.00 52.22 335 SER A O 1
ATOM 2572 N N . GLU A 1 336 ? -24.586 8.388 -11.493 1.00 51.72 336 GLU A N 1
ATOM 2573 C CA . GLU A 1 336 ? -24.563 7.807 -12.847 1.00 51.72 336 GLU A CA 1
ATOM 2574 C C . GLU A 1 336 ? -25.151 6.380 -12.841 1.00 51.72 336 GLU A C 1
ATOM 2576 O O . GLU A 1 336 ? -26.049 6.092 -13.633 1.00 51.72 336 GLU A O 1
ATOM 2581 N N . ASP A 1 337 ? -24.765 5.539 -11.867 1.00 46.66 337 ASP A N 1
ATOM 2582 C CA . ASP A 1 337 ? -25.370 4.214 -11.618 1.00 46.66 337 ASP A CA 1
ATOM 2583 C C . ASP A 1 337 ? -26.903 4.317 -11.414 1.00 46.66 337 ASP A C 1
ATOM 2585 O O . ASP A 1 337 ? -27.675 3.458 -11.850 1.00 46.66 337 ASP A O 1
ATOM 2589 N N . ILE A 1 338 ? -27.372 5.390 -10.762 1.00 50.16 338 ILE A N 1
ATOM 2590 C CA . ILE A 1 338 ? -28.803 5.665 -10.559 1.00 50.16 338 ILE A CA 1
ATOM 2591 C C . ILE A 1 338 ? -29.503 6.102 -11.854 1.00 50.16 338 ILE A C 1
ATOM 2593 O O . ILE A 1 338 ? -30.672 5.759 -12.037 1.00 50.16 338 ILE A O 1
ATOM 2597 N N . GLU A 1 339 ? -28.845 6.836 -12.753 1.00 49.72 339 GLU A N 1
ATOM 2598 C CA . GLU A 1 339 ? -29.460 7.271 -14.014 1.00 49.72 339 GLU A CA 1
ATOM 2599 C C . GLU A 1 339 ? -29.584 6.113 -15.030 1.00 49.72 339 GLU A C 1
ATOM 2601 O O . GLU A 1 339 ? -30.596 6.042 -15.732 1.00 49.72 339 GLU A O 1
ATOM 2606 N N . GLU A 1 340 ? -28.681 5.120 -15.020 1.00 43.94 340 GLU A N 1
ATOM 2607 C CA . GLU A 1 340 ? -28.870 3.867 -15.782 1.00 43.94 340 GLU A CA 1
ATOM 2608 C C . GLU A 1 340 ? -30.041 3.022 -15.231 1.00 43.94 340 GLU A C 1
ATOM 2610 O O . GLU A 1 340 ? -30.841 2.481 -15.999 1.00 43.94 340 GLU A O 1
ATOM 2615 N N . ILE A 1 341 ? -30.229 2.980 -13.904 1.00 43.16 341 ILE A N 1
ATOM 2616 C CA . ILE A 1 341 ? -31.393 2.324 -13.276 1.00 43.16 341 ILE A CA 1
ATOM 2617 C C . ILE A 1 341 ? -32.704 3.067 -13.606 1.00 43.16 341 ILE A C 1
ATOM 2619 O O . ILE A 1 341 ? -33.712 2.427 -13.920 1.00 43.16 341 ILE A O 1
ATOM 2623 N N . GLN A 1 342 ? -32.703 4.406 -13.592 1.00 48.94 342 GLN A N 1
ATOM 2624 C CA . GLN A 1 342 ? -33.876 5.225 -13.941 1.00 48.94 342 GLN A CA 1
ATOM 2625 C C . GLN A 1 342 ? -34.319 5.055 -15.401 1.00 48.94 342 GLN A C 1
ATOM 2627 O O . GLN A 1 342 ? -35.508 5.188 -15.689 1.00 48.94 342 GLN A O 1
ATOM 2632 N N . ALA A 1 343 ? -33.400 4.727 -16.313 1.00 45.03 343 ALA A N 1
ATOM 2633 C CA . ALA A 1 343 ? -33.722 4.477 -17.715 1.00 45.03 343 ALA A CA 1
ATOM 2634 C C . ALA A 1 343 ? -34.474 3.150 -17.956 1.00 45.03 343 ALA A C 1
ATOM 2636 O O . ALA A 1 343 ? -35.110 2.999 -19.001 1.00 45.03 343 ALA A O 1
ATOM 2637 N N . LEU A 1 344 ? -34.404 2.188 -17.024 1.00 45.97 344 LEU A N 1
ATOM 2638 C CA . LEU A 1 344 ? -34.858 0.811 -17.256 1.00 45.97 344 LEU A CA 1
ATOM 2639 C C . LEU A 1 344 ? -36.209 0.447 -16.636 1.00 45.97 344 LEU A C 1
ATOM 2641 O O . LEU A 1 344 ? -36.954 -0.317 -17.253 1.00 45.97 344 LEU A O 1
ATOM 2645 N N . LEU A 1 345 ? -36.540 0.925 -15.430 1.00 43.22 345 LEU A N 1
ATOM 2646 C CA . LEU A 1 345 ? -37.757 0.468 -14.751 1.00 4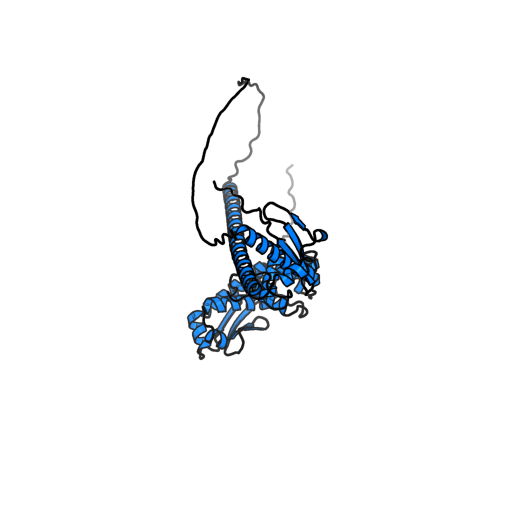3.22 345 LEU A CA 1
ATOM 2647 C C . LEU A 1 345 ? -38.310 1.469 -13.726 1.00 43.22 345 LEU A C 1
ATOM 2649 O O . LEU A 1 345 ? -37.670 1.729 -12.715 1.00 43.22 345 LEU A O 1
ATOM 2653 N N . LEU A 1 346 ? -39.541 1.944 -13.958 1.00 47.78 346 LEU A N 1
ATOM 2654 C CA . LEU A 1 346 ? -40.616 2.102 -12.960 1.00 47.78 346 LEU A CA 1
ATOM 2655 C C . LEU A 1 346 ? -41.890 2.612 -13.658 1.00 47.78 346 LEU A C 1
ATOM 2657 O O . LEU A 1 346 ? -42.202 3.802 -13.668 1.00 47.78 346 LEU A O 1
ATOM 2661 N N . ASP A 1 347 ? -42.646 1.683 -14.249 1.00 53.78 347 ASP A N 1
ATOM 2662 C CA . ASP A 1 347 ? -44.012 1.949 -14.712 1.00 53.78 347 ASP A CA 1
ATOM 2663 C C . ASP A 1 347 ? -44.855 2.510 -13.545 1.00 53.78 347 ASP A C 1
ATOM 2665 O O . ASP A 1 347 ? -44.749 2.058 -12.398 1.00 53.78 347 ASP A O 1
ATOM 2669 N N . ALA A 1 348 ? -45.735 3.470 -13.834 1.00 55.19 348 ALA A N 1
ATOM 2670 C CA . ALA A 1 348 ? -46.710 3.988 -12.883 1.00 55.19 348 ALA A CA 1
ATOM 2671 C C . ALA A 1 348 ? -47.604 2.878 -12.290 1.00 55.19 348 ALA A C 1
ATOM 2673 O O . ALA A 1 348 ? -48.121 3.049 -11.185 1.00 55.19 348 ALA A O 1
ATOM 2674 N N . VAL A 1 349 ? -47.763 1.743 -12.983 1.00 49.22 349 VAL A N 1
ATOM 2675 C CA . VAL A 1 349 ? -48.377 0.518 -12.443 1.00 49.22 349 VAL A CA 1
ATOM 2676 C C . VAL A 1 349 ? -47.569 -0.053 -11.271 1.00 49.22 349 VAL A C 1
ATOM 2678 O O . VAL A 1 349 ? -48.153 -0.347 -10.231 1.00 49.22 349 VAL A O 1
ATOM 2681 N N . VAL A 1 350 ? -46.241 -0.164 -11.392 1.00 53.28 350 VAL A N 1
ATOM 2682 C CA . VAL A 1 350 ? -45.362 -0.715 -10.340 1.00 53.28 350 VAL A CA 1
ATOM 2683 C C . VAL A 1 350 ? -45.293 0.225 -9.139 1.00 53.28 350 VAL A C 1
ATOM 2685 O O . VAL A 1 350 ? -45.422 -0.234 -8.008 1.00 53.28 350 VAL A O 1
ATOM 2688 N N . ILE A 1 351 ? -45.186 1.540 -9.367 1.00 68.12 351 ILE A N 1
ATOM 2689 C CA . ILE A 1 351 ? -45.259 2.540 -8.288 1.00 68.12 351 ILE A CA 1
ATOM 2690 C C . ILE A 1 351 ? -46.572 2.417 -7.502 1.00 68.12 351 ILE A C 1
ATOM 2692 O O . ILE A 1 351 ? -46.544 2.416 -6.274 1.00 68.12 351 ILE A O 1
ATOM 2696 N N . ARG A 1 352 ? -47.717 2.293 -8.190 1.00 66.44 352 ARG A N 1
ATOM 2697 C CA . ARG A 1 352 ? -49.019 2.134 -7.523 1.00 66.44 352 ARG A CA 1
ATOM 2698 C C . ARG A 1 352 ? -49.138 0.794 -6.811 1.00 66.44 352 ARG A C 1
ATOM 2700 O O . ARG A 1 352 ? -49.661 0.772 -5.709 1.00 66.44 352 ARG A O 1
ATOM 2707 N N . ALA A 1 353 ? -48.660 -0.302 -7.395 1.00 62.25 353 ALA A N 1
ATOM 2708 C CA . ALA A 1 353 ? -48.663 -1.597 -6.719 1.00 62.25 353 ALA A CA 1
ATOM 2709 C C . ALA A 1 353 ? -47.830 -1.554 -5.426 1.00 62.25 353 ALA A C 1
ATOM 2711 O O . ALA A 1 353 ? -48.268 -2.058 -4.398 1.00 62.25 353 ALA A O 1
ATOM 2712 N N . ALA A 1 354 ? -46.672 -0.888 -5.459 1.00 70.06 354 ALA A N 1
ATOM 2713 C CA . ALA A 1 354 ? -45.785 -0.776 -4.309 1.00 70.06 354 ALA A CA 1
ATOM 2714 C C . ALA A 1 354 ? -46.371 0.060 -3.158 1.00 70.06 354 ALA A C 1
ATOM 2716 O O . ALA A 1 354 ? -46.149 -0.288 -2.003 1.00 70.06 354 ALA A O 1
ATOM 2717 N N . THR A 1 355 ? -47.100 1.148 -3.440 1.00 73.81 355 THR A N 1
ATOM 2718 C CA . THR A 1 355 ? -47.678 2.053 -2.417 1.00 73.81 355 THR A CA 1
ATOM 2719 C C . THR A 1 355 ? -49.112 1.704 -1.992 1.00 73.81 355 THR A C 1
ATOM 2721 O O . THR A 1 355 ? -49.758 2.511 -1.320 1.00 73.81 355 THR A O 1
ATOM 2724 N N . ASP A 1 356 ? -49.632 0.550 -2.421 1.00 74.25 356 ASP A N 1
ATOM 2725 C CA . ASP A 1 356 ? -51.057 0.176 -2.368 1.00 74.25 356 ASP A CA 1
ATOM 2726 C C . ASP A 1 356 ? -51.981 1.295 -2.895 1.00 74.25 356 ASP A C 1
ATOM 2728 O O . ASP A 1 356 ? -52.827 1.864 -2.212 1.00 74.25 356 ASP A O 1
ATOM 2732 N N . ASN A 1 357 ? -51.703 1.715 -4.131 1.00 75.19 357 ASN A N 1
ATOM 2733 C CA . ASN A 1 357 ? -52.326 2.829 -4.846 1.00 75.19 357 ASN A CA 1
ATOM 2734 C C . ASN A 1 357 ? -52.307 4.172 -4.078 1.00 75.19 357 ASN A C 1
ATOM 2736 O O . ASN A 1 357 ? -53.155 5.038 -4.307 1.00 75.19 357 ASN A O 1
ATOM 2740 N N . PHE A 1 358 ? -51.280 4.374 -3.244 1.00 81.25 358 PHE A N 1
ATOM 2741 C CA . PHE A 1 358 ? -51.120 5.503 -2.323 1.00 81.25 358 PHE A CA 1
ATOM 2742 C C . PHE A 1 358 ? -52.173 5.530 -1.200 1.00 81.25 358 PHE A C 1
ATOM 2744 O O . PHE A 1 358 ? -52.808 6.564 -0.976 1.00 81.25 358 PHE A O 1
ATOM 2751 N N . ASP A 1 359 ? -52.362 4.407 -0.501 1.00 75.69 359 ASP A N 1
ATOM 2752 C CA . ASP A 1 359 ? -53.188 4.359 0.711 1.00 75.69 359 ASP A CA 1
ATOM 2753 C C . ASP A 1 359 ? -52.584 5.222 1.839 1.00 75.69 359 ASP A C 1
ATOM 2755 O O . ASP A 1 359 ? -51.371 5.232 2.071 1.00 75.69 359 ASP A O 1
ATOM 2759 N N . GLU A 1 360 ? -53.435 5.946 2.568 1.00 81.94 360 GLU A N 1
ATOM 2760 C CA . GLU A 1 360 ? -53.031 6.806 3.682 1.00 81.94 360 GLU A CA 1
ATOM 2761 C C . GLU A 1 360 ? -52.404 6.019 4.852 1.00 81.94 360 GLU A C 1
ATOM 2763 O O . GLU A 1 360 ? -51.609 6.600 5.589 1.00 81.94 360 GLU A O 1
ATOM 2768 N N . VAL A 1 361 ? -52.655 4.707 5.008 1.00 78.62 361 VAL A N 1
ATOM 2769 C CA . VAL A 1 361 ? -51.937 3.884 6.010 1.00 78.62 361 VAL A CA 1
ATOM 2770 C C . VAL A 1 361 ? -50.438 3.767 5.715 1.00 78.62 361 VAL A C 1
ATOM 2772 O O . VAL A 1 361 ? -49.643 3.568 6.632 1.00 78.62 361 VAL A O 1
ATOM 2775 N N . ASN A 1 362 ? -50.043 3.935 4.449 1.00 74.62 362 ASN A N 1
ATOM 2776 C CA . ASN A 1 362 ? -48.648 3.941 4.012 1.00 74.62 362 ASN A CA 1
ATOM 2777 C C . ASN A 1 362 ? -48.029 5.351 4.035 1.00 74.62 362 ASN A C 1
ATOM 2779 O O . ASN A 1 362 ? -46.862 5.514 3.680 1.00 74.62 362 ASN A O 1
ATOM 2783 N N . LYS A 1 363 ? -48.771 6.395 4.421 1.00 84.94 363 LYS A N 1
ATOM 2784 C CA . LYS A 1 363 ? -48.309 7.787 4.358 1.00 84.94 363 LYS A CA 1
ATOM 2785 C C . LYS A 1 363 ? -47.257 8.089 5.427 1.00 84.94 363 LYS A C 1
ATOM 2787 O O . LYS A 1 363 ? -47.514 8.032 6.624 1.00 84.94 363 LYS A O 1
ATOM 2792 N N . LEU A 1 364 ? -46.066 8.465 4.970 1.00 77.44 364 LEU A N 1
ATOM 2793 C CA . LEU A 1 364 ? -44.926 8.861 5.801 1.00 77.44 364 LEU A CA 1
ATOM 2794 C C . LEU A 1 364 ? -44.957 10.353 6.166 1.00 77.44 364 LEU A C 1
ATOM 2796 O O . LEU A 1 364 ? -44.332 10.757 7.144 1.00 77.44 364 LEU A O 1
ATOM 2800 N N . GLY A 1 365 ? -45.661 11.182 5.388 1.00 80.19 365 GLY A N 1
ATOM 2801 C CA . GLY A 1 365 ? -45.834 12.603 5.688 1.00 80.19 365 GLY A CA 1
ATOM 2802 C C . GLY A 1 365 ? -46.416 13.425 4.538 1.00 80.19 365 GLY A C 1
ATOM 2803 O O . GLY A 1 365 ? -46.643 12.931 3.433 1.00 80.19 365 GLY A O 1
ATOM 2804 N N . GLU A 1 366 ? -46.642 14.709 4.801 1.00 85.12 366 GLU A N 1
ATOM 2805 C CA . GLU A 1 366 ? -47.179 15.683 3.849 1.00 85.12 366 GLU A CA 1
ATOM 2806 C C . GLU A 1 366 ? -46.545 17.062 4.075 1.00 85.12 366 GLU A C 1
ATOM 2808 O O . GLU A 1 366 ? -46.189 17.418 5.198 1.00 85.12 366 GLU A O 1
ATOM 2813 N N . GLY A 1 367 ? -46.394 17.840 3.003 1.00 72.31 367 GLY A N 1
ATOM 2814 C CA . GLY A 1 367 ? -45.937 19.226 3.058 1.00 72.31 367 GLY A CA 1
ATOM 2815 C C . GLY A 1 367 ? -46.242 19.971 1.758 1.00 72.31 367 GLY A C 1
ATOM 2816 O O . GLY A 1 367 ? -46.883 19.433 0.859 1.00 72.31 367 GLY A O 1
ATOM 2817 N N . GLY A 1 368 ? -45.733 21.200 1.618 1.00 71.56 368 GLY A N 1
ATOM 2818 C CA . GLY A 1 368 ? -46.042 22.096 0.485 1.00 71.56 368 GLY A CA 1
ATOM 2819 C C . GLY A 1 368 ? -45.690 21.579 -0.922 1.00 71.56 368 GLY A C 1
ATOM 2820 O O . GLY A 1 368 ? -46.069 22.199 -1.906 1.00 71.56 368 GLY A O 1
ATOM 2821 N N . PHE A 1 369 ? -45.009 20.434 -1.026 1.00 62.38 369 PHE A N 1
ATOM 2822 C CA . PHE A 1 369 ? -44.642 19.762 -2.279 1.00 62.38 369 PHE A CA 1
ATOM 2823 C C . PHE A 1 369 ? -45.346 18.400 -2.457 1.00 62.38 369 PHE A C 1
ATOM 2825 O O . PHE A 1 369 ? -44.832 17.524 -3.154 1.00 62.38 369 PHE A O 1
ATOM 2832 N N . GLY A 1 370 ? -46.485 18.193 -1.791 1.00 77.56 370 GLY A N 1
ATOM 2833 C CA . GLY A 1 370 ? -47.276 16.966 -1.862 1.00 77.56 370 GLY A CA 1
ATOM 2834 C C . GLY A 1 370 ? -46.975 15.947 -0.760 1.00 77.56 370 GLY A C 1
ATOM 2835 O O . GLY A 1 370 ? -46.388 16.258 0.279 1.00 77.56 370 GLY A O 1
ATOM 2836 N N . GLN A 1 371 ? -47.425 14.717 -0.997 1.00 81.44 371 GLN A N 1
ATOM 2837 C CA . GLN A 1 371 ? -47.557 13.656 0.002 1.00 81.44 371 GLN A CA 1
ATOM 2838 C C . GLN A 1 371 ? -46.527 12.551 -0.246 1.00 81.44 371 GLN A C 1
ATOM 2840 O O . GLN A 1 371 ? -46.251 12.203 -1.394 1.00 81.44 371 GLN A O 1
ATOM 2845 N N . VAL A 1 372 ? -45.934 12.011 0.817 1.00 83.31 372 VAL A N 1
ATOM 2846 C CA . VAL A 1 372 ? -44.907 10.962 0.743 1.00 83.31 372 VAL A CA 1
ATOM 2847 C C . VAL A 1 372 ? -45.467 9.678 1.331 1.00 83.31 372 VAL A C 1
ATOM 2849 O O . VAL A 1 372 ? -45.936 9.669 2.466 1.00 83.31 372 VAL A O 1
ATOM 2852 N N . TYR A 1 373 ? -45.376 8.594 0.570 1.00 82.50 373 TYR A N 1
ATOM 2853 C CA . TYR A 1 373 ? -45.865 7.272 0.940 1.00 82.50 373 TYR A CA 1
ATOM 2854 C C . TYR A 1 373 ? -44.715 6.271 0.958 1.00 82.50 373 TYR A C 1
ATOM 2856 O O . TYR A 1 373 ? -43.824 6.320 0.109 1.00 82.50 373 TYR A O 1
ATOM 2864 N N . LYS A 1 374 ? -44.755 5.340 1.903 1.00 80.62 374 LYS A N 1
ATOM 2865 C CA . LYS A 1 374 ? -43.978 4.110 1.859 1.00 80.62 374 LYS A CA 1
ATOM 2866 C C . LYS A 1 374 ? -44.497 3.244 0.712 1.00 80.62 374 LYS A C 1
ATOM 2868 O O . LYS A 1 374 ? -45.696 3.217 0.441 1.00 80.62 374 LYS A O 1
ATOM 2873 N N . GLY A 1 375 ? -43.597 2.529 0.057 1.00 80.81 375 GLY A N 1
ATOM 2874 C CA . GLY A 1 375 ? -43.948 1.431 -0.827 1.00 80.81 375 GLY A CA 1
ATOM 2875 C C . GLY A 1 375 ? -43.014 0.243 -0.647 1.00 80.81 375 GLY A C 1
ATOM 2876 O O . GLY A 1 375 ? -41.927 0.386 -0.087 1.00 80.81 375 GLY A O 1
ATOM 2877 N N . LEU A 1 376 ? -43.443 -0.920 -1.124 1.00 75.50 376 LEU A N 1
ATOM 2878 C CA . LEU A 1 376 ? -42.665 -2.155 -1.148 1.00 75.50 376 LEU A CA 1
ATOM 2879 C C . LEU A 1 376 ? -42.608 -2.675 -2.588 1.00 75.50 376 LEU A C 1
ATOM 2881 O O . LEU A 1 376 ? -43.641 -2.993 -3.175 1.00 75.50 376 LEU A O 1
ATOM 2885 N N . LEU A 1 377 ? -41.416 -2.729 -3.177 1.00 68.62 377 LEU A N 1
ATOM 2886 C CA . LEU A 1 377 ? -41.231 -3.247 -4.533 1.00 68.62 377 LEU A CA 1
ATOM 2887 C C . LEU A 1 377 ? -41.363 -4.785 -4.581 1.00 68.62 377 LEU A C 1
ATOM 2889 O O . LEU A 1 377 ? -41.253 -5.444 -3.544 1.00 68.62 377 LEU A O 1
ATOM 2893 N N . PRO A 1 378 ? -41.592 -5.393 -5.767 1.00 51.03 378 PRO A N 1
ATOM 2894 C CA . PRO A 1 378 ? -41.791 -6.844 -5.901 1.00 51.03 378 PRO A CA 1
ATOM 2895 C C . PRO A 1 378 ? -40.604 -7.724 -5.468 1.00 51.03 378 PRO A C 1
ATOM 2897 O O . PRO A 1 378 ? -40.771 -8.929 -5.297 1.00 51.03 378 PRO A O 1
ATOM 2900 N N . ASP A 1 379 ? -39.417 -7.140 -5.308 1.00 62.47 379 ASP A N 1
ATOM 2901 C CA . ASP A 1 379 ? -38.198 -7.767 -4.782 1.00 62.47 379 ASP A CA 1
ATOM 2902 C C . ASP A 1 379 ? -38.061 -7.655 -3.247 1.00 62.47 379 ASP A C 1
ATOM 2904 O O . ASP A 1 379 ? -37.138 -8.224 -2.664 1.00 62.47 379 ASP A O 1
ATOM 2908 N N . GLY A 1 380 ? -38.982 -6.946 -2.587 1.00 60.06 380 GLY A N 1
ATOM 2909 C CA . GLY A 1 380 ? -38.963 -6.666 -1.153 1.00 60.06 380 GLY A CA 1
ATOM 2910 C C . GLY A 1 380 ? -38.219 -5.386 -0.757 1.00 60.06 380 GLY A C 1
ATOM 2911 O O . GLY A 1 380 ? -38.054 -5.147 0.439 1.00 60.06 380 GLY A O 1
ATOM 2912 N N . LEU A 1 381 ? -37.773 -4.554 -1.707 1.00 61.47 381 LEU A N 1
ATOM 2913 C CA . LEU A 1 381 ? -37.136 -3.275 -1.390 1.00 61.47 381 LEU A CA 1
ATOM 2914 C C . LEU A 1 381 ? -38.173 -2.243 -0.911 1.00 61.47 381 LEU A C 1
ATOM 2916 O O . LEU A 1 381 ? -39.107 -1.890 -1.634 1.00 61.47 381 LEU A O 1
ATOM 2920 N N . GLU A 1 382 ? -37.990 -1.725 0.306 1.00 73.69 382 GLU A N 1
ATOM 2921 C CA . GLU A 1 382 ? -38.777 -0.596 0.810 1.00 73.69 382 GLU A CA 1
ATOM 2922 C C . GLU A 1 382 ? -38.335 0.719 0.153 1.00 73.69 382 GLU A C 1
ATOM 2924 O O . GLU A 1 382 ? -37.151 1.057 0.138 1.00 73.69 382 GLU A O 1
ATOM 2929 N N . ILE A 1 383 ? -39.300 1.486 -0.354 1.00 75.44 383 ILE A N 1
ATOM 2930 C CA . ILE A 1 383 ? -39.089 2.771 -1.031 1.00 75.44 383 ILE A CA 1
ATOM 2931 C C . ILE A 1 383 ? -39.965 3.876 -0.426 1.00 75.44 383 ILE A C 1
ATOM 2933 O O . ILE A 1 383 ? -40.983 3.608 0.211 1.00 75.44 383 ILE A O 1
ATOM 2937 N N . ALA A 1 384 ? -39.596 5.136 -0.665 1.00 81.38 384 ALA A N 1
ATOM 2938 C CA . ALA A 1 384 ? -40.420 6.302 -0.352 1.00 81.38 384 ALA A CA 1
ATOM 2939 C C . ALA A 1 384 ? -40.810 7.024 -1.650 1.00 81.38 384 ALA A C 1
ATOM 2941 O O . ALA A 1 384 ? -39.956 7.565 -2.352 1.00 81.38 384 ALA A O 1
ATOM 2942 N N . VAL A 1 385 ? -42.104 7.043 -1.974 1.00 73.81 385 VAL A N 1
ATOM 2943 C CA . VAL A 1 385 ? -42.643 7.648 -3.198 1.00 73.81 385 VAL A CA 1
ATOM 2944 C C . VAL A 1 385 ? -43.330 8.968 -2.869 1.00 73.81 385 VAL A C 1
ATOM 2946 O O . VAL A 1 385 ? -44.264 9.018 -2.068 1.00 73.81 385 VAL A O 1
ATOM 2949 N N . LYS A 1 386 ? -42.902 10.047 -3.527 1.00 81.31 386 LYS A N 1
ATOM 2950 C CA . LYS A 1 386 ? -43.494 11.380 -3.379 1.00 81.31 386 LYS A CA 1
ATOM 2951 C C . LYS A 1 386 ? -44.519 11.653 -4.481 1.00 81.31 386 LYS A C 1
ATOM 2953 O O . LYS A 1 386 ? -44.173 11.790 -5.652 1.00 81.31 386 LYS A O 1
ATOM 2958 N N . ARG A 1 387 ? -45.785 11.772 -4.091 1.00 77.38 387 ARG A N 1
ATOM 2959 C CA . ARG A 1 387 ? -46.918 12.143 -4.939 1.00 77.38 387 ARG A CA 1
ATOM 2960 C C . ARG A 1 387 ? -47.119 13.658 -4.876 1.00 77.38 387 ARG A C 1
ATOM 2962 O O . ARG A 1 387 ? -47.596 14.185 -3.871 1.00 77.38 387 ARG A O 1
ATOM 2969 N N . LEU A 1 388 ? -46.757 14.358 -5.951 1.00 70.81 388 LEU A N 1
ATOM 2970 C CA . LEU A 1 388 ? -46.975 15.804 -6.074 1.00 70.81 388 LEU A CA 1
ATOM 2971 C C . LEU A 1 388 ? -48.479 16.128 -6.024 1.00 70.81 388 LEU A C 1
ATOM 2973 O O . LEU A 1 388 ? -49.292 15.431 -6.637 1.00 70.81 388 LEU A O 1
ATOM 2977 N N . SER A 1 389 ? -48.852 17.183 -5.298 1.00 57.31 389 SER A N 1
ATOM 2978 C CA . SER A 1 389 ? -50.227 17.691 -5.280 1.00 57.31 389 SER A CA 1
ATOM 2979 C C . SER A 1 389 ? -50.474 18.613 -6.480 1.00 57.31 389 SER A C 1
ATOM 2981 O O . SER A 1 389 ? -49.554 19.233 -7.007 1.00 57.31 389 SER A O 1
ATOM 2983 N N . LYS A 1 390 ? -51.733 18.738 -6.922 1.00 50.97 390 LYS A N 1
ATOM 2984 C CA . LYS A 1 390 ? -52.104 19.606 -8.061 1.00 50.97 390 LYS A CA 1
ATOM 2985 C C . LYS A 1 390 ? -52.020 21.112 -7.766 1.00 50.97 390 LYS A C 1
ATOM 2987 O O . LYS A 1 390 ? -52.317 21.909 -8.647 1.00 50.97 390 LYS A O 1
ATOM 2992 N N . GLU A 1 391 ? -51.664 21.500 -6.543 1.00 50.31 391 GLU A N 1
ATOM 2993 C CA . GLU A 1 391 ? -51.793 22.877 -6.050 1.00 50.31 391 GLU A CA 1
ATOM 2994 C C . GLU A 1 391 ? -50.461 23.515 -5.633 1.00 50.31 391 GLU A C 1
ATOM 2996 O O . GLU A 1 391 ? -50.437 24.706 -5.327 1.00 50.31 391 GLU A O 1
ATOM 3001 N N . SER A 1 392 ? -49.348 22.767 -5.662 1.00 43.03 392 SER A N 1
ATOM 3002 C CA . SER A 1 392 ? -48.009 23.268 -5.308 1.00 43.03 392 SER A CA 1
ATOM 3003 C C . SER A 1 392 ? -47.343 24.113 -6.407 1.00 43.03 392 SER A C 1
ATOM 3005 O O . SER A 1 392 ? -46.144 24.371 -6.346 1.00 43.03 392 SER A O 1
ATOM 3007 N N . SER A 1 393 ? -48.095 24.546 -7.422 1.00 35.66 393 SER A N 1
ATOM 3008 C CA . SER A 1 393 ? -47.670 25.502 -8.452 1.00 35.66 393 SER A CA 1
ATOM 3009 C C . SER A 1 393 ? -48.111 26.927 -8.084 1.00 35.66 393 SER A C 1
ATOM 3011 O O . SER A 1 393 ? -48.862 27.566 -8.820 1.00 35.66 393 SER A O 1
ATOM 3013 N N . LYS A 1 394 ? -47.685 27.383 -6.901 1.00 31.17 394 LYS A N 1
ATOM 3014 C CA . LYS A 1 394 ? -47.854 28.748 -6.376 1.00 31.17 394 LYS A CA 1
ATOM 3015 C C . LYS A 1 394 ? -46.484 29.176 -5.842 1.00 31.17 394 LYS A C 1
ATOM 3017 O O . LYS A 1 394 ? -46.022 28.647 -4.840 1.00 31.17 394 LYS A O 1
ATOM 3022 N N . GLU A 1 395 ? -45.686 29.853 -6.659 1.00 34.09 395 GLU A N 1
ATOM 3023 C CA . GLU A 1 395 ? -45.726 31.317 -6.812 1.00 34.09 395 GLU A CA 1
ATOM 3024 C C . GLU A 1 395 ? -45.125 32.027 -5.590 1.00 34.09 395 GLU A C 1
ATOM 3026 O O . GLU A 1 395 ? -45.836 32.479 -4.702 1.00 34.09 395 GLU A O 1
ATOM 3031 N N . TYR A 1 396 ? -43.793 32.136 -5.587 1.00 26.88 396 TYR A N 1
ATOM 3032 C CA . TYR A 1 396 ? -43.054 33.215 -4.932 1.00 26.88 396 TYR A CA 1
ATOM 3033 C C . TYR A 1 396 ? -41.801 33.513 -5.762 1.00 26.88 396 TYR A C 1
ATOM 3035 O O . TYR A 1 396 ? -40.993 32.619 -6.008 1.00 26.88 396 TYR A O 1
ATOM 3043 N N . VAL A 1 397 ? -41.662 34.764 -6.207 1.00 26.02 397 VAL A N 1
ATOM 3044 C CA . VAL A 1 397 ? -40.485 35.286 -6.916 1.00 26.02 397 VAL A CA 1
ATOM 3045 C C . VAL A 1 397 ? -40.105 36.621 -6.282 1.00 26.02 397 VAL A C 1
ATOM 3047 O O . VAL A 1 397 ? -40.864 37.586 -6.387 1.00 26.02 397 VAL A O 1
ATOM 3050 N N . SER A 1 398 ? -38.935 36.663 -5.645 1.00 31.44 398 SER A N 1
ATOM 3051 C CA . SER A 1 398 ? -38.211 37.877 -5.237 1.00 31.44 398 SER A CA 1
ATOM 3052 C C . SER A 1 398 ? -36.750 37.534 -4.961 1.00 31.44 398 SER A C 1
ATOM 3054 O O . SER A 1 398 ? -36.548 36.705 -4.044 1.00 31.44 398 SER A O 1
#

pLDDT: mean 74.53, std 24.71, range [25.08, 98.88]

Sequence (398 aa):
MKQPHVATVASLLALAAAATTAAAVTFDATNSASNTPGGQRFDQAVGLDYAKRVLSDASTFIWNTFNQPSPDDRKPVDKVTLVVEDIDGVAFTSANGIHLSAKYVGGYSGDVKKEVTGVLYHEVTHVWQWNGQGRANGGLIEGIADYVQLKAGYAPGSWVLPGQGRRWDQGYDVTARFLDYCDSLKPGFVAQLNAKMKDGYTDDFFAQILGKSVQQLWQDYKAAIDKDCWHWFINHRQVHQEFTQPLCLNNGCFQSTVGDDNLVPDDTTPSQNNSKPSGSVPGGTTPRHNNSYLIILSIAIPVGITLCLISAIVICALRRTTRSRQQTLSCAAYSEDIEEIQALLLDAVVIRAATDNFDEVNKLGEGGFGQVYKGLLPDGLEIAVKRLSKESSKEYVS

Foldseek 3Di:
DDDDDDDDDDPDDPPPPPPPDDAAAAFFEDEPVCVDLLSVLCCVQANGVNLSVLLVVLLCLLCVLLVNPDCVLWDPGNYAYEYEDCDPDAWAEDQRYIYGHSVCSNPDDDRSNLQVSLVSSLHSNLNTFFCQVVQHDPLQSSLLSVLSSVVVVSDDPPADFFLDDDACRPDNSSVSSLVVVLCVQPPSLSSQQRSVSNNGDDQCSSCVRRVDGRVVSNVVRNVVLVVLLVVVCVVPDPDDDDDDDDDDDDDDDDDDDDDDDDDDDDDDDDDDDDDDDDDDDDDDDDDDDDPPPVVVCVPVVVVVVVVVVVVVVVVVVVVVVVVVVSSVVSSVVVVVVVVVVVVPDDDPVQVCQFQVNVDPVQWPDADLQATWGWGAGPVRDIDIDGDGDPPSPDDDDD